Protein AF-A0A422NBD5-F1 (afdb_monomer_lite)

InterPro domains:
  IPR022162 Short transient receptor potential channel 4-associated protein [PTHR31743] (26-616)

Secondary structure (DSSP, 8-state):
----TTSS-----S-------S----------HHHHHHHHHHHHHHHHHHH--HHHHHHHHHSTHHHHHHHHHHHHHHHHHHT-S-HHHHHHHHHHHHHHHHHHTTT-S-TTSTTSHHHHHHHHHHHHIIIIIIIS----TTSTT-S-SHHHHHHHHHHHHHHHTT-HHHHHHHHHHHTT-S--GGGG-TTTTTT--------SSHHHHHHHTS-GGGGT----HHHHHHHHHHHSTTTTHHHHHHHHHHT-TT--BSS--SSSSPPTT---GGGS--HHHHS---SS-HHHHHHHHHHHHHHHHHHHHHHHHHHHH------------------------S-STTTT--HHHHHHHHHTS--SS-GGGSSSTT-S-HHHHHHHHTSSPPPPPS--GGGB--S-HHHHTTT-HHHHHHTTHHHHHHHSS-HHHHHHHHHSS--TTT--SSTT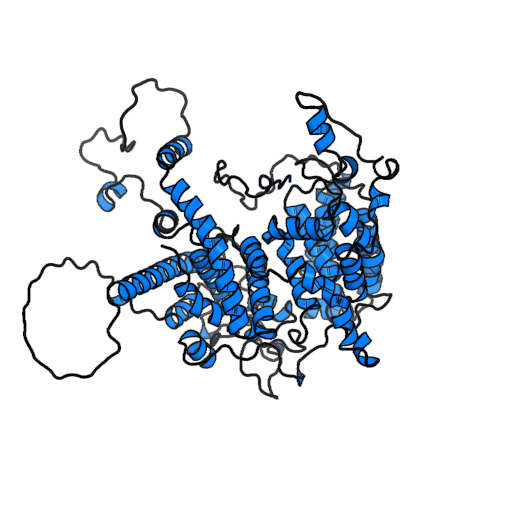HHHHHHHHHHHHHHHHHHHHHHHHHHHHHHHHHHHHHHHHHHHHHHSTHHHHHHHHHH----S--------S-------SSTT---HHHHHHSSSSPPPHHHHHHHHHTT-HHHHHHHHHHHHHHHHHH-HHHHHHHHHH-SS-HHHHHHHHHHHHHHGGGG---

Sequence (617 aa):
MGEDSEAFIRPSIQQGSVDDEEGFDDKNHQHDPSTIRKLELLRGVHEFWNAQDRRECSMLHEGDTAGESAPLALKIATTLAQQSEDSCVETSACHALEGYLRGFSFLVYNKNAADAPQTVLGSVLMRSILEHRVYNATYVPGLSGSLSPSKRIDGFFALLGELIRYHHGNLTLLQSYVTGAVSLLHLNNPYASSSLRAHLPHAASEHVEQLLRRPPLDRGEHEPFAKVLLRRMHRHGCDTNLFLRSLLLSLTPGLRSKVNYVWKPVTSSTVDVRASLDGVARIGDVVTGHPDRLNYIGRHSRRFVEILSERRQSAKKNPCETGVVAAGYAASASSSSAPPFTSSAASTLSLWDMLQILLRSPHRLALEERPFPCFFDDNDRALVMGDVDLPPIGPPPQFVVPLFPEQAADGEGDESLSSLAELERALLQEPHKLVYSMLGPLNAEGIQNAGRLCVVTTCVLVFVRAARLGGAAAVQEILGKLRTLATISYAKWKEQRNAPNHCAKRWSRRGKLLRGCTSRLPREGSCYCTANDESARCSAFRVHGHCAPMSASEAYYHRYGGCFFRNMFRLLCVWIGHYGACQRYVETIYYCTEVPFAETKSVVLYIMRLLPDYFLQ

Structure (mmCIF, N/CA/C/O backbone):
data_AF-A0A422NBD5-F1
#
_entry.id   AF-A0A422NBD5-F1
#
loop_
_atom_site.group_PDB
_atom_site.id
_atom_site.type_symbol
_atom_site.label_atom_id
_atom_site.label_alt_id
_atom_site.label_comp_id
_atom_site.label_asym_id
_atom_site.label_entity_id
_atom_site.label_seq_id
_atom_site.pdbx_PDB_ins_code
_atom_site.Cartn_x
_atom_site.Cartn_y
_atom_site.Cartn_z
_atom_site.occupancy
_atom_site.B_iso_or_equiv
_atom_site.auth_seq_id
_atom_site.auth_comp_id
_atom_site.auth_asym_id
_atom_site.auth_atom_id
_atom_site.pdbx_PDB_model_num
ATOM 1 N N . MET A 1 1 ? -16.275 32.968 -3.944 1.00 24.73 1 MET A N 1
ATOM 2 C CA . MET A 1 1 ? -15.897 33.935 -2.891 1.00 24.73 1 MET A CA 1
ATOM 3 C C . MET A 1 1 ? -15.158 33.166 -1.813 1.00 24.73 1 MET A C 1
ATOM 5 O O . MET A 1 1 ? -15.758 32.266 -1.245 1.00 24.73 1 MET A O 1
ATOM 9 N N . GLY A 1 2 ? -13.870 33.476 -1.624 1.00 26.73 2 GLY A N 1
ATOM 10 C CA . GLY A 1 2 ? -13.006 32.911 -0.579 1.00 26.73 2 GLY A CA 1
ATOM 11 C C . GLY A 1 2 ? -12.451 31.505 -0.838 1.00 26.73 2 GLY A C 1
ATOM 12 O O . GLY A 1 2 ? -12.637 30.628 -0.005 1.00 26.73 2 GLY A O 1
ATOM 13 N N . GLU A 1 3 ? -11.796 31.259 -1.978 1.00 24.00 3 GLU A N 1
ATOM 14 C CA . GLU A 1 3 ? -10.967 30.055 -2.141 1.00 24.00 3 GLU A CA 1
ATOM 15 C C . GLU A 1 3 ? -9.635 30.262 -1.406 1.00 24.00 3 GLU A C 1
ATOM 17 O O . GLU A 1 3 ? -8.716 30.873 -1.952 1.00 24.00 3 GLU A O 1
ATOM 22 N N . ASP A 1 4 ? -9.528 29.743 -0.179 1.00 23.91 4 ASP A N 1
ATOM 23 C CA . ASP A 1 4 ? -8.256 29.574 0.539 1.00 23.91 4 ASP A CA 1
ATOM 24 C C . ASP A 1 4 ? -7.370 28.561 -0.205 1.00 23.91 4 ASP A C 1
ATOM 26 O O . ASP A 1 4 ? -7.239 27.385 0.144 1.00 23.91 4 ASP A O 1
ATOM 30 N N . SER A 1 5 ? -6.758 29.041 -1.283 1.00 25.59 5 SER A N 1
ATOM 31 C CA . SER A 1 5 ? -5.798 28.314 -2.113 1.00 25.59 5 SER A CA 1
ATOM 32 C C . SER A 1 5 ? -4.380 28.320 -1.519 1.00 25.59 5 SER A C 1
ATOM 34 O O . SER A 1 5 ? -3.455 27.798 -2.137 1.00 25.59 5 SER A O 1
ATOM 36 N N . GLU A 1 6 ? -4.187 28.855 -0.307 1.00 24.81 6 GLU A N 1
ATOM 37 C CA . GLU A 1 6 ? -2.860 29.060 0.302 1.00 24.81 6 GLU A CA 1
ATOM 38 C C . GLU A 1 6 ? -2.450 28.018 1.365 1.00 24.81 6 GLU A C 1
ATOM 40 O O . GLU A 1 6 ? -1.339 28.073 1.884 1.00 24.81 6 GLU A O 1
ATOM 45 N N . ALA A 1 7 ? -3.266 26.993 1.643 1.00 24.34 7 ALA A N 1
ATOM 46 C CA . ALA A 1 7 ? -2.863 25.873 2.516 1.00 24.34 7 ALA A CA 1
ATOM 47 C C . ALA A 1 7 ? -2.236 24.682 1.759 1.00 24.34 7 ALA A C 1
ATOM 49 O O . ALA A 1 7 ? -1.805 23.692 2.363 1.00 24.34 7 ALA A O 1
ATOM 50 N N . PHE A 1 8 ? -2.185 24.757 0.428 1.00 29.39 8 PHE A N 1
ATOM 51 C CA . PHE A 1 8 ? -1.518 23.771 -0.409 1.00 29.39 8 PHE A CA 1
ATOM 52 C C . PHE A 1 8 ? -0.059 24.161 -0.597 1.00 29.39 8 PHE A C 1
ATOM 54 O O . PHE A 1 8 ? 0.239 25.304 -0.909 1.00 29.39 8 PHE A O 1
ATOM 61 N N . ILE A 1 9 ? 0.819 23.154 -0.525 1.00 27.62 9 ILE A N 1
ATOM 62 C CA . ILE A 1 9 ? 2.265 23.219 -0.789 1.00 27.62 9 ILE A CA 1
ATOM 63 C C . ILE A 1 9 ? 3.062 23.551 0.479 1.00 27.62 9 ILE A C 1
ATOM 65 O O . ILE A 1 9 ? 3.170 24.696 0.897 1.00 27.62 9 ILE A O 1
ATOM 69 N N . ARG A 1 10 ? 3.740 22.536 1.044 1.00 28.17 10 ARG A N 1
ATOM 70 C CA . ARG A 1 10 ? 5.004 22.797 1.750 1.00 28.17 10 ARG A CA 1
ATOM 71 C C . ARG A 1 10 ? 5.852 23.663 0.812 1.00 28.17 10 ARG A C 1
ATOM 73 O O . ARG A 1 10 ? 6.149 23.181 -0.286 1.00 28.17 10 ARG A O 1
ATOM 80 N N . PRO A 1 11 ? 6.290 24.868 1.208 1.00 25.73 11 PRO A N 1
ATOM 81 C CA . PRO A 1 11 ? 7.394 25.508 0.523 1.00 25.73 11 PRO A CA 1
ATOM 82 C C . PRO A 1 11 ? 8.557 24.522 0.597 1.00 25.73 11 PRO A C 1
ATOM 84 O O . PRO A 1 11 ? 9.058 24.211 1.676 1.00 25.73 11 PRO A O 1
ATOM 87 N N . SER A 1 12 ? 8.966 23.972 -0.543 1.00 30.22 12 SER A N 1
ATOM 88 C CA . SER A 1 12 ? 10.190 23.186 -0.654 1.00 30.22 12 SER A CA 1
ATOM 89 C C . SER A 1 12 ? 11.393 24.128 -0.602 1.00 30.22 12 SER A C 1
ATOM 91 O O . SER A 1 12 ? 12.186 24.202 -1.531 1.00 30.22 12 SER A O 1
ATOM 93 N N . ILE A 1 13 ? 11.503 24.923 0.462 1.00 27.98 13 ILE A N 1
ATOM 94 C CA . ILE A 1 13 ? 12.611 25.839 0.691 1.00 27.98 13 ILE A CA 1
ATOM 95 C C . ILE A 1 13 ? 12.910 25.842 2.195 1.00 27.98 13 ILE A C 1
ATOM 97 O O . ILE A 1 13 ? 12.125 26.342 2.987 1.00 27.98 13 ILE A O 1
ATOM 101 N N . GLN A 1 14 ? 14.111 25.346 2.519 1.00 29.30 14 GLN A N 1
ATOM 102 C CA . GLN A 1 14 ? 14.866 25.515 3.774 1.00 29.30 14 GLN A CA 1
ATOM 103 C C . GLN A 1 14 ? 14.642 24.521 4.924 1.00 29.30 14 GLN A C 1
ATOM 105 O O . GLN A 1 14 ? 14.211 24.883 6.004 1.00 29.30 14 GLN A O 1
ATOM 110 N N . GLN A 1 15 ? 15.161 23.311 4.727 1.00 25.48 15 GLN A N 1
ATOM 111 C CA . GLN A 1 15 ? 16.130 22.616 5.596 1.00 25.48 15 GLN A CA 1
ATOM 112 C C . GLN A 1 15 ? 16.704 21.508 4.685 1.00 25.48 15 GLN A C 1
ATOM 114 O O . GLN A 1 15 ? 15.965 20.833 3.990 1.00 25.48 15 GLN A O 1
ATOM 119 N N . GLY A 1 16 ? 17.996 21.472 4.328 1.00 25.64 16 GLY A N 1
ATOM 120 C CA . GLY A 1 16 ? 18.935 20.557 5.006 1.00 25.64 16 GLY A CA 1
ATOM 121 C C . GLY A 1 16 ? 18.254 19.228 5.253 1.00 25.64 16 GLY A C 1
ATOM 122 O O . GLY A 1 16 ? 17.406 19.189 6.119 1.00 25.64 16 GLY A O 1
ATOM 123 N N . SER A 1 17 ? 18.561 18.127 4.568 1.00 27.98 17 SER A N 1
ATOM 124 C CA . SER A 1 17 ? 19.816 17.377 4.776 1.00 27.98 17 SER A CA 1
ATOM 125 C C . SER A 1 17 ? 20.457 17.591 6.161 1.00 27.98 17 SER A C 1
ATOM 127 O O . SER A 1 17 ? 21.672 17.709 6.292 1.00 27.98 17 SER A O 1
ATOM 129 N N . VAL A 1 18 ? 19.626 17.773 7.179 1.00 25.02 18 VAL A N 1
ATOM 130 C CA . VAL A 1 18 ? 19.815 17.101 8.443 1.00 25.02 18 VAL A CA 1
ATOM 131 C C . VAL A 1 18 ? 18.986 15.857 8.224 1.00 25.02 18 VAL A C 1
ATOM 133 O O . VAL A 1 18 ? 17.767 15.941 8.117 1.00 25.02 18 VAL A O 1
ATOM 136 N N . ASP A 1 19 ? 19.676 14.795 7.844 1.00 29.62 19 ASP A N 1
ATOM 137 C CA . ASP A 1 19 ? 19.398 13.466 8.348 1.00 29.62 19 ASP A CA 1
ATOM 138 C C . ASP A 1 19 ? 18.082 13.367 9.141 1.00 29.62 19 ASP A C 1
ATOM 140 O O . ASP A 1 19 ? 18.073 13.506 10.359 1.00 29.62 19 ASP A O 1
ATOM 144 N N . ASP A 1 20 ? 16.989 13.023 8.455 1.00 29.64 20 ASP A N 1
ATOM 145 C CA . ASP A 1 20 ? 16.113 11.987 9.002 1.00 29.64 20 ASP A CA 1
ATOM 146 C C . ASP A 1 20 ? 16.882 10.665 8.801 1.00 29.64 20 ASP A C 1
ATOM 148 O O . ASP A 1 20 ? 16.493 9.789 8.027 1.00 29.64 20 ASP A O 1
ATOM 152 N N . GLU A 1 21 ? 18.051 10.563 9.446 1.00 28.48 21 GLU A N 1
ATOM 153 C CA . GLU A 1 21 ? 18.530 9.285 9.938 1.00 28.48 21 GLU A CA 1
ATOM 154 C C . GLU A 1 21 ? 17.334 8.643 10.642 1.00 28.48 21 GLU A C 1
ATOM 156 O O . GLU A 1 21 ? 16.507 9.316 11.267 1.00 28.48 21 GLU A O 1
ATOM 161 N N . GLU A 1 22 ? 17.278 7.323 10.647 1.00 32.94 22 GLU A N 1
ATOM 162 C CA . GLU A 1 22 ? 16.516 6.577 11.646 1.00 32.94 22 GLU A CA 1
ATOM 163 C C . GLU A 1 22 ? 17.091 6.780 13.065 1.00 32.94 22 GLU A C 1
ATOM 165 O O . GLU A 1 22 ? 17.061 5.887 13.905 1.00 32.94 22 GLU A O 1
ATOM 170 N N . GLY A 1 23 ? 17.604 7.977 13.349 1.00 25.91 23 GLY A N 1
ATOM 171 C CA . GLY A 1 23 ? 17.864 8.486 14.664 1.00 25.91 23 GLY A CA 1
ATOM 172 C C . GLY A 1 23 ? 16.529 8.623 15.368 1.00 25.91 23 GLY A C 1
ATOM 173 O O . GLY A 1 23 ? 15.591 9.285 14.915 1.00 25.91 23 GLY A O 1
ATOM 174 N N . PHE A 1 24 ? 16.448 7.963 16.512 1.00 29.64 24 PHE A N 1
ATOM 175 C CA . PHE A 1 24 ? 15.723 8.503 17.642 1.00 29.64 24 PHE A CA 1
ATOM 176 C C . PHE A 1 24 ? 15.856 10.029 17.604 1.00 29.64 24 PHE A C 1
ATOM 178 O O . PHE A 1 24 ? 16.963 10.557 17.537 1.00 29.64 24 PHE A O 1
ATOM 185 N N . ASP A 1 25 ? 14.719 10.719 17.529 1.00 34.75 25 ASP A N 1
ATOM 186 C CA . ASP A 1 25 ? 14.656 12.155 17.750 1.00 34.75 25 ASP A CA 1
ATOM 187 C C . ASP A 1 25 ? 15.223 12.318 19.168 1.00 34.75 25 ASP A C 1
ATOM 189 O O . ASP A 1 25 ? 14.512 12.076 20.140 1.00 34.75 25 ASP A O 1
ATOM 193 N N . ASP A 1 26 ? 16.527 12.602 19.283 1.00 33.50 26 ASP A N 1
ATOM 194 C CA . ASP A 1 26 ? 17.289 12.813 20.526 1.00 33.50 26 ASP A CA 1
ATOM 195 C C . ASP A 1 26 ? 16.854 14.143 21.172 1.00 33.50 26 ASP A C 1
ATOM 197 O O . ASP A 1 26 ? 17.625 14.951 21.692 1.00 33.50 26 ASP A O 1
ATOM 201 N N . LYS A 1 27 ? 15.549 14.404 21.150 1.00 45.41 27 LYS A N 1
ATOM 202 C CA . LYS A 1 27 ? 14.910 15.156 22.204 1.00 45.41 27 LYS A CA 1
ATOM 203 C C . LYS A 1 27 ? 15.047 14.263 23.421 1.00 45.41 27 LYS A C 1
ATOM 205 O O . LYS A 1 27 ? 14.525 13.154 23.434 1.00 45.41 27 LYS A O 1
ATOM 210 N N . ASN A 1 28 ? 15.764 14.748 24.429 1.00 42.41 28 ASN A N 1
ATOM 211 C CA . ASN A 1 28 ? 15.771 14.170 25.766 1.00 42.41 28 ASN A CA 1
ATOM 212 C C . ASN A 1 28 ? 14.327 14.119 26.292 1.00 42.41 28 ASN A C 1
ATOM 214 O O . ASN A 1 28 ? 13.885 15.009 27.018 1.00 42.41 28 ASN A O 1
ATOM 218 N N . HIS A 1 29 ? 13.573 13.098 25.893 1.00 58.31 29 HIS A N 1
ATOM 219 C CA . HIS A 1 29 ? 12.283 12.764 26.453 1.00 58.31 29 HIS A CA 1
ATOM 220 C C . HIS A 1 29 ? 12.571 12.172 27.830 1.00 58.31 29 HIS A C 1
ATOM 222 O O . HIS A 1 29 ? 12.818 10.978 27.984 1.00 58.31 29 HIS A O 1
ATOM 228 N N . GLN A 1 30 ? 12.639 13.039 28.840 1.00 64.94 30 GLN A N 1
ATOM 229 C CA . GLN A 1 30 ? 12.693 12.596 30.225 1.00 64.94 30 GLN A CA 1
ATOM 230 C C . GLN A 1 30 ? 11.324 12.022 30.578 1.00 64.94 30 GLN A C 1
ATOM 232 O O . GLN A 1 30 ? 10.393 12.748 30.918 1.00 64.94 30 GLN A O 1
ATOM 237 N N . HIS A 1 31 ? 11.199 10.710 30.428 1.00 77.19 31 HIS A N 1
ATOM 238 C CA . HIS A 1 31 ? 10.033 9.964 30.861 1.00 77.19 31 HIS A CA 1
ATOM 239 C C . HIS A 1 31 ? 10.172 9.610 32.341 1.00 77.19 31 HIS A C 1
ATOM 241 O O . HIS A 1 31 ? 11.255 9.256 32.812 1.00 77.19 31 HIS A O 1
ATOM 247 N N . ASP A 1 32 ? 9.071 9.681 33.080 1.00 82.81 32 ASP A N 1
ATOM 248 C CA . ASP A 1 32 ? 9.033 9.160 34.438 1.00 82.81 32 ASP A CA 1
ATOM 249 C C . ASP A 1 32 ? 9.162 7.616 34.429 1.00 82.81 32 ASP A C 1
ATOM 251 O O . ASP A 1 32 ? 8.865 6.966 33.417 1.00 82.81 32 ASP A O 1
ATOM 255 N N . PRO A 1 33 ? 9.566 6.990 35.551 1.00 87.00 33 PRO A N 1
ATOM 256 C CA . PRO A 1 33 ? 9.756 5.540 35.616 1.00 87.00 33 PRO A CA 1
ATOM 257 C C . PRO A 1 33 ? 8.522 4.717 35.215 1.00 87.00 33 PRO A C 1
ATOM 259 O O . PRO A 1 33 ? 8.664 3.604 34.706 1.00 87.00 33 PRO A O 1
ATOM 262 N N . SER A 1 34 ? 7.306 5.237 35.426 1.00 86.50 34 SER A N 1
ATOM 263 C CA . SER A 1 34 ? 6.081 4.526 35.054 1.00 86.50 34 SER A CA 1
ATOM 264 C C . SER A 1 34 ? 5.871 4.521 33.539 1.00 86.50 34 SER A C 1
ATOM 266 O O . SER A 1 34 ? 5.531 3.477 32.978 1.00 86.50 34 SER A O 1
ATOM 268 N N . THR A 1 35 ? 6.154 5.639 32.866 1.00 85.69 35 THR A N 1
ATOM 269 C CA . THR A 1 35 ? 6.124 5.748 31.403 1.00 85.69 35 THR A CA 1
ATOM 270 C C . THR A 1 35 ? 7.158 4.825 30.762 1.00 85.69 35 THR A C 1
ATOM 272 O O . THR A 1 35 ? 6.818 4.081 29.843 1.00 85.69 35 THR A O 1
ATOM 275 N N . ILE A 1 36 ? 8.385 4.779 31.296 1.00 86.69 36 ILE A N 1
ATOM 276 C CA . ILE A 1 36 ? 9.438 3.866 30.815 1.00 86.69 36 ILE A CA 1
ATOM 277 C C . ILE A 1 36 ? 8.975 2.408 30.912 1.00 86.69 36 ILE A C 1
ATOM 279 O O . ILE A 1 36 ? 9.021 1.679 29.923 1.00 86.69 36 ILE A O 1
ATOM 283 N N . ARG A 1 37 ? 8.428 1.999 32.065 1.00 88.19 37 ARG A N 1
ATOM 284 C CA . ARG A 1 37 ? 7.928 0.631 32.260 1.00 88.19 37 ARG A CA 1
ATOM 285 C C . ARG A 1 37 ? 6.812 0.268 31.274 1.00 88.19 37 ARG A C 1
ATOM 287 O O . ARG A 1 37 ? 6.776 -0.855 30.777 1.00 88.19 37 ARG A O 1
ATOM 294 N N . LYS A 1 38 ? 5.893 1.197 30.978 1.00 91.25 38 LYS A N 1
ATOM 295 C CA . LYS A 1 38 ? 4.847 0.981 29.961 1.00 91.25 38 LYS A CA 1
ATOM 296 C C . LYS A 1 38 ? 5.456 0.810 28.570 1.00 91.25 38 LYS A C 1
ATOM 298 O O . LYS A 1 38 ? 5.050 -0.098 27.851 1.00 91.25 38 LYS A O 1
ATOM 303 N N . LEU A 1 39 ? 6.425 1.649 28.202 1.00 90.31 39 LEU A N 1
ATOM 304 C CA . LEU A 1 39 ? 7.108 1.566 26.910 1.00 90.31 39 LEU A CA 1
ATOM 305 C C . LEU A 1 39 ? 7.841 0.233 26.737 1.00 90.31 39 LEU A C 1
ATOM 307 O O . LEU A 1 39 ? 7.713 -0.381 25.684 1.00 90.31 39 LEU A O 1
ATOM 311 N N . GLU A 1 40 ? 8.544 -0.248 27.763 1.00 89.75 40 GLU A N 1
ATOM 312 C CA . GLU A 1 40 ? 9.223 -1.551 27.735 1.00 89.75 40 GLU A CA 1
ATOM 313 C C . GLU A 1 40 ? 8.239 -2.710 27.535 1.00 89.75 40 GLU A C 1
ATOM 315 O O . GLU A 1 40 ? 8.462 -3.572 26.685 1.00 89.75 40 GLU A O 1
ATOM 320 N N . LEU A 1 41 ? 7.113 -2.704 28.259 1.00 90.75 41 LEU A N 1
ATOM 321 C CA . LEU A 1 41 ? 6.075 -3.729 28.114 1.00 90.75 41 LEU A CA 1
ATOM 322 C C . LEU A 1 41 ? 5.442 -3.704 26.717 1.00 90.75 41 LEU A C 1
ATOM 324 O O . LEU A 1 41 ? 5.333 -4.743 26.070 1.00 90.75 41 LEU A O 1
ATOM 328 N N . LEU A 1 42 ? 5.047 -2.524 26.234 1.00 91.94 42 LEU A N 1
ATOM 329 C CA . LEU A 1 42 ? 4.443 -2.364 24.908 1.00 91.94 42 LEU A CA 1
ATOM 330 C C . LEU A 1 42 ? 5.418 -2.739 23.794 1.00 91.94 42 LEU A C 1
ATOM 332 O O . LEU A 1 42 ? 5.017 -3.365 22.815 1.00 91.94 42 LEU A O 1
ATOM 336 N N . ARG A 1 43 ? 6.699 -2.401 23.959 1.00 87.75 43 ARG A N 1
ATOM 337 C CA . ARG A 1 43 ? 7.762 -2.813 23.050 1.00 87.75 43 ARG A CA 1
ATOM 338 C C . ARG A 1 43 ? 7.898 -4.332 23.017 1.00 87.75 43 ARG A C 1
ATOM 340 O O . ARG A 1 43 ? 7.917 -4.880 21.924 1.00 87.75 43 ARG A O 1
ATOM 347 N N . GLY A 1 44 ? 7.924 -5.001 24.170 1.00 85.50 44 GLY A N 1
ATOM 348 C CA . GLY A 1 44 ? 7.978 -6.464 24.235 1.00 85.50 44 GLY A CA 1
ATOM 349 C C . GLY A 1 44 ? 6.786 -7.128 23.539 1.00 85.50 44 GLY A C 1
ATOM 350 O O . GLY A 1 44 ? 6.967 -8.069 22.772 1.00 85.50 44 GLY A O 1
ATOM 351 N N . VAL A 1 45 ? 5.575 -6.590 23.726 1.00 86.62 45 VAL A N 1
ATOM 352 C CA . VAL A 1 45 ? 4.363 -7.056 23.026 1.00 86.62 45 VAL A CA 1
ATOM 353 C C . VAL A 1 45 ? 4.485 -6.847 21.513 1.00 86.62 45 VAL A C 1
ATOM 355 O O . VAL A 1 45 ? 4.227 -7.759 20.733 1.00 86.62 45 VAL A O 1
ATOM 358 N N . HIS A 1 46 ? 4.904 -5.657 21.084 1.00 84.00 46 HIS A N 1
ATOM 359 C CA . HIS A 1 46 ? 5.089 -5.328 19.673 1.00 84.00 46 HIS A CA 1
ATOM 360 C C . HIS A 1 46 ? 6.160 -6.200 18.996 1.00 84.00 46 HIS A C 1
ATOM 362 O O . HIS A 1 46 ? 5.946 -6.675 17.880 1.00 84.00 46 HIS A O 1
ATOM 368 N N . GLU A 1 47 ? 7.297 -6.423 19.658 1.00 80.12 47 GLU A N 1
ATOM 369 C CA . GLU A 1 47 ? 8.378 -7.284 19.169 1.00 80.12 47 GLU A CA 1
ATOM 370 C C . GLU A 1 47 ? 7.924 -8.742 19.084 1.00 80.12 47 GLU A C 1
ATOM 372 O O . GLU A 1 47 ? 8.151 -9.378 18.058 1.00 80.12 47 GLU A O 1
ATOM 377 N N . PHE A 1 48 ? 7.216 -9.245 20.102 1.00 82.62 48 PHE A N 1
ATOM 378 C CA . PHE A 1 48 ? 6.656 -10.594 20.088 1.00 82.62 48 PHE A CA 1
ATOM 379 C C . PHE A 1 48 ? 5.737 -10.805 18.882 1.00 82.62 48 PHE A C 1
ATOM 381 O O . PHE A 1 48 ? 5.968 -11.729 18.107 1.00 82.62 48 PHE A O 1
ATOM 388 N N . TRP A 1 49 ? 4.744 -9.932 18.673 1.00 77.62 49 TRP A N 1
ATOM 389 C CA . TRP A 1 49 ? 3.780 -10.103 17.580 1.00 77.62 49 TRP A CA 1
ATOM 390 C C . TRP A 1 49 ? 4.395 -9.940 16.190 1.00 77.62 49 TRP A C 1
ATOM 392 O O . TRP A 1 49 ? 4.005 -10.650 15.269 1.00 77.62 49 TRP A O 1
ATOM 402 N N . ASN A 1 50 ? 5.366 -9.039 16.018 1.00 72.69 50 ASN A N 1
ATOM 403 C CA . ASN A 1 50 ? 6.037 -8.870 14.724 1.00 72.69 50 ASN A CA 1
ATOM 404 C C . ASN A 1 50 ? 7.122 -9.915 14.447 1.00 72.69 50 ASN A C 1
ATOM 406 O O . ASN A 1 50 ? 7.577 -10.010 13.308 1.00 72.69 50 ASN A O 1
ATOM 410 N N . ALA A 1 51 ? 7.536 -10.685 15.454 1.00 70.81 51 ALA A N 1
ATOM 411 C CA . ALA A 1 51 ? 8.437 -11.813 15.262 1.00 70.81 51 ALA A CA 1
ATOM 412 C C . ALA A 1 51 ? 7.723 -13.055 14.706 1.00 70.81 51 ALA A C 1
ATOM 414 O O . ALA A 1 51 ? 8.405 -13.912 14.150 1.00 70.81 51 ALA A O 1
ATOM 415 N N . GLN A 1 52 ? 6.389 -13.136 14.827 1.00 70.50 52 GLN A N 1
ATOM 416 C CA . GLN A 1 52 ? 5.629 -14.331 14.456 1.00 70.50 52 GLN A CA 1
ATOM 417 C C . GLN A 1 52 ? 5.561 -14.530 12.936 1.00 70.50 52 GLN A C 1
ATOM 419 O O . GLN A 1 52 ? 5.168 -13.630 12.186 1.00 70.50 52 GLN A O 1
ATOM 424 N N . ASP A 1 53 ? 5.878 -15.740 12.478 1.00 65.06 53 ASP A N 1
ATOM 425 C CA . ASP A 1 53 ? 5.606 -16.189 11.114 1.00 65.06 53 ASP A CA 1
ATOM 426 C C . ASP A 1 53 ? 4.195 -16.799 10.959 1.00 65.06 53 ASP A C 1
ATOM 428 O O . ASP A 1 53 ? 3.414 -16.904 11.899 1.00 65.06 53 ASP A O 1
ATOM 432 N N . ARG A 1 54 ? 3.818 -17.209 9.740 1.00 62.50 54 ARG A N 1
ATOM 433 C CA . ARG A 1 54 ? 2.485 -17.778 9.463 1.00 62.50 54 ARG A CA 1
ATOM 434 C C . ARG A 1 54 ? 2.214 -19.079 10.230 1.00 62.50 54 ARG A C 1
ATOM 436 O O . ARG A 1 54 ? 1.070 -19.339 10.604 1.00 62.50 54 ARG A O 1
ATOM 443 N N . ARG A 1 55 ? 3.230 -19.932 10.389 1.00 69.75 55 ARG A N 1
ATOM 444 C CA . ARG A 1 55 ? 3.113 -21.204 11.109 1.00 69.75 55 ARG A CA 1
ATOM 445 C C . ARG A 1 55 ? 2.957 -20.925 12.594 1.00 69.75 55 ARG A C 1
ATOM 447 O O . ARG A 1 55 ? 2.085 -21.518 13.210 1.00 69.75 55 ARG A O 1
ATOM 454 N N . GLU A 1 56 ? 3.737 -19.998 13.131 1.00 74.12 56 GLU A N 1
ATOM 455 C CA . GLU A 1 56 ? 3.625 -19.527 14.509 1.00 74.12 56 GLU A CA 1
ATOM 456 C C . GLU A 1 56 ? 2.262 -18.886 14.769 1.00 74.12 56 GLU A C 1
ATOM 458 O O . GLU A 1 56 ? 1.575 -19.305 15.693 1.00 74.12 56 GLU A O 1
ATOM 463 N N . CYS A 1 57 ? 1.780 -18.010 13.883 1.00 73.62 57 CYS A N 1
ATOM 464 C CA . CYS A 1 57 ? 0.407 -17.507 13.932 1.00 73.62 57 CYS A CA 1
ATOM 465 C C . CYS A 1 57 ? -0.627 -18.640 13.880 1.00 73.62 57 CYS A C 1
ATOM 467 O O . CYS A 1 57 ? -1.611 -18.580 14.601 1.00 73.62 57 CYS A O 1
ATOM 469 N N . SER A 1 58 ? -0.422 -19.683 13.066 1.00 74.19 58 SER A N 1
ATOM 470 C CA . SER A 1 58 ? -1.339 -20.837 13.027 1.00 74.19 58 SER A CA 1
ATOM 471 C C . SER A 1 58 ? -1.334 -21.603 14.356 1.00 74.19 58 SER A C 1
ATOM 473 O O . SER A 1 58 ? -2.399 -21.926 14.862 1.00 74.19 58 SER A O 1
ATOM 475 N N . MET A 1 59 ? -0.163 -21.815 14.964 1.00 75.56 59 MET A N 1
ATOM 476 C CA . MET A 1 59 ? -0.043 -22.449 16.285 1.00 75.56 59 MET A CA 1
ATOM 477 C C . MET A 1 59 ? -0.696 -21.606 17.389 1.00 75.56 59 MET A C 1
ATOM 479 O O . MET A 1 59 ? -1.328 -22.154 18.285 1.00 75.56 59 MET A O 1
ATOM 483 N N . LEU A 1 60 ? -0.597 -20.275 17.308 1.00 74.06 60 LEU A N 1
ATOM 484 C CA . LEU A 1 60 ? -1.261 -19.352 18.237 1.00 74.06 60 LEU A CA 1
ATOM 485 C C . LEU A 1 60 ? -2.797 -19.453 18.185 1.00 74.06 60 LEU A C 1
ATOM 487 O O . LEU A 1 60 ? -3.455 -19.094 19.158 1.00 74.06 60 LEU A O 1
ATOM 491 N N . HIS A 1 61 ? -3.356 -19.945 17.074 1.00 71.75 61 HIS A N 1
ATOM 492 C CA . HIS A 1 61 ? -4.789 -20.226 16.911 1.00 71.75 61 HIS A CA 1
ATOM 493 C C . HIS A 1 61 ? -5.203 -21.627 17.365 1.00 71.75 61 HIS A C 1
ATOM 495 O O . HIS A 1 61 ? -6.380 -21.859 17.618 1.00 71.75 61 HIS A O 1
ATOM 501 N N . GLU A 1 62 ? -4.264 -22.570 17.448 1.00 73.88 62 GLU A N 1
ATOM 502 C CA . GLU A 1 62 ? -4.539 -23.947 17.881 1.00 73.88 62 GLU A CA 1
ATOM 503 C C . GLU A 1 62 ? -4.699 -24.066 19.410 1.00 73.88 62 GLU A C 1
ATOM 505 O O . GLU A 1 62 ? -5.238 -25.064 19.886 1.00 73.88 62 GLU A O 1
ATOM 510 N N . GLY A 1 63 ? -4.256 -23.064 20.181 1.00 66.56 63 GLY A N 1
ATOM 511 C CA . GLY A 1 63 ? -4.412 -22.997 21.640 1.00 66.56 63 GLY A CA 1
ATOM 512 C C . GLY A 1 63 ? -5.387 -21.912 22.119 1.00 66.56 63 GLY A C 1
ATOM 513 O O . GLY A 1 63 ? -5.846 -21.077 21.345 1.00 66.56 63 GLY A O 1
ATOM 514 N N . ASP A 1 64 ? -5.627 -21.849 23.434 1.00 64.88 64 ASP A N 1
ATOM 515 C CA . ASP A 1 64 ? -6.459 -20.813 24.089 1.00 64.88 64 ASP A CA 1
ATOM 516 C C . ASP A 1 64 ? -5.798 -19.412 24.133 1.00 64.88 64 ASP A C 1
ATOM 518 O O . ASP A 1 64 ? -6.287 -18.480 24.776 1.00 64.88 64 ASP A O 1
ATOM 522 N N . THR A 1 65 ? -4.689 -19.215 23.415 1.00 69.44 65 THR A N 1
ATOM 523 C CA . THR A 1 65 ? -3.865 -17.998 23.457 1.00 69.44 65 THR A CA 1
ATOM 524 C C . THR A 1 65 ? -4.630 -16.739 23.035 1.00 69.44 65 THR A C 1
ATOM 526 O O . THR A 1 65 ? -4.359 -15.648 23.545 1.00 69.44 65 THR A O 1
ATOM 529 N N . ALA A 1 66 ? -5.619 -16.856 22.143 1.00 66.62 66 ALA A N 1
ATOM 530 C CA . ALA A 1 66 ? -6.496 -15.740 21.779 1.00 66.62 66 ALA A CA 1
ATOM 531 C C . ALA A 1 66 ? -7.332 -15.255 22.976 1.00 66.62 66 ALA A C 1
ATOM 533 O O . ALA A 1 66 ? -7.368 -14.055 23.257 1.00 66.62 66 ALA A O 1
ATOM 534 N N . GLY A 1 67 ? -7.925 -16.186 23.730 1.00 69.38 67 GLY A N 1
ATOM 535 C CA . GLY A 1 67 ? -8.697 -15.888 24.937 1.00 69.38 67 GLY A CA 1
ATOM 536 C C . GLY A 1 67 ? -7.836 -15.322 26.068 1.00 69.38 67 GLY A C 1
ATOM 537 O O . GLY A 1 67 ? -8.247 -14.380 26.742 1.00 69.38 67 GLY A O 1
ATOM 538 N N . GLU A 1 68 ? -6.614 -15.828 26.239 1.00 75.88 68 GLU A N 1
ATOM 539 C CA . GLU A 1 68 ? -5.684 -15.359 27.279 1.00 75.88 68 GLU A CA 1
ATOM 540 C C . GLU A 1 68 ? -5.107 -13.963 26.998 1.00 75.88 68 GLU A C 1
ATOM 542 O O . GLU A 1 68 ? -4.836 -13.185 27.916 1.00 75.88 68 GLU A O 1
ATOM 547 N N . SER A 1 69 ? -4.925 -13.618 25.723 1.00 78.62 69 SER A N 1
ATOM 548 C CA . SER A 1 69 ? -4.312 -12.354 25.302 1.00 78.62 69 SER A CA 1
ATOM 549 C C . SER A 1 69 ? -5.321 -11.220 25.075 1.00 78.62 69 SER A C 1
ATOM 551 O O . SER A 1 69 ? -4.958 -10.043 25.192 1.00 78.62 69 SER A O 1
ATOM 553 N N . ALA A 1 70 ? -6.594 -11.539 24.813 1.00 83.31 70 ALA A N 1
ATOM 554 C CA . ALA A 1 70 ? -7.660 -10.558 24.603 1.00 83.31 70 ALA A CA 1
ATOM 555 C C . ALA A 1 70 ? -7.837 -9.556 25.767 1.00 83.31 70 ALA A C 1
ATOM 557 O O . ALA A 1 70 ? -7.950 -8.358 25.489 1.00 83.31 70 ALA A O 1
ATOM 558 N N . PRO A 1 71 ? -7.781 -9.953 27.058 1.00 89.56 71 PRO A N 1
ATOM 559 C CA . PRO A 1 71 ? -7.865 -9.007 28.173 1.00 89.56 71 PRO A CA 1
ATOM 560 C C . PRO A 1 71 ? -6.750 -7.956 28.162 1.00 89.56 71 PRO A C 1
ATOM 562 O O . PRO A 1 71 ? -6.990 -6.788 28.481 1.00 89.56 71 PRO A O 1
ATOM 565 N N . LEU A 1 72 ? -5.529 -8.343 27.772 1.00 89.44 72 LEU A N 1
ATOM 566 C CA . LEU A 1 72 ? -4.405 -7.414 27.666 1.00 89.44 72 LEU A CA 1
ATOM 567 C C . LEU A 1 72 ? -4.614 -6.432 26.509 1.00 89.44 72 LEU A C 1
ATOM 569 O O . LEU A 1 72 ? -4.446 -5.227 26.701 1.00 89.44 72 LEU A O 1
ATOM 573 N N . ALA A 1 73 ? -5.022 -6.923 25.337 1.00 91.31 73 ALA A N 1
ATOM 574 C CA . ALA A 1 73 ? -5.319 -6.074 24.187 1.00 91.31 73 ALA A CA 1
ATOM 575 C C . ALA A 1 73 ? -6.451 -5.081 24.497 1.00 91.31 73 ALA A C 1
ATOM 577 O O . ALA A 1 73 ? -6.319 -3.884 24.238 1.00 91.31 73 ALA A O 1
ATOM 578 N N . LEU A 1 74 ? -7.523 -5.541 25.149 1.00 93.25 74 LEU A N 1
ATOM 579 C CA . LEU A 1 74 ? -8.633 -4.690 25.571 1.00 93.25 74 LEU A CA 1
ATOM 580 C C . LEU A 1 74 ? -8.189 -3.627 26.585 1.00 93.25 74 LEU A C 1
ATOM 582 O O . LEU A 1 74 ? -8.621 -2.475 26.504 1.00 93.25 74 LEU A O 1
ATOM 586 N N . LYS A 1 75 ? -7.288 -3.975 27.511 1.00 93.12 75 LYS A N 1
ATOM 587 C CA . LYS A 1 75 ? -6.710 -3.017 28.461 1.00 93.12 75 LYS A CA 1
ATOM 588 C C . LYS A 1 75 ? -5.910 -1.930 27.744 1.00 93.12 75 LYS A C 1
ATOM 590 O O . LYS A 1 75 ? -6.131 -0.752 28.014 1.00 93.12 75 LYS A O 1
ATOM 595 N N . ILE A 1 76 ? -5.038 -2.305 26.803 1.00 93.94 76 ILE A N 1
ATOM 596 C CA . ILE A 1 76 ? -4.261 -1.349 25.996 1.00 93.94 76 ILE A CA 1
ATOM 597 C C . ILE A 1 76 ? -5.208 -0.449 25.186 1.00 93.94 76 ILE A C 1
ATOM 599 O O . ILE A 1 76 ? -5.041 0.771 25.176 1.00 93.94 76 ILE A O 1
ATOM 603 N N . ALA A 1 77 ? -6.235 -1.028 24.560 1.00 94.44 77 ALA A N 1
ATOM 604 C CA . ALA A 1 77 ? -7.239 -0.298 23.790 1.00 94.44 77 ALA A CA 1
ATOM 605 C C . ALA A 1 77 ? -8.023 0.710 24.642 1.00 94.44 77 ALA A C 1
ATOM 607 O O . ALA A 1 77 ? -8.207 1.857 24.239 1.00 94.44 77 ALA A O 1
ATOM 608 N N . THR A 1 78 ? -8.435 0.309 25.844 1.00 92.81 78 THR A N 1
ATOM 609 C CA . THR A 1 78 ? -9.156 1.181 26.780 1.00 92.81 78 THR A CA 1
ATOM 610 C C . THR A 1 78 ? -8.276 2.348 27.224 1.00 92.81 78 THR A C 1
ATOM 612 O O . THR A 1 78 ? -8.721 3.493 27.219 1.00 92.81 78 THR A O 1
ATOM 615 N N . THR A 1 79 ? -7.004 2.086 27.536 1.00 88.56 79 THR A N 1
ATOM 616 C CA . THR A 1 79 ? -6.027 3.128 27.876 1.00 88.56 79 THR A CA 1
ATOM 617 C C . THR A 1 79 ? -5.804 4.102 26.715 1.00 88.56 79 THR A C 1
ATOM 619 O O . THR A 1 79 ? -5.809 5.315 26.918 1.00 88.56 79 THR A O 1
ATOM 622 N N . LEU A 1 80 ? -5.682 3.602 25.482 1.00 88.69 80 LEU A N 1
ATOM 623 C CA . LEU A 1 80 ? -5.589 4.449 24.289 1.00 88.69 80 LEU A CA 1
ATOM 624 C C . LEU A 1 80 ? -6.835 5.318 24.084 1.00 88.69 80 LEU A C 1
ATOM 626 O O . LEU A 1 80 ? -6.713 6.490 23.721 1.00 88.69 80 LEU A O 1
ATOM 630 N N . ALA A 1 81 ? -8.022 4.756 24.323 1.00 87.19 81 ALA A N 1
ATOM 631 C CA . ALA A 1 81 ? -9.287 5.462 24.167 1.00 87.19 81 ALA A CA 1
ATOM 632 C C . ALA A 1 81 ? -9.479 6.585 25.202 1.00 87.19 81 ALA A C 1
ATOM 634 O O . ALA A 1 81 ? -10.131 7.576 24.881 1.00 87.19 81 ALA A O 1
ATOM 635 N N . GLN A 1 82 ? -8.888 6.453 26.397 1.00 83.31 82 GLN A N 1
ATOM 636 C CA . GLN A 1 82 ? -8.937 7.445 27.483 1.00 83.31 82 GLN A CA 1
ATOM 637 C C . GLN A 1 82 ? -8.066 8.688 27.238 1.00 83.31 82 GLN A C 1
ATOM 639 O O . GLN A 1 82 ? -8.301 9.717 27.865 1.00 83.31 82 GLN A O 1
ATOM 644 N N . GLN A 1 83 ? -7.092 8.622 26.320 1.00 75.62 83 GLN A N 1
ATOM 645 C CA . GLN A 1 83 ? -6.237 9.757 25.921 1.00 75.62 83 GLN A CA 1
ATOM 646 C C . GLN A 1 83 ? -5.450 10.407 27.072 1.00 75.62 83 GLN A C 1
ATOM 648 O O . GLN A 1 83 ? -5.153 11.601 27.036 1.00 75.62 83 GLN A O 1
ATOM 653 N N . SER A 1 84 ? -5.127 9.633 28.105 1.00 77.50 84 SER A N 1
ATOM 654 C CA . SER A 1 84 ? -4.426 10.112 29.302 1.00 77.50 84 SER A CA 1
ATOM 655 C C . SER A 1 84 ? -2.916 9.868 29.273 1.00 77.50 84 SER A C 1
ATOM 657 O O . SER A 1 84 ? -2.228 10.206 30.232 1.00 77.50 84 SER A O 1
ATOM 659 N N . GLU A 1 85 ? -2.403 9.226 28.224 1.00 82.00 85 GLU A N 1
ATOM 660 C CA . GLU A 1 85 ? -1.023 8.743 28.162 1.00 82.00 85 GLU A CA 1
ATOM 661 C C . GLU A 1 85 ? -0.099 9.662 27.358 1.00 82.00 85 GLU A C 1
ATOM 663 O O . GLU A 1 85 ? -0.528 10.466 26.527 1.00 82.00 85 GLU A O 1
ATOM 668 N N . ASP A 1 86 ? 1.206 9.503 27.585 1.00 78.44 86 ASP A N 1
ATOM 669 C CA . ASP A 1 86 ? 2.235 10.170 26.792 1.00 78.44 86 ASP A CA 1
ATOM 670 C C . ASP A 1 86 ? 2.171 9.737 25.316 1.00 78.44 86 ASP A C 1
ATOM 672 O O . ASP A 1 86 ? 1.896 8.583 24.979 1.00 78.44 86 ASP A O 1
ATOM 676 N N . SER A 1 87 ? 2.495 10.663 24.415 1.00 77.06 87 SER A N 1
ATOM 677 C CA . SER A 1 87 ? 2.554 10.429 22.971 1.00 77.06 87 SER A CA 1
ATOM 678 C C . SER A 1 87 ? 3.397 9.213 22.541 1.00 77.06 87 SER A C 1
ATOM 680 O O . SER A 1 87 ? 3.029 8.518 21.587 1.00 77.06 87 SER A O 1
ATOM 682 N N . CYS A 1 88 ? 4.500 8.921 23.236 1.00 81.25 88 CYS A N 1
ATOM 683 C CA . CYS A 1 88 ? 5.360 7.765 22.988 1.00 81.25 88 CYS A CA 1
ATOM 684 C C . CYS A 1 88 ? 4.671 6.455 23.390 1.00 81.25 88 CYS A C 1
ATOM 686 O O . CYS A 1 88 ? 4.768 5.455 22.668 1.00 81.25 88 CYS A O 1
ATOM 688 N N . VAL A 1 89 ? 3.947 6.467 24.514 1.00 85.50 89 VAL A N 1
ATOM 689 C CA . VAL A 1 89 ? 3.153 5.324 24.991 1.00 85.50 89 VAL A CA 1
ATOM 690 C C . VAL A 1 89 ? 2.009 5.064 24.026 1.00 85.50 89 VAL A C 1
ATOM 692 O O . VAL A 1 89 ? 1.828 3.928 23.602 1.00 85.50 89 VAL A O 1
ATOM 695 N N . GLU A 1 90 ? 1.295 6.108 23.601 1.00 86.06 90 GLU A N 1
ATOM 696 C CA . GLU A 1 90 ? 0.203 5.967 22.637 1.00 86.06 90 GLU A CA 1
ATOM 697 C C . GLU A 1 90 ? 0.681 5.378 21.303 1.00 86.06 90 GLU A C 1
ATOM 699 O O . GLU A 1 90 ? 0.054 4.467 20.765 1.00 86.06 90 GLU A O 1
ATOM 704 N N . THR A 1 91 ? 1.816 5.854 20.783 1.00 86.44 91 THR A N 1
ATOM 705 C CA . THR A 1 91 ? 2.403 5.323 19.541 1.00 86.44 91 THR A CA 1
ATOM 706 C C . THR A 1 91 ? 2.758 3.844 19.691 1.00 86.44 91 THR A C 1
ATOM 708 O O . THR A 1 91 ? 2.383 3.024 18.856 1.00 86.44 91 THR A O 1
ATOM 711 N N . SER A 1 92 ? 3.443 3.491 20.783 1.00 88.81 92 SER A N 1
ATOM 712 C CA . SER A 1 92 ? 3.860 2.108 21.044 1.00 88.81 92 SER A CA 1
ATOM 713 C C . SER A 1 92 ? 2.661 1.183 21.252 1.00 88.81 92 SER A C 1
ATOM 715 O O . SER A 1 92 ? 2.660 0.053 20.773 1.00 88.81 92 SER A O 1
ATOM 717 N N . ALA A 1 93 ? 1.609 1.675 21.908 1.00 91.88 93 ALA A N 1
ATOM 718 C CA . ALA A 1 93 ? 0.360 0.952 22.095 1.00 91.88 93 ALA A CA 1
ATOM 719 C C . ALA A 1 93 ? -0.371 0.717 20.768 1.00 91.88 93 ALA A C 1
ATOM 721 O O . ALA A 1 93 ? -0.898 -0.374 20.558 1.00 91.88 93 ALA A O 1
ATOM 722 N N . CYS A 1 94 ? -0.355 1.688 19.848 1.00 92.06 94 CYS A N 1
ATOM 723 C CA . CYS A 1 94 ? -0.921 1.495 18.515 1.00 92.06 94 CYS A CA 1
ATOM 724 C C . CYS A 1 94 ? -0.202 0.386 17.751 1.00 92.06 94 CYS A C 1
ATOM 726 O O . CYS A 1 94 ? -0.862 -0.504 17.227 1.00 92.06 94 CYS A O 1
ATOM 728 N N . HIS A 1 95 ? 1.133 0.397 17.737 1.00 88.50 95 HIS A N 1
ATOM 729 C CA . HIS A 1 95 ? 1.910 -0.655 17.080 1.00 88.50 95 HIS A CA 1
ATOM 730 C C . HIS A 1 95 ? 1.701 -2.030 17.734 1.00 88.50 95 HIS A C 1
ATOM 732 O O . HIS A 1 95 ? 1.577 -3.034 17.036 1.00 88.50 95 HIS A O 1
ATOM 738 N N . ALA A 1 96 ? 1.613 -2.093 19.066 1.00 90.75 96 ALA A N 1
ATOM 739 C CA . ALA A 1 96 ? 1.333 -3.337 19.779 1.00 90.75 96 ALA A CA 1
ATOM 740 C C . ALA A 1 96 ? -0.045 -3.921 19.414 1.00 90.75 96 ALA A C 1
ATOM 742 O O . ALA A 1 96 ? -0.149 -5.117 19.141 1.00 90.75 96 ALA A O 1
ATOM 743 N N . LEU A 1 97 ? -1.092 -3.088 19.371 1.00 93.38 97 LEU A N 1
ATOM 744 C CA . LEU A 1 97 ? -2.439 -3.517 18.977 1.00 93.38 97 LEU A CA 1
ATOM 745 C C . LEU A 1 97 ? -2.553 -3.849 17.490 1.00 93.38 97 LEU A C 1
ATOM 747 O O . LEU A 1 97 ? -3.300 -4.749 17.121 1.00 93.38 97 LEU A O 1
ATOM 751 N N . GLU A 1 98 ? -1.821 -3.138 16.640 1.00 90.31 98 GLU A N 1
ATOM 752 C CA . GLU A 1 98 ? -1.727 -3.442 15.217 1.00 90.31 98 GLU A CA 1
ATOM 753 C C . GLU A 1 98 ? -1.128 -4.841 15.006 1.00 90.31 98 GLU A C 1
ATOM 755 O O . GLU A 1 98 ? -1.738 -5.668 14.329 1.00 90.31 98 GLU A O 1
ATOM 760 N N . GLY A 1 99 ? -0.012 -5.155 15.676 1.00 84.62 99 GLY A N 1
ATOM 761 C CA . GLY A 1 99 ? 0.585 -6.492 15.665 1.00 84.62 99 GLY A CA 1
ATOM 762 C C . GLY A 1 99 ? -0.359 -7.570 16.210 1.00 84.62 99 GLY A C 1
ATOM 763 O O . GLY A 1 99 ? -0.494 -8.630 15.599 1.00 84.62 99 GLY A O 1
ATOM 764 N N . TYR A 1 100 ? -1.069 -7.276 17.305 1.00 86.94 100 TYR A N 1
ATOM 765 C CA . TYR A 1 100 ? -2.088 -8.162 17.877 1.00 86.94 100 TYR A CA 1
ATOM 766 C C . TYR A 1 100 ? -3.202 -8.476 16.871 1.00 86.94 100 TYR A C 1
ATOM 768 O O . TYR A 1 100 ? -3.496 -9.643 16.611 1.00 86.94 100 TYR A O 1
ATOM 776 N N . LEU A 1 101 ? -3.802 -7.445 16.264 1.00 87.50 101 LEU A N 1
ATOM 777 C CA . LEU A 1 101 ? -4.843 -7.614 15.252 1.00 87.50 101 LEU A CA 1
ATOM 778 C C . LEU A 1 101 ? -4.309 -8.415 14.070 1.00 87.50 101 LEU A C 1
ATOM 780 O O . LEU A 1 101 ? -4.966 -9.357 13.640 1.00 87.50 101 LEU A O 1
ATOM 784 N N . ARG A 1 102 ? -3.113 -8.110 13.568 1.00 81.25 102 ARG A N 1
ATOM 785 C CA . ARG A 1 102 ? -2.532 -8.835 12.436 1.00 81.25 102 ARG A CA 1
ATOM 786 C C . ARG A 1 102 ? -2.331 -10.324 12.742 1.00 81.25 102 ARG A C 1
ATOM 788 O O . ARG A 1 102 ? -2.665 -11.156 11.899 1.00 81.25 102 ARG A O 1
ATOM 795 N N . GLY A 1 103 ? -1.819 -10.650 13.930 1.00 78.00 103 GLY A N 1
ATOM 796 C CA . GLY A 1 103 ? -1.582 -12.024 14.381 1.00 78.00 103 GLY A CA 1
ATOM 797 C C . GLY A 1 103 ? -2.878 -12.807 14.592 1.00 78.00 103 GLY A C 1
ATOM 798 O O . GLY A 1 103 ? -3.080 -13.847 13.973 1.00 78.00 103 GLY A O 1
ATOM 799 N N . PHE A 1 104 ? -3.808 -12.285 15.392 1.00 78.19 104 PHE A N 1
ATOM 800 C CA . PHE A 1 104 ? -5.050 -12.998 15.716 1.00 78.19 104 PHE A CA 1
ATOM 801 C C . PHE A 1 104 ? -6.120 -12.930 14.640 1.00 78.19 104 PHE A C 1
ATOM 803 O O . PHE A 1 104 ? -7.040 -13.729 14.640 1.00 78.19 104 PHE A O 1
ATOM 810 N N . SER A 1 105 ? -6.023 -12.013 13.689 1.00 74.50 105 SER A N 1
ATOM 811 C CA . SER A 1 105 ? -6.968 -11.986 12.564 1.00 74.50 105 SER A CA 1
ATOM 812 C C . SER A 1 105 ? -6.503 -12.827 11.388 1.00 74.50 105 SER A C 1
ATOM 814 O O . SER A 1 105 ? -7.179 -12.907 10.358 1.00 74.50 105 SER A O 1
ATOM 816 N N . PHE A 1 106 ? -5.319 -13.418 11.516 1.00 71.94 106 PHE A N 1
ATOM 817 C CA . PHE A 1 106 ? -4.776 -14.346 10.555 1.00 71.94 106 PHE A CA 1
ATOM 818 C C . PHE A 1 106 ? -5.691 -15.579 10.459 1.00 71.94 106 PHE A C 1
ATOM 820 O O . PHE A 1 106 ? -5.998 -16.194 11.467 1.00 71.94 106 PHE A O 1
ATOM 827 N N . LEU A 1 107 ? -6.161 -15.918 9.252 1.00 68.00 107 LEU A N 1
ATOM 828 C CA . LEU A 1 107 ? -7.125 -17.007 8.975 1.00 68.00 107 LEU A CA 1
ATOM 829 C C . LEU A 1 107 ? -8.519 -16.889 9.612 1.00 68.00 107 LEU A C 1
ATOM 831 O O . LEU A 1 107 ? -9.352 -17.757 9.362 1.00 68.00 107 LEU A O 1
ATOM 835 N N . VAL A 1 108 ? -8.829 -15.808 10.331 1.00 68.94 108 VAL A N 1
ATOM 836 C CA . VAL A 1 108 ? -10.206 -15.540 10.765 1.00 68.94 108 VAL A CA 1
ATOM 837 C C . VAL A 1 108 ? -11.051 -15.234 9.530 1.00 68.94 108 VAL A C 1
ATOM 839 O O . VAL A 1 108 ? -10.847 -14.224 8.846 1.00 68.94 108 VAL A O 1
ATOM 842 N N . TYR A 1 109 ? -11.970 -16.148 9.214 1.00 71.62 109 TYR A N 1
ATOM 843 C CA . TYR A 1 109 ? -12.854 -16.027 8.058 1.00 71.62 109 TYR A CA 1
ATOM 844 C C . TYR A 1 109 ? -14.006 -15.063 8.337 1.00 71.62 109 TYR A C 1
ATOM 846 O O . TYR A 1 109 ? -14.198 -14.144 7.549 1.00 71.62 109 TYR A O 1
ATOM 854 N N . ASN A 1 110 ? -14.706 -15.225 9.466 1.00 80.44 110 ASN A N 1
ATOM 855 C CA . ASN A 1 110 ? -15.758 -14.308 9.900 1.00 80.44 110 ASN A CA 1
ATOM 856 C C . ASN A 1 110 ? -15.183 -13.276 10.873 1.00 80.44 110 ASN A C 1
ATOM 858 O O . ASN A 1 110 ? -15.068 -13.525 12.072 1.00 80.44 110 ASN A O 1
ATOM 862 N N . LYS A 1 111 ? -14.814 -12.109 10.348 1.00 84.94 111 LYS A N 1
ATOM 863 C CA . LYS A 1 111 ? -14.264 -11.023 11.166 1.00 84.94 111 LYS A CA 1
ATOM 864 C C . LYS A 1 111 ? -15.320 -10.161 11.848 1.00 84.94 111 LYS A C 1
ATOM 866 O O . LYS A 1 111 ? -14.943 -9.338 12.667 1.00 84.94 111 LYS A O 1
ATOM 871 N N . ASN A 1 112 ? -16.597 -10.321 11.506 1.00 84.50 112 ASN A N 1
ATOM 872 C CA . ASN A 1 112 ? -17.706 -9.595 12.128 1.00 84.50 112 ASN A CA 1
ATOM 873 C C . ASN A 1 112 ? -18.295 -10.338 13.344 1.00 84.50 112 ASN A C 1
ATOM 875 O O . ASN A 1 112 ? -19.260 -9.857 13.939 1.00 84.50 112 ASN A O 1
ATOM 879 N N . ALA A 1 113 ? -17.765 -11.516 13.699 1.00 86.06 113 ALA A N 1
ATOM 880 C CA . ALA A 1 113 ? -18.200 -12.253 14.881 1.00 86.06 113 ALA A CA 1
ATOM 881 C C . ALA A 1 113 ? -17.982 -11.420 16.158 1.00 86.06 113 ALA A C 1
ATOM 883 O O . ALA A 1 113 ? -17.005 -10.687 16.271 1.00 86.06 113 ALA A O 1
ATOM 884 N N . ALA A 1 114 ? -18.888 -11.526 17.133 1.00 85.38 114 ALA A N 1
ATOM 885 C CA . ALA A 1 114 ? -18.877 -10.667 18.323 1.00 85.38 114 ALA A CA 1
ATOM 886 C C . ALA A 1 114 ? -17.586 -10.781 19.159 1.00 85.38 114 ALA A C 1
ATOM 888 O O . ALA A 1 114 ? -17.186 -9.826 19.822 1.00 85.38 114 ALA A O 1
ATOM 889 N N . ASP A 1 115 ? -16.946 -11.944 19.115 1.00 83.94 115 ASP A N 1
ATOM 890 C CA . ASP A 1 115 ? -15.688 -12.285 19.772 1.00 83.94 115 ASP A CA 1
ATOM 891 C C . ASP A 1 115 ? -14.452 -12.052 18.885 1.00 83.94 115 ASP A C 1
ATOM 893 O O . ASP A 1 115 ? -13.322 -12.181 19.361 1.00 83.94 115 ASP A O 1
ATOM 897 N N . ALA A 1 116 ? -14.631 -11.665 17.616 1.00 85.81 116 ALA A N 1
ATOM 898 C CA . ALA A 1 116 ? -13.516 -11.402 16.721 1.00 85.81 116 ALA A CA 1
ATOM 899 C C . ALA A 1 116 ? -12.676 -10.210 17.229 1.00 85.81 116 ALA A C 1
ATOM 901 O O . ALA A 1 116 ? -13.233 -9.177 17.630 1.00 85.81 116 ALA A O 1
ATOM 902 N N . PRO A 1 117 ? -11.331 -10.282 17.146 1.00 87.25 117 PRO A N 1
ATOM 903 C CA . PRO A 1 117 ? -10.438 -9.223 17.618 1.00 87.25 117 PRO A CA 1
ATOM 904 C C . PRO A 1 117 ? -10.782 -7.828 17.080 1.00 87.25 117 PRO A C 1
ATOM 906 O O . PRO A 1 117 ? -10.792 -6.853 17.833 1.00 87.25 117 PRO A O 1
ATOM 909 N N . GLN A 1 118 ? -11.102 -7.717 15.786 1.00 90.25 118 GLN A N 1
ATOM 910 C CA . GLN A 1 118 ? -11.516 -6.449 15.180 1.00 90.25 118 GLN A CA 1
ATOM 911 C C . GLN A 1 118 ? -12.830 -5.907 15.741 1.00 90.25 118 GLN A C 1
ATOM 913 O O . GLN A 1 118 ? -12.967 -4.689 15.852 1.00 90.25 118 GLN A O 1
ATOM 918 N N . THR A 1 119 ? -13.797 -6.771 16.053 1.00 91.12 119 THR A N 1
ATOM 919 C CA . THR A 1 119 ? -15.101 -6.357 16.580 1.00 91.12 119 THR A CA 1
ATOM 920 C C . THR A 1 119 ? -14.950 -5.859 18.012 1.00 91.12 119 THR A C 1
ATOM 922 O O . THR A 1 119 ? -15.355 -4.736 18.326 1.00 91.12 119 THR A O 1
ATOM 925 N N . VAL A 1 120 ? -14.266 -6.636 18.857 1.00 90.56 120 VAL A N 1
ATOM 926 C CA . VAL A 1 120 ? -14.015 -6.288 20.262 1.00 90.56 120 VAL A CA 1
ATOM 927 C C . VAL A 1 120 ? -13.217 -4.990 20.365 1.00 90.56 120 VAL A C 1
ATOM 929 O O . VAL A 1 120 ? -13.676 -4.029 20.986 1.00 90.56 120 VAL A O 1
ATOM 932 N N . LEU A 1 121 ? -12.051 -4.911 19.717 1.00 93.75 121 LEU A N 1
ATOM 933 C CA . LEU A 1 121 ? -11.210 -3.713 19.778 1.00 93.75 121 LEU A CA 1
ATOM 934 C C . LEU A 1 121 ? -11.833 -2.535 19.020 1.00 93.75 121 LEU A C 1
ATOM 936 O O . LEU A 1 121 ? -11.712 -1.389 19.456 1.00 93.75 121 LEU A O 1
ATOM 940 N N . GLY A 1 122 ? -12.538 -2.803 17.918 1.00 93.56 122 GLY A N 1
ATOM 941 C CA . GLY A 1 122 ? -13.222 -1.787 17.123 1.00 93.56 122 GLY A CA 1
ATOM 942 C C . GLY A 1 122 ? -14.320 -1.070 17.901 1.00 93.56 122 GLY A C 1
ATOM 943 O O . GLY A 1 122 ? -14.415 0.156 17.811 1.00 93.56 122 GLY A O 1
ATOM 944 N N . SER A 1 123 ? -15.070 -1.794 18.739 1.00 93.56 123 SER A N 1
ATOM 945 C CA . SER A 1 123 ? -16.114 -1.218 19.599 1.00 93.56 123 SER A CA 1
ATOM 946 C C . SER A 1 123 ? -15.587 -0.139 20.558 1.00 93.56 123 SER A C 1
ATOM 948 O O . SER A 1 123 ? -16.297 0.819 20.865 1.00 93.56 123 SER A O 1
ATOM 950 N N . VAL A 1 124 ? -14.322 -0.258 20.975 1.00 94.12 124 VAL A N 1
ATOM 951 C CA . VAL A 1 124 ? -13.647 0.682 21.881 1.00 94.12 124 VAL A CA 1
ATOM 952 C C . VAL A 1 124 ? -12.924 1.784 21.104 1.00 94.12 124 VAL A C 1
ATOM 954 O O . VAL A 1 124 ? -12.990 2.961 21.461 1.00 94.12 124 VAL A O 1
ATOM 957 N N . LEU A 1 125 ? -12.212 1.416 20.037 1.00 95.06 125 LEU A N 1
ATOM 958 C CA . LEU A 1 125 ? -11.222 2.288 19.408 1.00 95.06 125 LEU A CA 1
ATOM 959 C C . LEU A 1 125 ? -11.730 3.058 18.196 1.00 95.06 125 LEU A C 1
ATOM 961 O O . LEU A 1 125 ? -11.248 4.166 17.974 1.00 95.06 125 LEU A O 1
ATOM 965 N N . MET A 1 126 ? -12.674 2.522 17.413 1.00 94.94 126 MET A N 1
ATOM 966 C CA . MET A 1 126 ? -13.036 3.118 16.118 1.00 94.94 126 MET A CA 1
ATOM 967 C C . MET A 1 126 ? -13.485 4.571 16.266 1.00 94.94 126 MET A C 1
ATOM 969 O O . MET A 1 126 ? -12.908 5.458 15.641 1.00 94.94 126 MET A O 1
ATOM 973 N N . ARG A 1 127 ? -14.462 4.839 17.142 1.00 92.88 127 ARG A N 1
ATOM 974 C CA . ARG A 1 127 ? -14.932 6.213 17.384 1.00 92.88 127 ARG A CA 1
ATOM 975 C C . ARG A 1 127 ? -13.819 7.095 17.935 1.00 92.88 127 ARG A C 1
ATOM 977 O O . ARG A 1 127 ? -13.621 8.196 17.437 1.00 92.88 127 ARG A O 1
ATOM 984 N N . SER A 1 128 ? -13.045 6.586 18.897 1.00 89.62 128 SER A N 1
ATOM 985 C CA . SER A 1 128 ? -11.963 7.352 19.522 1.00 89.62 128 SER A CA 1
ATOM 986 C C . SER A 1 128 ? -10.902 7.796 18.504 1.00 89.62 128 SER A C 1
ATOM 988 O O . SER A 1 128 ? -10.521 8.968 18.457 1.00 89.62 128 SER A O 1
ATOM 990 N N . ILE A 1 129 ? -10.475 6.885 17.623 1.00 91.38 129 ILE A N 1
ATOM 991 C CA . ILE A 1 129 ? -9.504 7.176 16.566 1.00 91.38 129 ILE A CA 1
ATOM 992 C C . ILE A 1 129 ? -10.093 8.159 15.551 1.00 91.38 129 ILE A C 1
ATOM 994 O O . ILE A 1 129 ? -9.459 9.175 15.258 1.00 91.38 129 ILE A O 1
ATOM 998 N N . LEU A 1 130 ? -11.291 7.890 15.022 1.00 93.19 130 LEU A N 1
ATOM 999 C CA . LEU A 1 130 ? -11.902 8.733 13.992 1.00 93.19 130 LEU A CA 1
ATOM 1000 C C . LEU A 1 130 ? -12.138 10.154 14.516 1.00 93.19 130 LEU A C 1
ATOM 1002 O O . LEU A 1 130 ? -11.693 11.126 13.910 1.00 93.19 130 LEU A O 1
ATOM 1006 N N . GLU A 1 131 ? -12.756 10.292 15.681 1.00 89.62 131 GLU A N 1
ATOM 1007 C CA . GLU A 1 131 ? -13.142 11.592 16.223 1.00 89.62 131 GLU A CA 1
ATOM 1008 C C . GLU A 1 131 ? -11.951 12.380 16.762 1.00 89.62 131 GLU A C 1
ATOM 1010 O O . GLU A 1 131 ? -11.766 13.543 16.409 1.00 89.62 131 GLU A O 1
ATOM 1015 N N . HIS A 1 132 ? -11.097 11.765 17.579 1.00 81.94 132 HIS A N 1
ATOM 1016 C CA . HIS A 1 132 ? -10.081 12.519 18.314 1.00 81.94 132 HIS A CA 1
ATOM 1017 C C . HIS A 1 132 ? -8.703 12.490 17.669 1.00 81.94 132 HIS A C 1
ATOM 1019 O O . HIS A 1 132 ? -7.934 13.427 17.861 1.00 81.94 132 HIS A O 1
ATOM 1025 N N . ARG A 1 133 ? -8.363 11.448 16.900 1.00 84.06 133 ARG A N 1
ATOM 1026 C CA . ARG A 1 133 ? -7.041 11.328 16.259 1.00 84.06 133 ARG A CA 1
ATOM 1027 C C . ARG A 1 133 ? -7.076 11.725 14.792 1.00 84.06 133 ARG A C 1
ATOM 1029 O O . ARG A 1 133 ? -6.131 12.359 14.324 1.00 84.06 133 ARG A O 1
ATOM 1036 N N . VAL A 1 134 ? -8.152 11.412 14.070 1.00 87.62 134 VAL A N 1
ATOM 1037 C CA . VAL A 1 134 ? -8.309 11.739 12.643 1.00 87.62 134 VAL A CA 1
ATOM 1038 C C . VAL A 1 134 ? -9.035 13.059 12.427 1.00 87.62 134 VAL A C 1
ATOM 1040 O O . VAL A 1 134 ? -8.634 13.818 11.556 1.00 87.62 134 VAL A O 1
ATOM 1043 N N . TYR A 1 135 ? -10.080 13.371 13.181 1.00 86.50 135 TYR A N 1
ATOM 1044 C CA . TYR A 1 135 ? -10.837 14.593 12.933 1.00 86.50 135 TYR A CA 1
ATOM 1045 C C . TYR A 1 135 ? -10.325 15.764 13.775 1.00 86.50 135 TYR A C 1
ATOM 1047 O O . TYR A 1 135 ? -9.832 16.752 13.230 1.00 86.50 135 TYR A O 1
ATOM 1055 N N . ASN A 1 136 ? -10.346 15.617 15.100 1.00 79.75 136 ASN A N 1
ATOM 1056 C CA . ASN A 1 136 ? -10.165 16.721 16.043 1.00 79.75 136 ASN A CA 1
ATOM 1057 C C . ASN A 1 136 ? -8.742 16.865 16.620 1.00 79.75 136 ASN A C 1
ATOM 1059 O O . ASN A 1 136 ? -8.538 17.580 17.596 1.00 79.75 136 ASN A O 1
ATOM 1063 N N . ALA A 1 137 ? -7.732 16.204 16.057 1.00 76.38 137 ALA A N 1
ATOM 1064 C CA . ALA A 1 137 ? -6.365 16.363 16.559 1.00 76.38 137 ALA A CA 1
ATOM 1065 C C . ALA A 1 137 ? -5.653 17.595 15.971 1.00 76.38 137 ALA A C 1
ATOM 1067 O O . ALA A 1 137 ? -5.829 17.942 14.799 1.00 76.38 137 ALA A O 1
ATOM 1068 N N . THR A 1 138 ? -4.834 18.243 16.803 1.00 64.88 138 THR A N 1
ATOM 1069 C CA . THR A 1 138 ? -4.095 19.477 16.491 1.00 64.88 138 THR A CA 1
ATOM 1070 C C . THR A 1 138 ? -2.796 19.198 15.740 1.00 64.88 138 THR A C 1
ATOM 1072 O O . THR A 1 138 ? -2.317 18.070 15.714 1.00 64.88 138 THR A O 1
ATOM 1075 N N . TYR A 1 139 ? -2.200 20.221 15.121 1.00 62.00 139 TYR A N 1
ATOM 1076 C CA . TYR A 1 139 ? -0.887 20.123 14.467 1.00 62.00 139 TYR A CA 1
ATOM 1077 C C . TYR A 1 139 ? 0.113 21.070 15.142 1.00 62.00 139 TYR A C 1
ATOM 1079 O O . TYR A 1 139 ? 0.557 22.058 14.563 1.00 62.00 139 TYR A O 1
ATOM 1087 N N . VAL A 1 140 ? 0.448 20.790 16.399 1.00 56.66 140 VAL A N 1
ATOM 1088 C CA . VAL A 1 140 ? 1.421 21.565 17.183 1.00 56.66 140 VAL A CA 1
ATOM 1089 C C . VAL A 1 140 ? 2.539 20.656 17.707 1.00 56.66 140 VAL A C 1
ATOM 1091 O O . VAL A 1 140 ? 2.304 19.856 18.613 1.00 56.66 140 VAL A O 1
ATOM 1094 N N . PRO A 1 141 ? 3.750 20.702 17.134 1.00 48.03 141 PRO A N 1
ATOM 1095 C CA . PRO A 1 141 ? 4.860 19.862 17.581 1.00 48.03 141 PRO A CA 1
ATOM 1096 C C . PRO A 1 141 ? 5.104 19.974 19.097 1.00 48.03 141 PRO A C 1
ATOM 1098 O O . PRO A 1 141 ? 5.144 21.079 19.628 1.00 48.03 141 PRO A O 1
ATOM 1101 N N . GLY A 1 142 ? 5.280 18.840 19.784 1.00 47.91 142 GLY A N 1
ATOM 1102 C CA . GLY A 1 142 ? 5.628 18.803 21.215 1.00 47.91 142 GLY A CA 1
ATOM 1103 C C . GLY A 1 142 ? 4.455 18.858 22.203 1.00 47.91 142 GLY A C 1
ATOM 1104 O O . GLY A 1 142 ? 4.697 18.805 23.404 1.00 47.91 142 GLY A O 1
ATOM 1105 N N . LEU A 1 143 ? 3.203 18.926 21.736 1.00 53.22 143 LEU A N 1
ATOM 1106 C CA . LEU A 1 143 ? 2.023 18.817 22.602 1.00 53.22 143 LEU A CA 1
ATOM 1107 C C . LEU A 1 143 ? 1.442 17.403 22.616 1.00 53.22 143 LEU A C 1
ATOM 1109 O O . LEU A 1 143 ? 1.214 16.796 21.563 1.00 53.22 143 LEU A O 1
ATOM 1113 N N . SER A 1 144 ? 1.114 16.914 23.812 1.00 46.81 144 SER A N 1
ATOM 1114 C CA . SER A 1 144 ? 0.305 15.708 24.002 1.00 46.81 144 SER A CA 1
ATOM 1115 C C . SER A 1 144 ? -1.007 15.845 23.215 1.00 46.81 144 SER A C 1
ATOM 1117 O O . SER A 1 144 ? -1.692 16.859 23.303 1.00 46.81 144 SER A O 1
ATOM 1119 N N . GLY A 1 145 ? -1.322 14.862 22.364 1.00 49.72 145 GLY A N 1
ATOM 1120 C CA . GLY A 1 145 ? -2.496 14.913 21.464 1.00 49.72 145 GLY A CA 1
ATOM 1121 C C . GLY A 1 145 ? -2.298 15.565 20.079 1.00 49.72 145 GLY A C 1
ATOM 1122 O O . GLY A 1 145 ? -3.185 15.460 19.237 1.00 49.72 145 GLY A O 1
ATOM 1123 N N . SER A 1 146 ? -1.133 16.153 19.787 1.00 56.44 146 SER A N 1
ATOM 1124 C CA . SER A 1 146 ? -0.823 16.710 18.460 1.00 56.44 146 SER A CA 1
ATOM 1125 C C . SER A 1 146 ? -0.336 15.678 17.426 1.00 56.44 146 SER A C 1
ATOM 1127 O O . SER A 1 146 ? 0.450 14.779 17.732 1.00 56.44 146 SER A O 1
ATOM 1129 N N . LEU A 1 147 ? -0.729 15.854 16.162 1.00 60.38 147 LEU A N 1
ATOM 1130 C CA . LEU A 1 147 ? -0.304 15.082 14.983 1.00 60.38 147 LEU A CA 1
ATOM 1131 C C . LEU A 1 147 ? 1.025 15.569 14.418 1.00 60.38 147 LEU A C 1
ATOM 1133 O O . LEU A 1 147 ? 1.181 15.886 13.239 1.00 60.38 147 LEU A O 1
ATOM 1137 N N . SER A 1 148 ? 1.997 15.627 15.306 1.00 54.09 148 SER A N 1
ATOM 1138 C CA . SER A 1 148 ? 3.411 15.722 15.009 1.00 54.09 148 SER A CA 1
ATOM 1139 C C . SER A 1 148 ? 4.114 15.194 16.257 1.00 54.09 148 SER A C 1
ATOM 1141 O O . SER A 1 148 ? 3.875 15.747 17.336 1.00 54.09 148 SER A O 1
ATOM 1143 N N . PRO A 1 149 ? 4.921 14.122 16.163 1.00 60.56 149 PRO A N 1
ATOM 1144 C CA . PRO A 1 149 ? 5.647 13.663 14.970 1.00 60.56 149 PRO A CA 1
ATOM 1145 C C . PRO A 1 149 ? 4.928 12.600 14.108 1.00 60.56 149 PRO A C 1
ATOM 1147 O O . PRO A 1 149 ? 3.979 11.951 14.544 1.00 60.56 149 PRO A O 1
ATOM 1150 N N . SER A 1 150 ? 5.419 12.410 12.875 1.00 66.38 150 SER A N 1
ATOM 1151 C CA . SER A 1 150 ? 4.934 11.458 11.848 1.00 66.38 150 SER A CA 1
ATOM 1152 C C . SER A 1 150 ? 4.692 10.035 12.359 1.00 66.38 150 SER A C 1
ATOM 1154 O O . SER A 1 150 ? 3.725 9.404 11.947 1.00 66.38 150 SER A O 1
ATOM 1156 N N . LYS A 1 151 ? 5.500 9.562 13.318 1.00 74.00 151 LYS A N 1
ATOM 1157 C CA . LYS A 1 151 ? 5.352 8.239 13.952 1.00 74.00 151 LYS A CA 1
ATOM 1158 C C . LYS A 1 151 ? 3.977 8.028 14.600 1.00 74.00 151 LYS A C 1
ATOM 1160 O O . LYS A 1 151 ? 3.456 6.922 14.568 1.00 74.00 151 LYS A O 1
ATOM 1165 N N . ARG A 1 152 ? 3.354 9.083 15.143 1.00 78.19 152 ARG A N 1
ATOM 1166 C CA . ARG A 1 152 ? 1.990 8.990 15.695 1.00 78.19 152 ARG A CA 1
ATOM 1167 C C . ARG A 1 152 ? 0.952 8.776 14.603 1.00 78.19 152 ARG A C 1
ATOM 1169 O O . ARG A 1 152 ? 0.025 7.996 14.784 1.00 78.19 152 ARG A O 1
ATOM 1176 N N . ILE A 1 153 ? 1.100 9.487 13.484 1.00 82.00 153 ILE A N 1
ATOM 1177 C CA . ILE A 1 153 ? 0.205 9.353 12.330 1.00 82.00 153 ILE A CA 1
ATOM 1178 C C . ILE A 1 153 ? 0.305 7.929 11.790 1.00 82.00 153 ILE A C 1
ATOM 1180 O O . ILE A 1 153 ? -0.727 7.287 11.630 1.00 82.00 153 ILE A O 1
ATOM 1184 N N . ASP A 1 154 ? 1.529 7.436 11.602 1.00 84.00 154 ASP A N 1
ATOM 1185 C CA . ASP A 1 154 ? 1.794 6.064 11.169 1.00 84.00 154 ASP A CA 1
ATOM 1186 C C . ASP A 1 154 ? 1.112 5.038 12.081 1.00 84.00 154 ASP A C 1
ATOM 1188 O O . ASP A 1 154 ? 0.274 4.266 11.618 1.00 84.00 154 ASP A O 1
ATOM 1192 N N . GLY A 1 155 ? 1.346 5.116 13.396 1.00 87.12 155 GLY A N 1
ATOM 1193 C CA . GLY A 1 155 ? 0.763 4.181 14.359 1.00 87.12 155 GLY A CA 1
ATOM 1194 C C . GLY A 1 155 ? -0.770 4.155 14.358 1.00 87.12 155 GLY A C 1
ATOM 1195 O O . GLY A 1 155 ? -1.364 3.079 14.266 1.00 87.12 155 GLY A O 1
ATOM 1196 N N . PHE A 1 156 ? -1.435 5.316 14.419 1.00 89.75 156 PHE A N 1
ATOM 1197 C CA . PHE A 1 156 ? -2.905 5.358 14.439 1.00 89.75 156 PHE A CA 1
ATOM 1198 C C . PHE A 1 156 ? -3.524 4.903 13.116 1.00 89.75 156 PHE A C 1
ATOM 1200 O O . PHE A 1 156 ? -4.542 4.214 13.134 1.00 89.75 156 PHE A O 1
ATOM 1207 N N . PHE A 1 157 ? -2.942 5.278 11.973 1.00 92.56 157 PHE A N 1
ATOM 1208 C CA . PHE A 1 157 ? -3.461 4.848 10.675 1.00 92.56 157 PHE A CA 1
ATOM 1209 C C . PHE A 1 157 ? -3.180 3.366 10.410 1.00 92.56 157 PHE A C 1
ATOM 1211 O O . PHE A 1 157 ? -4.043 2.692 9.852 1.00 92.56 157 PHE A O 1
ATOM 1218 N N . ALA A 1 158 ? -2.041 2.829 10.847 1.00 90.50 158 ALA A N 1
ATOM 1219 C CA . ALA A 1 158 ? -1.767 1.397 10.774 1.00 90.50 158 ALA A CA 1
ATOM 1220 C C . ALA A 1 158 ? -2.791 0.592 11.595 1.00 90.50 158 ALA A C 1
ATOM 1222 O O . ALA A 1 158 ? -3.437 -0.308 11.056 1.00 90.50 158 ALA A O 1
ATOM 1223 N N . LEU A 1 159 ? -3.035 0.994 12.849 1.00 94.06 159 LEU A N 1
ATOM 1224 C CA . LEU A 1 159 ? -4.057 0.388 13.706 1.00 94.06 159 LEU A CA 1
ATOM 1225 C C . LEU A 1 159 ? -5.466 0.509 13.103 1.00 94.06 159 LEU A C 1
ATOM 1227 O O . LEU A 1 159 ? -6.192 -0.481 13.028 1.00 94.06 159 LEU A O 1
ATOM 1231 N N . LEU A 1 160 ? -5.850 1.702 12.633 1.00 95.50 160 LEU A N 1
ATOM 1232 C CA . LEU A 1 160 ? -7.136 1.918 11.963 1.00 95.50 160 LEU A CA 1
ATOM 1233 C C . LEU A 1 160 ? -7.280 1.014 10.734 1.00 95.50 160 LEU A C 1
ATOM 1235 O O . LEU A 1 160 ? -8.352 0.460 10.510 1.00 95.50 160 LEU A O 1
ATOM 1239 N N . GLY A 1 161 ? -6.203 0.848 9.964 1.00 93.81 161 GLY A N 1
ATOM 1240 C CA . GLY A 1 161 ? -6.141 -0.055 8.823 1.00 93.81 161 GLY A CA 1
ATOM 1241 C C . GLY A 1 161 ? -6.468 -1.495 9.205 1.00 93.81 161 GLY A C 1
ATOM 1242 O O . GLY A 1 161 ? -7.297 -2.116 8.547 1.00 93.81 161 GLY A O 1
ATOM 1243 N N . GLU A 1 162 ? -5.861 -2.034 10.259 1.00 91.62 162 GLU A N 1
ATOM 1244 C CA . GLU A 1 162 ? -6.132 -3.412 10.696 1.00 91.62 162 GLU A CA 1
ATOM 1245 C C . GLU A 1 162 ? -7.527 -3.588 11.322 1.00 91.62 162 GLU A C 1
ATOM 1247 O O . GLU A 1 162 ? -8.151 -4.636 11.134 1.00 91.62 162 GLU A O 1
ATOM 1252 N N . LEU A 1 163 ? -8.073 -2.556 11.979 1.00 94.94 163 LEU A N 1
ATOM 1253 C CA . LEU A 1 163 ? -9.446 -2.572 12.505 1.00 94.94 163 LEU A CA 1
ATOM 1254 C C . LEU A 1 163 ? -10.504 -2.696 11.398 1.00 94.94 163 LEU A C 1
ATOM 1256 O O . LEU A 1 163 ? -11.511 -3.377 11.589 1.00 94.94 163 LEU A O 1
ATOM 1260 N N . ILE A 1 164 ? -10.296 -2.057 10.241 1.00 94.44 164 ILE A N 1
ATOM 1261 C CA . ILE A 1 164 ? -11.265 -2.089 9.129 1.00 94.44 164 ILE A CA 1
ATOM 1262 C C . ILE A 1 164 ? -11.060 -3.264 8.162 1.00 94.44 164 ILE A C 1
ATOM 1264 O O . ILE A 1 164 ? -11.929 -3.541 7.336 1.00 94.44 164 ILE A O 1
ATOM 1268 N N . ARG A 1 165 ? -9.911 -3.948 8.216 1.00 91.62 165 ARG A N 1
ATOM 1269 C CA . ARG A 1 165 ? -9.486 -4.915 7.194 1.00 91.62 165 ARG A CA 1
ATOM 1270 C C . ARG A 1 165 ? -10.403 -6.149 7.132 1.00 91.62 165 ARG A C 1
ATOM 1272 O O . ARG A 1 165 ? -10.299 -7.037 7.979 1.00 91.62 165 ARG A O 1
ATOM 1279 N N . TYR A 1 166 ? -11.230 -6.233 6.086 1.00 89.50 166 TYR A N 1
ATOM 1280 C CA . TYR A 1 166 ? -12.326 -7.202 5.878 1.00 89.50 166 TYR A CA 1
ATOM 1281 C C . TYR A 1 166 ? -13.345 -7.270 7.019 1.00 89.50 166 TYR A C 1
ATOM 1283 O O . TYR A 1 166 ? -13.920 -8.322 7.271 1.00 89.50 166 TYR A O 1
ATOM 1291 N N . HIS A 1 167 ? -13.564 -6.164 7.728 1.00 92.12 167 HIS A N 1
ATOM 1292 C CA . HIS A 1 167 ? -14.590 -6.090 8.762 1.00 92.12 167 HIS A CA 1
ATOM 1293 C C . HIS A 1 167 ? -15.702 -5.142 8.308 1.00 92.12 167 HIS A C 1
ATOM 1295 O O . HIS A 1 167 ? -15.583 -3.919 8.425 1.00 92.12 167 HIS A O 1
ATOM 1301 N N . HIS A 1 168 ? -16.810 -5.709 7.823 1.00 92.44 168 HIS A N 1
ATOM 1302 C CA . HIS A 1 168 ? -17.944 -4.954 7.267 1.00 92.44 168 HIS A CA 1
ATOM 1303 C C . HIS A 1 168 ? -18.519 -3.924 8.254 1.00 92.44 168 HIS A C 1
ATOM 1305 O O . HIS A 1 168 ? -18.712 -2.768 7.880 1.00 92.44 168 HIS A O 1
ATOM 1311 N N . GLY A 1 169 ? -18.690 -4.280 9.534 1.00 93.06 169 GLY A N 1
ATOM 1312 C CA . GLY A 1 169 ? -19.224 -3.354 10.547 1.00 93.06 169 GLY A CA 1
ATOM 1313 C C . GLY A 1 169 ? -18.366 -2.093 10.757 1.00 93.06 169 GLY A C 1
ATOM 1314 O O . GLY A 1 169 ? -18.865 -0.970 10.680 1.00 93.06 169 GLY A O 1
ATOM 1315 N N . ASN A 1 170 ? -17.053 -2.252 10.948 1.00 95.62 170 ASN A N 1
ATOM 1316 C CA . ASN A 1 170 ? -16.099 -1.152 11.091 1.00 95.62 170 ASN A CA 1
ATOM 1317 C C . ASN A 1 170 ? -15.986 -0.311 9.804 1.00 95.62 170 ASN A C 1
ATOM 1319 O O . ASN A 1 170 ? -15.870 0.913 9.888 1.00 95.62 170 ASN A O 1
ATOM 1323 N N . LEU A 1 171 ? -16.071 -0.927 8.618 1.00 95.94 171 LEU A N 1
ATOM 1324 C CA . LEU A 1 171 ? -16.130 -0.201 7.341 1.00 95.94 171 LEU A CA 1
ATOM 1325 C C . LEU A 1 171 ? -17.416 0.621 7.203 1.00 95.94 171 LEU A C 1
ATOM 1327 O O . LEU A 1 171 ? -17.357 1.775 6.781 1.00 95.94 171 LEU A O 1
ATOM 1331 N N . THR A 1 172 ? -18.556 0.068 7.615 1.00 95.38 172 THR A N 1
ATOM 1332 C CA . THR A 1 172 ? -19.853 0.762 7.621 1.00 95.38 172 THR A CA 1
ATOM 1333 C C . THR A 1 172 ? -19.834 1.952 8.580 1.00 95.38 172 THR A C 1
ATOM 1335 O O . THR A 1 172 ? -20.323 3.038 8.251 1.00 95.38 172 THR A O 1
ATOM 1338 N N . LEU A 1 173 ? -19.197 1.795 9.746 1.00 96.50 173 LEU A N 1
ATOM 1339 C CA . LEU A 1 173 ? -18.981 2.895 10.681 1.00 96.50 173 LEU A CA 1
ATOM 1340 C C . LEU A 1 173 ? -18.104 3.985 10.053 1.00 96.50 173 LEU A C 1
ATOM 1342 O O . LEU A 1 173 ? -18.490 5.151 10.073 1.00 96.50 173 LEU A O 1
ATOM 1346 N N . LEU A 1 174 ? -16.967 3.624 9.447 1.00 97.38 174 LEU A N 1
ATOM 1347 C CA . LEU A 1 174 ? -16.100 4.578 8.745 1.00 97.38 174 LEU A CA 1
ATOM 1348 C C . LEU A 1 174 ? -16.863 5.316 7.635 1.00 97.38 174 LEU A C 1
ATOM 1350 O O . LEU A 1 174 ? -16.767 6.541 7.537 1.00 97.38 174 LEU A O 1
ATOM 1354 N N . GLN A 1 175 ? -17.655 4.597 6.837 1.00 96.81 175 GLN A N 1
ATOM 1355 C CA . GLN A 1 175 ? -18.502 5.199 5.814 1.00 96.81 175 GLN A CA 1
ATOM 1356 C C . GLN A 1 175 ? -19.483 6.207 6.414 1.00 96.81 175 GLN A C 1
ATOM 1358 O O . GLN A 1 175 ? -19.603 7.303 5.882 1.00 96.81 175 GLN A O 1
ATOM 1363 N N . SER A 1 176 ? -20.129 5.882 7.535 1.00 96.75 176 SER A N 1
ATOM 1364 C CA . SER A 1 176 ? -21.069 6.786 8.211 1.00 96.75 176 SER A CA 1
ATOM 1365 C C . SER A 1 176 ? -20.422 8.113 8.634 1.00 96.75 176 SER A C 1
ATOM 1367 O O . SER A 1 176 ? -21.073 9.155 8.587 1.00 96.75 176 SER A O 1
ATOM 1369 N N . TYR A 1 177 ? -19.134 8.123 9.002 1.00 96.12 177 TYR A N 1
ATOM 1370 C CA . TYR A 1 177 ? -18.400 9.379 9.217 1.00 96.12 177 TYR A CA 1
ATOM 1371 C C . TYR A 1 177 ? -18.092 10.094 7.898 1.00 96.12 177 TYR A C 1
ATOM 1373 O O . TYR A 1 177 ? -18.267 11.306 7.795 1.00 96.12 177 TYR A O 1
ATOM 1381 N N . VAL A 1 178 ? -17.645 9.359 6.878 1.00 95.50 178 VAL A N 1
ATOM 1382 C CA . VAL A 1 178 ? -17.293 9.909 5.558 1.00 95.50 178 VAL A CA 1
ATOM 1383 C C . VAL A 1 178 ? -18.495 10.564 4.869 1.00 95.50 178 VAL A C 1
ATOM 1385 O O . VAL A 1 178 ? -18.343 11.643 4.299 1.00 95.50 178 VAL A O 1
ATOM 1388 N N . THR A 1 179 ? -19.684 9.970 4.967 1.00 94.50 179 THR A N 1
ATOM 1389 C CA . THR A 1 179 ? -20.933 10.510 4.405 1.00 94.50 179 THR A CA 1
ATOM 1390 C C . THR A 1 179 ? -21.577 11.587 5.279 1.00 94.50 179 THR A C 1
ATOM 1392 O O . THR A 1 179 ? -22.531 12.228 4.848 1.00 94.50 179 THR A O 1
ATOM 1395 N N . GLY A 1 180 ? -21.067 11.811 6.495 1.00 91.00 180 GLY A N 1
ATOM 1396 C CA . GLY A 1 180 ? -21.626 12.776 7.444 1.00 91.00 180 GLY A CA 1
ATOM 1397 C C . GLY A 1 180 ? -22.894 12.299 8.162 1.00 91.00 180 GLY A C 1
ATOM 1398 O O . GLY A 1 180 ? -23.588 13.117 8.759 1.00 91.00 180 GLY A O 1
ATOM 1399 N N . ALA A 1 181 ? -23.198 10.998 8.132 1.00 93.00 181 ALA A N 1
ATOM 1400 C CA . ALA A 1 181 ? -24.306 10.415 8.891 1.00 93.00 181 ALA A CA 1
ATOM 1401 C C . ALA A 1 181 ? -24.063 10.456 10.412 1.00 93.00 181 ALA A C 1
ATOM 1403 O O . ALA A 1 181 ? -25.013 10.525 11.191 1.00 93.00 181 ALA A O 1
ATOM 1404 N N . VAL A 1 182 ? -22.798 10.446 10.848 1.00 91.56 182 VAL A N 1
ATOM 1405 C CA . VAL A 1 182 ? -22.429 10.667 12.254 1.00 91.56 182 VAL A CA 1
ATOM 1406 C C . VAL A 1 182 ? -22.183 12.154 12.497 1.00 91.56 182 VAL A C 1
ATOM 1408 O O . VAL A 1 182 ? -21.269 12.747 11.923 1.00 91.56 182 VAL A O 1
ATOM 1411 N N . SER A 1 183 ? -22.981 12.753 13.383 1.00 85.88 183 SER A N 1
ATOM 1412 C CA . SER A 1 183 ? -22.760 14.128 13.835 1.00 85.88 183 SER A CA 1
ATOM 1413 C C . SER A 1 183 ? -21.495 14.218 14.687 1.00 85.88 183 SER A C 1
ATOM 1415 O O . SER A 1 183 ? -21.292 13.408 15.584 1.00 85.88 183 SER A O 1
ATOM 1417 N N . LEU A 1 184 ? -20.672 15.234 14.423 1.00 86.38 184 LEU A N 1
ATOM 1418 C CA . LEU A 1 184 ? -19.451 15.543 15.179 1.00 86.38 184 LEU A CA 1
ATOM 1419 C C . LEU A 1 184 ? -19.640 16.727 16.139 1.00 86.38 184 LEU A C 1
ATOM 1421 O O . LEU A 1 184 ? -18.684 17.191 16.753 1.00 86.38 184 LEU A O 1
ATOM 1425 N N . LEU A 1 185 ? -20.869 17.239 16.271 1.00 79.19 185 LEU A N 1
ATOM 1426 C CA . LEU A 1 185 ? -21.172 18.410 17.099 1.00 79.19 185 LEU A CA 1
ATOM 1427 C C . LEU A 1 185 ? -20.943 18.158 18.595 1.00 79.19 185 LEU A C 1
ATOM 1429 O O . LEU A 1 185 ? -20.658 19.101 19.331 1.00 79.19 185 LEU A O 1
ATOM 1433 N N . HIS A 1 186 ? -21.036 16.905 19.054 1.00 80.12 186 HIS A N 1
ATOM 1434 C CA . HIS A 1 186 ? -20.791 16.544 20.456 1.00 80.12 186 HIS A CA 1
ATOM 1435 C C . HIS A 1 186 ? -19.351 16.815 20.895 1.00 80.12 186 HIS A C 1
ATOM 1437 O O . HIS A 1 186 ? -19.105 17.024 22.081 1.00 80.12 186 HIS A O 1
ATOM 1443 N N . LEU A 1 187 ? -18.412 16.867 19.949 1.00 77.38 187 LEU A N 1
ATOM 1444 C CA . LEU A 1 187 ? -17.009 17.172 20.213 1.00 77.38 187 LEU A CA 1
ATOM 1445 C C . LEU A 1 187 ? -16.758 18.657 20.532 1.00 77.38 187 LEU A C 1
ATOM 1447 O O . LEU A 1 187 ? -15.690 18.977 21.038 1.00 77.38 187 LEU A O 1
ATOM 1451 N N . ASN A 1 188 ? -17.730 19.549 20.296 1.00 68.12 188 ASN A N 1
ATOM 1452 C CA . ASN A 1 188 ? -17.643 20.974 20.654 1.00 68.12 188 ASN A CA 1
ATOM 1453 C C . ASN A 1 188 ? -17.884 21.238 22.154 1.00 68.12 188 ASN A C 1
ATOM 1455 O O . ASN A 1 188 ? -17.907 22.391 22.585 1.00 68.12 188 ASN A O 1
ATOM 1459 N N . ASN A 1 189 ? -18.163 20.202 22.952 1.00 58.72 189 ASN A N 1
ATOM 1460 C CA . ASN A 1 189 ? -18.595 20.376 24.333 1.00 58.72 189 ASN A CA 1
ATOM 1461 C C . ASN A 1 189 ? -17.381 20.598 25.268 1.00 58.72 189 ASN A C 1
ATOM 1463 O O . ASN A 1 189 ? -16.563 19.685 25.420 1.00 58.72 189 ASN A O 1
ATOM 1467 N N . PRO A 1 190 ? -17.258 21.758 25.948 1.00 50.81 190 PRO A N 1
ATOM 1468 C CA . PRO A 1 190 ? -16.076 22.120 26.745 1.00 50.81 190 PRO A CA 1
ATOM 1469 C C . PRO A 1 190 ? -15.799 21.205 27.951 1.00 50.81 190 PRO A C 1
ATOM 1471 O O . PRO A 1 190 ? -14.721 21.266 28.538 1.00 50.81 190 PRO A O 1
ATOM 1474 N N . TYR A 1 191 ? -16.745 20.341 28.332 1.00 45.28 191 TYR A N 1
ATOM 1475 C CA . TYR A 1 191 ? -16.540 19.347 29.389 1.00 45.28 191 TYR A CA 1
ATOM 1476 C C . TYR A 1 191 ? -15.649 18.169 28.952 1.00 45.28 191 TYR A C 1
ATOM 1478 O O . TYR A 1 191 ? -14.981 17.575 29.801 1.00 45.28 191 TYR A O 1
ATOM 1486 N N . ALA A 1 192 ? -15.570 17.867 27.648 1.00 47.72 192 ALA A N 1
ATOM 1487 C CA . ALA A 1 192 ? -14.731 16.790 27.107 1.00 47.72 192 ALA A CA 1
ATOM 1488 C C . ALA A 1 192 ? -13.238 17.171 26.994 1.00 47.72 192 ALA A C 1
ATOM 1490 O O . ALA A 1 192 ? -12.382 16.296 26.916 1.00 47.72 192 ALA A O 1
ATOM 1491 N N . SER A 1 193 ? -12.911 18.467 27.017 1.00 45.09 193 SER A N 1
ATOM 1492 C CA . SER A 1 193 ? -11.556 19.017 26.837 1.00 45.09 193 SER A CA 1
ATOM 1493 C C . SER A 1 193 ? -10.843 19.376 28.155 1.00 45.09 193 SER A C 1
ATOM 1495 O O . SER A 1 193 ? -9.797 20.031 28.159 1.00 45.09 193 SER A O 1
ATOM 1497 N N . SER A 1 194 ? -11.378 18.922 29.291 1.00 39.09 194 SER A N 1
ATOM 1498 C CA . SER A 1 194 ? -10.915 19.271 30.642 1.00 39.09 194 SER A CA 1
ATOM 1499 C C . SER A 1 194 ? -9.554 18.674 31.056 1.00 39.09 194 SER A C 1
ATOM 1501 O O . SER A 1 194 ? -8.987 19.115 32.053 1.00 39.09 194 SER A O 1
ATOM 1503 N N . SER A 1 195 ? -8.965 17.754 30.284 1.00 42.09 195 SER A N 1
ATOM 1504 C CA . SER A 1 195 ? -7.681 17.098 30.604 1.00 42.09 195 SER A CA 1
ATOM 1505 C C . SER A 1 195 ? -6.427 17.740 29.981 1.00 42.09 195 SER A C 1
ATOM 1507 O O . SER A 1 195 ? -5.314 17.337 30.305 1.00 42.09 195 SER A O 1
ATOM 1509 N N . LEU A 1 196 ? -6.558 18.761 29.124 1.00 42.84 196 LEU A N 1
ATOM 1510 C CA . LEU A 1 196 ? -5.443 19.313 28.324 1.00 42.84 196 LEU A CA 1
ATOM 1511 C C . LEU A 1 196 ? -4.749 20.560 28.913 1.00 42.84 196 LEU A C 1
ATOM 1513 O O . LEU A 1 196 ? -3.940 21.195 28.236 1.00 42.84 196 LEU A O 1
ATOM 1517 N N . ARG A 1 197 ? -5.036 20.946 30.163 1.00 40.94 197 ARG A N 1
ATOM 1518 C CA . ARG A 1 197 ? -4.455 22.150 30.789 1.00 40.94 197 ARG A CA 1
ATOM 1519 C C . ARG A 1 197 ? -3.465 21.816 31.903 1.00 40.94 197 ARG A C 1
ATOM 1521 O O . ARG A 1 197 ? -3.798 21.941 33.076 1.00 40.94 197 ARG A O 1
ATOM 1528 N N . ALA A 1 198 ? -2.223 21.501 31.551 1.00 37.75 198 ALA A N 1
ATOM 1529 C CA . ALA A 1 198 ? -1.106 21.684 32.474 1.00 37.75 198 ALA A CA 1
ATOM 1530 C C . ALA A 1 198 ? 0.183 22.058 31.725 1.00 37.75 198 ALA A C 1
ATOM 1532 O O . ALA A 1 198 ? 0.658 21.318 30.874 1.00 37.75 198 ALA A O 1
ATOM 1533 N N . HIS A 1 199 ? 0.724 23.216 32.115 1.00 36.81 199 HIS A N 1
ATOM 1534 C CA . HIS A 1 199 ? 2.042 23.795 31.826 1.00 36.81 199 HIS A CA 1
ATOM 1535 C C . HIS A 1 199 ? 2.324 24.416 30.454 1.00 36.81 199 HIS A C 1
ATOM 1537 O O . HIS A 1 199 ? 2.516 23.724 29.463 1.00 36.81 199 HIS A O 1
ATOM 1543 N N . LEU A 1 200 ? 2.498 25.749 30.457 1.00 37.62 200 LEU A N 1
ATOM 1544 C CA . LEU A 1 200 ? 3.377 26.474 29.530 1.00 37.62 200 LEU A CA 1
ATOM 1545 C C . LEU A 1 200 ? 3.630 27.934 29.977 1.00 37.62 200 LEU A C 1
ATOM 1547 O O . LEU A 1 200 ? 2.654 28.619 30.287 1.00 37.62 200 LEU A O 1
ATOM 1551 N N . PRO A 1 201 ? 4.888 28.433 29.954 1.00 46.47 201 PRO A N 1
ATOM 1552 C CA . PRO A 1 201 ? 5.190 29.868 30.017 1.00 46.47 201 PRO A CA 1
ATOM 1553 C C . PRO A 1 201 ? 5.827 30.468 28.730 1.00 46.47 201 PRO A C 1
ATOM 1555 O O . PRO A 1 201 ? 6.777 29.904 28.194 1.00 46.47 201 PRO A O 1
ATOM 1558 N N . HIS A 1 202 ? 5.291 31.648 28.348 1.00 39.12 202 HIS A N 1
ATOM 1559 C CA . HIS A 1 202 ? 5.836 32.887 27.707 1.00 39.12 202 HIS A CA 1
ATOM 1560 C C . HIS A 1 202 ? 6.323 32.851 26.233 1.00 39.12 202 HIS A C 1
ATOM 1562 O O . HIS A 1 202 ? 7.264 32.132 25.924 1.00 39.12 202 HIS A O 1
ATOM 1568 N N . ALA A 1 203 ? 5.678 33.497 25.232 1.00 42.44 203 ALA A N 1
ATOM 1569 C CA . ALA A 1 203 ? 5.344 34.916 24.888 1.00 42.44 203 ALA A CA 1
ATOM 1570 C C . ALA A 1 203 ? 6.357 35.507 23.865 1.00 42.44 203 ALA A C 1
ATOM 1572 O O . ALA A 1 203 ? 7.553 35.483 24.121 1.00 42.44 203 ALA A O 1
ATOM 1573 N N . ALA A 1 204 ? 6.005 36.043 22.681 1.00 42.09 204 ALA A N 1
ATOM 1574 C CA . ALA A 1 204 ? 4.775 36.679 22.184 1.00 42.09 204 ALA A CA 1
ATOM 1575 C C . ALA A 1 204 ? 4.182 36.021 20.909 1.00 42.09 204 ALA A C 1
ATOM 1577 O O . ALA A 1 204 ? 4.866 35.297 20.195 1.00 42.09 204 ALA A O 1
ATOM 1578 N N . SER A 1 205 ? 2.908 36.336 20.618 1.00 52.78 205 SER A N 1
ATOM 1579 C CA . SER A 1 205 ? 1.901 35.534 19.878 1.00 52.78 205 SER A CA 1
ATOM 1580 C C . SER A 1 205 ? 1.133 34.516 20.749 1.00 52.78 205 SER A C 1
ATOM 1582 O O . SER A 1 205 ? 0.488 33.609 20.225 1.00 52.78 205 SER A O 1
ATOM 1584 N N . GLU A 1 206 ? 1.127 34.691 22.077 1.00 57.81 206 GLU A N 1
ATOM 1585 C CA . GLU A 1 206 ? 0.498 33.773 23.045 1.00 57.81 206 GLU A CA 1
ATOM 1586 C C . GLU A 1 206 ? -0.966 33.439 22.728 1.00 57.81 206 GLU A C 1
ATOM 1588 O O . GLU A 1 206 ? -1.353 32.290 22.870 1.00 57.81 206 GLU A O 1
ATOM 1593 N N . HIS A 1 207 ? -1.780 34.390 22.260 1.00 58.66 207 HIS A N 1
ATOM 1594 C CA . HIS A 1 207 ? -3.192 34.113 21.974 1.00 58.66 207 HIS A CA 1
ATOM 1595 C C . HIS A 1 207 ? -3.383 33.210 20.748 1.00 58.66 207 HIS A C 1
ATOM 1597 O O . HIS A 1 207 ? -4.142 32.247 20.803 1.00 58.66 207 HIS A O 1
ATOM 1603 N N . VAL A 1 208 ? -2.669 33.491 19.654 1.00 59.19 208 VAL A N 1
ATOM 1604 C CA . VAL A 1 208 ? -2.725 32.680 18.428 1.00 59.19 208 VAL A CA 1
ATOM 1605 C C . VAL A 1 208 ? -2.077 31.324 18.671 1.00 59.19 208 VAL A C 1
ATOM 1607 O O . VAL A 1 208 ? -2.610 30.310 18.238 1.00 59.19 208 VAL A O 1
ATOM 1610 N N . GLU A 1 209 ? -0.978 31.275 19.422 1.00 60.47 209 GLU A N 1
ATOM 1611 C CA . GLU A 1 209 ? -0.347 30.018 19.799 1.00 60.47 209 GLU A CA 1
ATOM 1612 C C . GLU A 1 209 ? -1.288 29.196 20.686 1.00 60.47 209 GLU A C 1
ATOM 1614 O O . GLU A 1 209 ? -1.616 28.075 20.323 1.00 60.47 209 GLU A O 1
ATOM 1619 N N . GLN A 1 210 ? -1.833 29.764 21.767 1.00 64.69 210 GLN A N 1
ATOM 1620 C CA . GLN A 1 210 ? -2.826 29.104 22.626 1.00 64.69 210 GLN A CA 1
ATOM 1621 C C . GLN A 1 210 ? -4.073 28.658 21.858 1.00 64.69 210 GLN A C 1
ATOM 1623 O O . GLN A 1 210 ? -4.613 27.601 22.174 1.00 64.69 210 GLN A O 1
ATOM 1628 N N . LEU A 1 211 ? -4.526 29.427 20.864 1.00 65.62 211 LEU A N 1
ATOM 1629 C CA . LEU A 1 211 ? -5.632 29.044 19.992 1.00 65.62 211 LEU A CA 1
ATOM 1630 C C . LEU A 1 211 ? -5.245 27.846 19.121 1.00 65.62 211 LEU A C 1
ATOM 1632 O O . LEU A 1 211 ? -5.986 26.874 19.100 1.00 65.62 211 LEU A O 1
ATOM 1636 N N . LEU A 1 212 ? -4.078 27.867 18.467 1.00 61.88 212 LEU A N 1
ATOM 1637 C CA . LEU A 1 212 ? -3.566 26.766 17.637 1.00 61.88 212 LEU A CA 1
ATOM 1638 C C . LEU A 1 212 ? -3.291 25.481 18.435 1.00 61.88 212 LEU A C 1
ATOM 1640 O O . LEU A 1 212 ? -3.318 24.392 17.863 1.00 61.88 212 LEU A O 1
ATOM 1644 N N . ARG A 1 213 ? -3.065 25.587 19.752 1.00 63.34 213 ARG A N 1
ATOM 1645 C CA . ARG A 1 213 ? -2.994 24.434 20.667 1.00 63.34 213 ARG A CA 1
ATOM 1646 C C . ARG A 1 213 ? -4.344 23.772 20.916 1.00 63.34 213 ARG A C 1
ATOM 1648 O O . ARG A 1 213 ? -4.362 22.639 21.392 1.00 63.34 213 ARG A O 1
ATOM 1655 N N . ARG A 1 214 ? -5.456 24.449 20.618 1.00 68.31 214 ARG A N 1
ATOM 1656 C CA . ARG A 1 214 ? -6.793 23.873 20.764 1.00 68.31 214 ARG A CA 1
ATOM 1657 C C . ARG A 1 214 ? -7.149 22.998 19.559 1.00 68.31 214 ARG A C 1
ATOM 1659 O O . ARG A 1 214 ? -6.778 23.344 18.433 1.00 68.31 214 ARG A O 1
ATOM 1666 N N . PRO A 1 215 ? -7.877 21.890 19.782 1.00 69.12 215 PRO A N 1
ATOM 1667 C CA . PRO A 1 215 ? -8.493 21.089 18.728 1.00 69.12 215 PRO A CA 1
ATOM 1668 C C . PRO A 1 215 ? -9.163 21.940 17.629 1.00 69.12 215 PRO A C 1
ATOM 1670 O O . PRO A 1 215 ? -9.714 22.993 17.945 1.00 69.12 215 PRO A O 1
ATOM 1673 N N . PRO A 1 216 ? -9.138 21.527 16.343 1.00 70.94 216 PRO A N 1
ATOM 1674 C CA . PRO A 1 216 ? -9.796 22.237 15.239 1.00 70.94 216 PRO A CA 1
ATOM 1675 C C . PRO A 1 216 ? -11.223 22.702 15.550 1.00 70.94 216 PRO A C 1
ATOM 1677 O O . PRO A 1 216 ? -11.569 23.855 15.299 1.00 70.94 216 PRO A O 1
ATOM 1680 N N . LEU A 1 217 ? -12.023 21.847 16.185 1.00 73.44 217 LEU A N 1
ATOM 1681 C CA . LEU A 1 217 ? -13.395 22.184 16.551 1.00 73.44 217 LEU A CA 1
ATOM 1682 C C . LEU A 1 217 ? -13.497 23.300 17.597 1.00 73.44 217 LEU A C 1
ATOM 1684 O O . LEU A 1 217 ? -14.334 24.187 17.462 1.00 73.44 217 LEU A O 1
ATOM 1688 N N . ASP A 1 218 ? -12.594 23.327 18.576 1.00 71.38 218 ASP A N 1
ATOM 1689 C CA . ASP A 1 218 ? -12.515 24.388 19.592 1.00 71.38 218 ASP A CA 1
ATOM 1690 C C . ASP A 1 218 ? -12.065 25.736 18.996 1.00 71.38 218 ASP A C 1
ATOM 1692 O O . ASP A 1 218 ? -12.158 26.780 19.650 1.00 71.38 218 ASP A O 1
ATOM 1696 N N . ARG A 1 219 ? -11.556 25.715 17.756 1.00 67.50 219 ARG A N 1
ATOM 1697 C CA . ARG A 1 219 ? -11.232 26.893 16.941 1.00 67.50 219 ARG A CA 1
ATOM 1698 C C . ARG A 1 219 ? -12.373 27.293 15.992 1.00 67.50 219 ARG A C 1
ATOM 1700 O O . ARG A 1 219 ? -12.223 28.272 15.269 1.00 67.50 219 ARG A O 1
ATOM 1707 N N . GLY A 1 220 ? -13.496 26.566 15.991 1.00 67.56 220 GLY A N 1
ATOM 1708 C CA . GLY A 1 220 ? -14.628 26.780 15.081 1.00 67.56 220 GLY A CA 1
ATOM 1709 C C . GLY A 1 220 ? -14.430 26.195 13.676 1.00 67.56 220 GLY A C 1
ATOM 1710 O O . GLY A 1 220 ? -15.164 26.547 12.753 1.00 67.56 220 GLY A O 1
ATOM 1711 N N . GLU A 1 221 ? -13.441 25.317 13.478 1.00 72.44 221 GLU A N 1
ATOM 1712 C CA . GLU A 1 221 ? -13.168 24.694 12.179 1.00 72.44 221 GLU A CA 1
ATOM 1713 C C . GLU A 1 221 ? -14.080 23.473 11.965 1.00 72.44 221 GLU A C 1
ATOM 1715 O O . GLU A 1 221 ? -13.759 22.349 12.353 1.00 72.44 221 GLU A O 1
ATOM 1720 N N . HIS A 1 222 ? -15.233 23.690 11.329 1.00 79.94 222 HIS A N 1
ATOM 1721 C CA . HIS A 1 222 ? -16.205 22.639 11.002 1.00 79.94 222 HIS A CA 1
ATOM 1722 C C . HIS A 1 222 ? -16.069 22.192 9.540 1.00 79.94 222 HIS A C 1
ATOM 1724 O O . HIS A 1 222 ? -16.845 22.586 8.669 1.00 79.94 222 HIS A O 1
ATOM 1730 N N . GLU A 1 223 ? -15.055 21.380 9.249 1.00 84.69 223 GLU A N 1
ATOM 1731 C CA . GLU A 1 223 ? -14.888 20.774 7.923 1.00 84.69 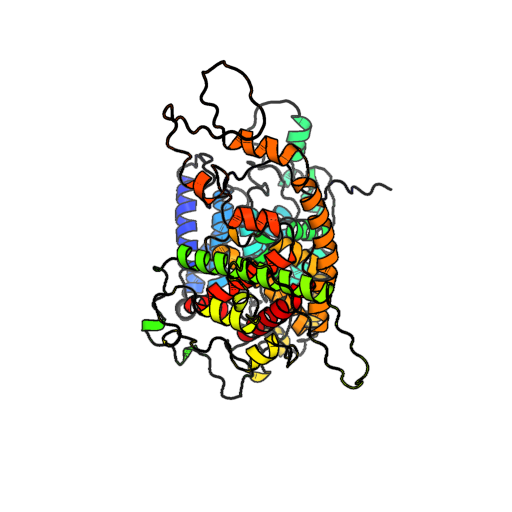223 GLU A CA 1
ATOM 1732 C C . GLU A 1 223 ? -15.565 19.395 7.842 1.00 84.69 223 GLU A C 1
ATOM 1734 O O . GLU A 1 223 ? -15.557 18.663 8.820 1.00 84.69 223 GLU A O 1
ATOM 1739 N N . PRO A 1 224 ? -16.099 18.951 6.690 1.00 89.88 224 PRO A N 1
ATOM 1740 C CA . PRO A 1 224 ? -16.584 17.577 6.557 1.00 89.88 224 PRO A CA 1
ATOM 1741 C C . PRO A 1 224 ? -15.487 16.543 6.857 1.00 89.88 224 PRO A C 1
ATOM 1743 O O . PRO A 1 224 ? -14.353 16.684 6.385 1.00 89.88 224 PRO A O 1
ATOM 1746 N N . PHE A 1 225 ? -15.825 15.466 7.576 1.00 92.50 225 PHE A N 1
ATOM 1747 C CA . PHE A 1 225 ? -14.866 14.430 7.983 1.00 92.50 225 PHE A CA 1
ATOM 1748 C C . PHE A 1 225 ? -14.055 13.872 6.806 1.00 92.50 225 PHE A C 1
ATOM 1750 O O . PHE A 1 225 ? -12.827 13.795 6.875 1.00 92.50 225 PHE A O 1
ATOM 1757 N N . ALA A 1 226 ? -14.724 13.551 5.693 1.00 92.50 226 ALA A N 1
ATOM 1758 C CA . ALA A 1 226 ? -14.081 13.036 4.485 1.00 92.50 226 ALA A CA 1
ATOM 1759 C C . ALA A 1 226 ? -12.973 13.965 3.965 1.00 92.50 226 ALA A C 1
ATOM 1761 O O . ALA A 1 226 ? -11.897 13.503 3.583 1.00 92.50 226 ALA A O 1
ATOM 1762 N N . LYS A 1 227 ? -13.198 15.285 4.009 1.00 90.50 227 LYS A N 1
ATOM 1763 C CA . LYS A 1 227 ? -12.221 16.290 3.573 1.00 90.50 227 LYS A CA 1
ATOM 1764 C C . LYS A 1 227 ? -10.988 16.290 4.478 1.00 90.50 227 LYS A C 1
ATOM 1766 O O . LYS A 1 227 ? -9.864 16.346 3.976 1.00 90.50 227 LYS A O 1
ATOM 1771 N N . VAL A 1 228 ? -11.184 16.179 5.794 1.00 89.12 228 VAL A N 1
ATOM 1772 C CA . VAL A 1 228 ? -10.091 16.096 6.777 1.00 89.12 228 VAL A CA 1
ATOM 1773 C C . VAL A 1 228 ? -9.287 14.805 6.598 1.00 89.12 228 VAL A C 1
ATOM 1775 O O . VAL A 1 228 ? -8.054 14.855 6.536 1.00 89.12 228 VAL A O 1
ATOM 1778 N N . LEU A 1 229 ? -9.966 13.664 6.453 1.00 92.44 229 LEU A N 1
ATOM 1779 C CA . LEU A 1 229 ? -9.337 12.362 6.229 1.00 92.44 229 LEU A CA 1
ATOM 1780 C C . LEU A 1 229 ? -8.504 12.357 4.937 1.00 92.44 229 LEU A C 1
ATOM 1782 O O . LEU A 1 229 ? -7.311 12.054 4.982 1.00 92.44 229 LEU A O 1
ATOM 1786 N N . LEU A 1 230 ? -9.083 12.782 3.810 1.00 91.62 230 LEU A N 1
ATOM 1787 C CA . LEU A 1 230 ? -8.377 12.882 2.528 1.00 91.62 230 LEU A CA 1
ATOM 1788 C C . LEU A 1 230 ? -7.175 13.822 2.601 1.00 91.62 230 LEU A C 1
ATOM 1790 O O . LEU A 1 230 ? -6.105 13.503 2.084 1.00 91.62 230 LEU A O 1
ATOM 1794 N N . ARG A 1 231 ? -7.315 14.980 3.258 1.00 88.56 231 ARG A N 1
ATOM 1795 C CA . ARG A 1 231 ? -6.201 15.921 3.446 1.00 88.56 231 ARG A CA 1
ATOM 1796 C C . ARG A 1 231 ? -5.038 15.252 4.176 1.00 88.56 231 ARG A C 1
ATOM 1798 O O . ARG A 1 231 ? -3.888 15.455 3.794 1.00 88.56 231 ARG A O 1
ATOM 1805 N N . ARG A 1 232 ? -5.321 14.446 5.200 1.00 87.12 232 ARG A N 1
ATOM 1806 C CA . ARG A 1 232 ? -4.300 13.725 5.974 1.00 87.12 232 ARG A CA 1
ATOM 1807 C C . ARG A 1 232 ? -3.659 12.607 5.170 1.00 87.12 232 ARG A C 1
ATOM 1809 O O . ARG A 1 232 ? -2.435 12.556 5.134 1.00 87.12 232 ARG A O 1
ATOM 1816 N N . MET A 1 233 ? -4.453 11.803 4.467 1.00 89.75 233 MET A N 1
ATOM 1817 C CA . MET A 1 233 ? -3.942 10.772 3.559 1.00 89.75 233 MET A CA 1
ATOM 1818 C C . MET A 1 233 ? -3.024 11.378 2.491 1.00 89.75 233 MET A C 1
ATOM 1820 O O . MET A 1 233 ? -1.915 10.903 2.288 1.00 89.75 233 MET A O 1
ATOM 1824 N N . HIS A 1 234 ? -3.424 12.488 1.863 1.00 88.69 234 HIS A N 1
ATOM 1825 C CA . HIS A 1 234 ? -2.606 13.158 0.849 1.00 88.69 234 HIS A CA 1
ATOM 1826 C C . HIS A 1 234 ? -1.368 13.864 1.416 1.00 88.69 234 HIS A C 1
ATOM 1828 O O . HIS A 1 234 ? -0.344 13.956 0.736 1.00 88.69 234 HIS A O 1
ATOM 1834 N N . ARG A 1 235 ? -1.432 14.387 2.640 1.00 84.00 235 ARG A N 1
ATOM 1835 C CA . ARG A 1 235 ? -0.294 15.061 3.280 1.00 84.00 235 ARG A CA 1
ATOM 1836 C C . ARG A 1 235 ? 0.730 14.071 3.833 1.00 84.00 235 ARG A C 1
ATOM 1838 O O . ARG A 1 235 ? 1.922 14.367 3.811 1.00 84.00 235 ARG A O 1
ATOM 1845 N N . HIS A 1 236 ? 0.263 12.922 4.311 1.00 85.69 236 HIS A N 1
ATOM 1846 C CA . HIS A 1 236 ? 1.047 11.901 4.999 1.00 85.69 236 HIS A CA 1
ATOM 1847 C C . HIS A 1 236 ? 0.962 10.554 4.268 1.00 85.69 236 HIS A C 1
ATOM 1849 O O . HIS A 1 236 ? 0.791 9.515 4.896 1.00 85.69 236 HIS A O 1
ATOM 1855 N N . GLY A 1 237 ? 1.062 10.547 2.935 1.00 86.12 237 GLY A N 1
ATOM 1856 C CA . GLY A 1 237 ? 0.877 9.335 2.126 1.00 86.12 237 GLY A CA 1
ATOM 1857 C C . GLY A 1 237 ? 1.763 8.169 2.562 1.00 86.12 237 GLY A C 1
ATOM 1858 O O . GLY A 1 237 ? 1.277 7.052 2.707 1.00 86.12 237 GLY A O 1
ATOM 1859 N N . CYS A 1 238 ? 3.044 8.430 2.850 1.00 85.75 238 CYS A N 1
ATOM 1860 C CA . CYS A 1 238 ? 3.957 7.412 3.377 1.00 85.75 238 CYS A CA 1
ATOM 1861 C C . CYS A 1 238 ? 3.461 6.805 4.696 1.00 85.75 238 CYS A C 1
ATOM 1863 O O . CYS A 1 238 ? 3.458 5.587 4.834 1.00 85.75 238 CYS A O 1
ATOM 1865 N N . ASP A 1 239 ? 3.022 7.639 5.637 1.00 86.50 239 ASP A N 1
ATOM 1866 C CA . ASP A 1 239 ? 2.633 7.220 6.991 1.00 86.50 239 ASP A CA 1
ATOM 1867 C C . ASP A 1 239 ? 1.180 6.691 7.035 1.00 86.50 239 ASP A C 1
ATOM 1869 O O . ASP A 1 239 ? 0.759 6.041 7.976 1.00 86.50 239 ASP A O 1
ATOM 1873 N N . THR A 1 240 ? 0.377 6.928 5.994 1.00 90.50 240 THR A N 1
ATOM 1874 C CA . THR A 1 240 ? -1.006 6.416 5.882 1.00 90.50 240 THR A CA 1
ATOM 1875 C C . THR A 1 240 ? -1.119 5.205 4.954 1.00 90.50 240 THR A C 1
ATOM 1877 O O . THR A 1 240 ? -2.218 4.719 4.678 1.00 90.50 240 THR A O 1
ATOM 1880 N N . ASN A 1 241 ? 0.012 4.683 4.470 1.00 90.31 241 ASN A N 1
ATOM 1881 C CA . ASN A 1 241 ? 0.035 3.637 3.451 1.00 90.31 241 ASN A CA 1
ATOM 1882 C C . ASN A 1 241 ? -0.641 2.331 3.921 1.00 90.31 241 ASN A C 1
ATOM 1884 O O . ASN A 1 241 ? -1.361 1.712 3.144 1.00 90.31 241 ASN A O 1
ATOM 1888 N N . LEU A 1 242 ? -0.469 1.923 5.184 1.00 89.06 242 LEU A N 1
ATOM 1889 C CA . LEU A 1 242 ? -1.067 0.681 5.692 1.00 89.06 242 LEU A CA 1
ATOM 1890 C C . LEU A 1 242 ? -2.593 0.787 5.822 1.00 89.06 242 LEU A C 1
ATOM 1892 O O . LEU A 1 242 ? -3.302 -0.151 5.465 1.00 89.06 242 LEU A O 1
ATOM 1896 N N . PHE A 1 243 ? -3.108 1.958 6.208 1.00 94.38 243 PHE A N 1
ATOM 1897 C CA . PHE A 1 243 ? -4.543 2.244 6.157 1.00 94.38 243 PHE A CA 1
ATOM 1898 C C . PHE A 1 243 ? -5.092 2.127 4.734 1.00 94.38 243 PHE A C 1
ATOM 1900 O O . PHE A 1 243 ? -6.076 1.426 4.495 1.00 94.38 243 PHE A O 1
ATOM 1907 N N . LEU A 1 244 ? -4.424 2.775 3.772 1.00 94.25 244 LEU A N 1
ATOM 1908 C CA . LEU A 1 244 ? -4.819 2.706 2.368 1.00 94.25 244 LEU A CA 1
ATOM 1909 C C . LEU A 1 244 ? -4.765 1.264 1.847 1.00 94.25 244 LEU A C 1
ATOM 1911 O O . LEU A 1 244 ? -5.678 0.833 1.151 1.00 94.25 244 LEU A O 1
ATOM 1915 N N . ARG A 1 245 ? -3.736 0.496 2.213 1.00 92.62 245 ARG A N 1
ATOM 1916 C CA . ARG A 1 245 ? -3.629 -0.925 1.869 1.00 92.62 245 ARG A CA 1
ATOM 1917 C C . ARG A 1 245 ? -4.849 -1.703 2.354 1.00 92.62 245 ARG A C 1
ATOM 1919 O O . ARG A 1 245 ? -5.453 -2.410 1.552 1.00 92.62 245 ARG A O 1
ATOM 1926 N N . SER A 1 246 ? -5.241 -1.554 3.617 1.00 92.81 246 SER A N 1
ATOM 1927 C CA . SER A 1 246 ? -6.416 -2.241 4.163 1.00 92.81 246 SER A CA 1
ATOM 1928 C C . SER A 1 246 ? -7.723 -1.816 3.495 1.00 92.81 246 SER A C 1
ATOM 1930 O O . SER A 1 246 ? -8.559 -2.677 3.221 1.00 92.81 246 SER A O 1
ATOM 1932 N N . LEU A 1 247 ? -7.885 -0.530 3.158 1.00 94.31 247 LEU A N 1
ATOM 1933 C CA . LEU A 1 247 ? -9.027 -0.048 2.371 1.00 94.31 247 LEU A CA 1
ATOM 1934 C C . LEU A 1 247 ? -9.085 -0.708 0.990 1.00 94.31 247 LEU A C 1
ATOM 1936 O O . LEU A 1 247 ? -10.117 -1.256 0.615 1.00 94.31 247 LEU A O 1
ATOM 1940 N N . LEU A 1 248 ? -7.975 -0.693 0.244 1.00 93.62 248 LEU A N 1
ATOM 1941 C CA . LEU A 1 248 ? -7.904 -1.285 -1.095 1.00 93.62 248 LEU A CA 1
ATOM 1942 C C . LEU A 1 248 ? -8.247 -2.776 -1.058 1.00 93.62 248 LEU A C 1
ATOM 1944 O O . LEU A 1 248 ? -8.993 -3.251 -1.909 1.00 93.62 248 LEU A O 1
ATOM 1948 N N . LEU A 1 249 ? -7.731 -3.499 -0.063 1.00 91.06 249 LEU A N 1
ATOM 1949 C CA . LEU A 1 249 ? -7.999 -4.922 0.123 1.00 91.06 249 LEU A CA 1
ATOM 1950 C C . LEU A 1 249 ? -9.463 -5.205 0.477 1.00 91.06 249 LEU A C 1
ATOM 1952 O O . LEU A 1 249 ? -10.037 -6.155 -0.043 1.00 91.06 249 LEU A O 1
ATOM 1956 N N . SER A 1 250 ? -10.075 -4.370 1.316 1.00 92.00 250 SER A N 1
ATOM 1957 C CA . SER A 1 250 ? -11.435 -4.603 1.825 1.00 92.00 250 SER A CA 1
ATOM 1958 C C . SER A 1 250 ? -12.542 -4.086 0.907 1.00 92.00 250 SER A C 1
ATOM 1960 O O . SER A 1 250 ? -13.703 -4.407 1.126 1.00 92.00 250 SER A O 1
ATOM 1962 N N . LEU A 1 251 ? -12.193 -3.283 -0.102 1.00 92.88 251 LEU A N 1
ATOM 1963 C CA . LEU A 1 251 ? -13.128 -2.682 -1.060 1.00 92.88 251 LEU A CA 1
ATOM 1964 C C . LEU A 1 251 ? -12.884 -3.153 -2.502 1.00 92.88 251 LEU A C 1
ATOM 1966 O O . LEU A 1 251 ? -13.424 -2.572 -3.439 1.00 92.88 251 LEU A O 1
ATOM 1970 N N . THR A 1 252 ? -12.037 -4.166 -2.714 1.00 92.19 252 THR A N 1
ATOM 1971 C CA . THR A 1 252 ? -11.761 -4.689 -4.061 1.00 92.19 252 THR A CA 1
ATOM 1972 C C . THR A 1 252 ? -11.959 -6.204 -4.110 1.00 92.19 252 THR A C 1
ATOM 1974 O O . THR A 1 252 ? -11.062 -6.959 -3.717 1.00 92.19 252 THR A O 1
ATOM 1977 N N . PRO A 1 253 ? -13.109 -6.687 -4.612 1.00 89.88 253 PRO A N 1
ATOM 1978 C CA . PRO A 1 253 ? -13.388 -8.114 -4.674 1.00 89.88 253 PRO A CA 1
ATOM 1979 C C . PRO A 1 253 ? -12.499 -8.822 -5.704 1.00 89.88 253 PRO A C 1
ATOM 1981 O O . PRO A 1 253 ? -12.091 -8.266 -6.730 1.00 89.88 253 PRO A O 1
ATOM 1984 N N . GLY A 1 254 ? -12.207 -10.097 -5.443 1.00 88.25 254 GLY A N 1
ATOM 1985 C CA . GLY A 1 254 ? -11.445 -10.938 -6.368 1.00 88.25 254 GLY A CA 1
ATOM 1986 C C . GLY A 1 254 ? -9.952 -10.614 -6.451 1.00 88.25 254 GLY A C 1
ATOM 1987 O O . GLY A 1 254 ? -9.314 -10.983 -7.431 1.00 88.25 254 GLY A O 1
ATOM 1988 N N . LEU A 1 255 ? -9.384 -9.931 -5.452 1.00 89.19 255 LEU A N 1
ATOM 1989 C CA . LEU A 1 255 ? -7.929 -9.862 -5.261 1.00 89.19 255 LEU A CA 1
ATOM 1990 C C . LEU A 1 255 ? -7.415 -10.931 -4.291 1.00 89.19 255 LEU A C 1
ATOM 1992 O O . LEU A 1 255 ? -6.271 -11.369 -4.412 1.00 89.19 255 LEU A O 1
ATOM 1996 N N . ARG A 1 256 ? -8.249 -11.335 -3.325 1.00 87.19 256 ARG A N 1
ATOM 1997 C CA . ARG A 1 256 ? -7.872 -12.246 -2.244 1.00 87.19 256 ARG A CA 1
ATOM 1998 C C . ARG A 1 256 ? -7.852 -13.694 -2.719 1.00 87.19 256 ARG A C 1
ATOM 2000 O O . ARG A 1 256 ? -8.784 -14.145 -3.384 1.00 87.19 256 ARG A O 1
ATOM 2007 N N . SER A 1 257 ? -6.811 -14.421 -2.331 1.00 84.19 257 SER A N 1
ATOM 2008 C CA . SER A 1 257 ? -6.605 -15.823 -2.680 1.00 84.19 257 SER A CA 1
ATOM 2009 C C . SER A 1 257 ? -6.348 -16.692 -1.452 1.00 84.19 257 SER A C 1
ATOM 2011 O O . SER A 1 257 ? -5.663 -16.274 -0.516 1.00 84.19 257 SER A O 1
ATOM 2013 N N . LYS A 1 258 ? -6.838 -17.935 -1.478 1.00 79.88 258 LYS A N 1
ATOM 2014 C CA . LYS A 1 258 ? -6.522 -18.964 -0.474 1.00 79.88 258 LYS A CA 1
ATOM 2015 C C . LYS A 1 258 ? -5.126 -19.569 -0.669 1.00 79.88 258 LYS A C 1
ATOM 2017 O O . LYS A 1 258 ? -4.571 -20.140 0.264 1.00 79.88 258 LYS A O 1
ATOM 2022 N N . VAL A 1 259 ? -4.554 -19.407 -1.866 1.00 77.25 259 VAL A N 1
ATOM 2023 C CA . VAL A 1 259 ? -3.195 -19.833 -2.235 1.00 77.25 259 VAL A CA 1
ATOM 2024 C C . VAL A 1 259 ? -2.401 -18.621 -2.713 1.00 77.25 259 VAL A C 1
ATOM 2026 O O . VAL A 1 259 ? -2.873 -17.880 -3.576 1.00 77.25 259 VAL A O 1
ATOM 2029 N N . ASN A 1 260 ? -1.189 -18.423 -2.199 1.00 77.19 260 ASN A N 1
ATOM 2030 C CA . ASN A 1 260 ? -0.260 -17.465 -2.794 1.00 77.19 260 ASN A CA 1
ATOM 2031 C C . ASN A 1 260 ? 0.625 -18.192 -3.817 1.00 77.19 260 ASN A C 1
ATOM 2033 O O . ASN A 1 260 ? 0.995 -19.341 -3.604 1.00 77.19 260 ASN A O 1
ATOM 2037 N N . TYR A 1 261 ? 0.926 -17.553 -4.942 1.00 79.06 261 TYR A N 1
ATOM 2038 C CA . TYR A 1 261 ? 1.748 -18.107 -6.019 1.00 79.06 261 TYR A CA 1
ATOM 2039 C C . TYR A 1 261 ? 2.602 -17.004 -6.652 1.00 79.06 261 TYR A C 1
ATOM 2041 O O . TYR A 1 261 ? 2.244 -15.821 -6.641 1.00 79.06 261 TYR A O 1
ATOM 2049 N N . VAL A 1 262 ? 3.751 -17.401 -7.203 1.00 79.19 262 VAL A N 1
ATOM 2050 C CA . VAL A 1 262 ? 4.782 -16.484 -7.732 1.00 79.19 262 VAL A CA 1
ATOM 2051 C C . VAL A 1 262 ? 4.771 -16.415 -9.273 1.00 79.19 262 VAL A C 1
ATOM 2053 O O . VAL A 1 262 ? 5.304 -15.468 -9.857 1.00 79.19 262 VAL A O 1
ATOM 2056 N N . TRP A 1 263 ? 4.093 -17.362 -9.931 1.00 78.31 263 TRP A N 1
ATOM 2057 C CA . TRP A 1 263 ? 4.068 -17.547 -11.391 1.00 78.31 263 TRP A CA 1
ATOM 2058 C C . TRP A 1 263 ? 2.679 -17.354 -11.991 1.00 78.31 263 TRP A C 1
ATOM 2060 O O . TRP A 1 263 ? 1.674 -17.612 -11.328 1.00 78.31 263 TRP A O 1
ATOM 2070 N N . LYS A 1 264 ? 2.626 -16.963 -13.266 1.00 73.94 264 LYS A N 1
ATOM 2071 C CA . LYS A 1 264 ? 1.406 -16.979 -14.081 1.00 73.94 264 LYS A CA 1
ATOM 2072 C C . LYS A 1 264 ? 1.708 -17.541 -15.475 1.00 73.94 264 LYS A C 1
ATOM 2074 O O . LYS A 1 264 ? 2.739 -17.189 -16.037 1.00 73.94 264 LYS A O 1
ATOM 2079 N N . PRO A 1 265 ? 0.797 -18.329 -16.080 1.00 69.06 265 PRO A N 1
ATOM 2080 C CA . PRO A 1 265 ? -0.549 -18.688 -15.618 1.00 69.06 265 PRO A CA 1
ATOM 2081 C C . PRO A 1 265 ? -0.569 -19.802 -14.555 1.00 69.06 265 PRO A C 1
ATOM 2083 O O . PRO A 1 265 ? 0.367 -20.581 -14.420 1.00 69.06 265 PRO A O 1
ATOM 2086 N N . VAL A 1 266 ? -1.670 -19.867 -13.803 1.00 71.38 266 VAL A N 1
ATOM 2087 C CA . VAL A 1 266 ? -1.900 -20.825 -12.709 1.00 71.38 266 VAL A CA 1
ATOM 2088 C C . VAL A 1 266 ? -2.771 -21.977 -13.217 1.00 71.38 266 VAL A C 1
ATOM 2090 O O . VAL A 1 266 ? -3.873 -21.744 -13.709 1.00 71.38 266 VAL A O 1
ATOM 2093 N N . THR A 1 267 ? -2.303 -23.219 -13.092 1.00 70.88 267 THR A N 1
ATOM 2094 C CA . THR A 1 267 ? -3.054 -24.435 -13.459 1.00 70.88 267 THR A CA 1
ATOM 2095 C C . THR A 1 267 ? -3.877 -24.977 -12.284 1.00 70.88 267 THR A C 1
ATOM 2097 O O . THR A 1 267 ? -3.661 -24.603 -11.129 1.00 70.88 267 THR A O 1
ATOM 2100 N N . SER A 1 268 ? -4.803 -25.907 -12.548 1.00 64.75 268 SER A N 1
ATOM 2101 C CA . SER A 1 268 ? -5.563 -26.624 -11.505 1.00 64.75 268 SER A CA 1
ATOM 2102 C C . SER A 1 268 ? -4.676 -27.415 -10.536 1.00 64.75 268 SER A C 1
ATOM 2104 O O . SER A 1 268 ? -5.080 -27.657 -9.403 1.00 64.75 268 SER A O 1
ATOM 2106 N N . SER A 1 269 ? -3.458 -27.767 -10.954 1.00 63.28 269 SER A N 1
ATOM 2107 C CA . SER A 1 269 ? -2.439 -28.424 -10.133 1.00 63.28 269 SER A CA 1
ATOM 2108 C C . SER A 1 269 ? -1.542 -27.446 -9.371 1.00 63.28 269 SER A C 1
ATOM 2110 O O . SER A 1 269 ? -0.542 -27.876 -8.802 1.00 63.28 269 SER A O 1
ATOM 2112 N N . THR A 1 270 ? -1.825 -26.138 -9.393 1.00 68.00 270 THR A N 1
ATOM 2113 C CA . THR A 1 270 ? -0.974 -25.165 -8.698 1.00 68.00 270 THR A CA 1
ATOM 2114 C C . THR A 1 270 ? -1.090 -25.368 -7.198 1.00 68.00 270 THR A C 1
ATOM 2116 O O . THR A 1 270 ? -2.137 -25.124 -6.598 1.00 68.00 270 THR A O 1
ATOM 2119 N N . VAL A 1 271 ? 0.006 -25.828 -6.607 1.00 60.41 271 VAL A N 1
ATOM 2120 C CA . VAL A 1 271 ? 0.149 -26.028 -5.168 1.00 60.41 271 VAL A CA 1
ATOM 2121 C C . VAL A 1 271 ? 0.704 -24.745 -4.548 1.00 60.41 271 VAL A C 1
ATOM 2123 O O . VAL A 1 271 ? 1.463 -24.015 -5.186 1.00 60.41 271 VAL A O 1
ATOM 2126 N N . ASP A 1 272 ? 0.334 -24.468 -3.297 1.00 60.16 272 ASP A N 1
ATOM 2127 C CA . ASP A 1 272 ? 1.047 -23.488 -2.474 1.00 60.16 272 ASP A CA 1
ATOM 2128 C C . ASP A 1 272 ? 2.540 -23.867 -2.447 1.00 60.16 272 ASP A C 1
ATOM 2130 O O . ASP A 1 272 ? 2.885 -25.000 -2.100 1.00 60.16 272 ASP A O 1
ATOM 2134 N N . VAL A 1 273 ? 3.436 -22.935 -2.794 1.00 56.09 273 VAL A N 1
ATOM 2135 C CA . VAL A 1 273 ? 4.901 -23.155 -2.810 1.00 56.09 273 VAL A CA 1
ATOM 2136 C C . VAL A 1 273 ? 5.412 -23.651 -1.443 1.00 56.09 273 VAL A C 1
ATOM 2138 O O . VAL A 1 273 ? 6.478 -24.254 -1.347 1.00 56.09 273 VAL A O 1
ATOM 2141 N N . ARG A 1 274 ? 4.621 -23.505 -0.368 1.00 51.06 274 ARG A N 1
ATOM 2142 C CA . ARG A 1 274 ? 4.894 -24.117 0.944 1.00 51.06 274 ARG A CA 1
ATOM 2143 C C . ARG A 1 274 ? 5.248 -25.605 0.910 1.00 51.06 274 ARG A C 1
ATOM 2145 O O . ARG A 1 274 ? 5.933 -26.055 1.823 1.00 51.06 274 ARG A O 1
ATOM 2152 N N . ALA A 1 275 ? 4.808 -26.367 -0.091 1.00 49.19 275 ALA A N 1
ATOM 2153 C CA . ALA A 1 275 ? 5.101 -27.797 -0.157 1.00 49.19 275 ALA A CA 1
ATOM 2154 C C . ALA A 1 275 ? 6.568 -28.133 -0.512 1.00 49.19 275 ALA A C 1
ATOM 2156 O O . ALA A 1 275 ? 6.955 -29.287 -0.351 1.00 49.19 275 ALA A O 1
ATOM 2157 N N . SER A 1 276 ? 7.388 -27.175 -0.972 1.00 51.69 276 SER A N 1
ATOM 2158 C CA . SER A 1 276 ? 8.677 -27.488 -1.620 1.00 51.69 276 SER A CA 1
ATOM 2159 C C . SER A 1 276 ? 9.900 -26.680 -1.162 1.00 51.69 276 SER A C 1
ATOM 2161 O O . SER A 1 276 ? 10.931 -26.755 -1.823 1.00 51.69 276 SER A O 1
ATOM 2163 N N . LEU A 1 277 ? 9.828 -25.883 -0.086 1.00 54.16 277 LEU A N 1
ATOM 2164 C CA . LEU A 1 277 ? 10.991 -25.107 0.384 1.00 54.16 277 LEU A CA 1
ATOM 2165 C C . LEU A 1 277 ? 11.806 -25.860 1.452 1.00 54.16 277 LEU A C 1
ATOM 2167 O O . LEU A 1 277 ? 11.339 -26.078 2.579 1.00 54.16 277 LEU A O 1
ATOM 2171 N N . ASP A 1 278 ? 13.050 -26.198 1.096 1.00 55.81 278 ASP A N 1
ATOM 2172 C CA . ASP A 1 278 ? 14.035 -26.865 1.957 1.00 55.81 278 ASP A CA 1
ATOM 2173 C C . ASP A 1 278 ? 14.403 -26.046 3.205 1.00 55.81 278 ASP A C 1
ATOM 2175 O O . ASP A 1 278 ? 14.355 -24.817 3.224 1.00 55.81 278 ASP A O 1
ATOM 2179 N N . GLY A 1 279 ? 14.842 -26.723 4.272 1.00 56.56 279 GLY A N 1
ATOM 2180 C CA . GLY A 1 279 ? 15.199 -26.086 5.550 1.00 56.56 279 GLY A CA 1
ATOM 2181 C C . GLY A 1 279 ? 16.288 -25.005 5.448 1.00 56.56 279 GLY A C 1
ATOM 2182 O O . GLY A 1 279 ? 16.236 -24.015 6.174 1.00 56.56 279 GLY A O 1
ATOM 2183 N N . VAL A 1 280 ? 17.232 -25.137 4.509 1.00 53.09 280 VAL A N 1
ATOM 2184 C CA . VAL A 1 280 ? 18.312 -24.155 4.273 1.00 53.09 280 VAL A CA 1
ATOM 2185 C C . VAL A 1 280 ? 17.781 -22.863 3.632 1.00 53.09 280 VAL A C 1
ATOM 2187 O O . VAL A 1 280 ? 18.274 -21.774 3.933 1.00 53.09 280 VAL A O 1
ATOM 2190 N N . ALA A 1 281 ? 16.718 -22.958 2.825 1.00 50.31 281 ALA A N 1
ATOM 2191 C CA . ALA A 1 281 ? 16.009 -21.805 2.269 1.00 50.31 281 ALA A CA 1
ATOM 2192 C C . ALA A 1 281 ? 15.243 -20.999 3.339 1.00 50.31 281 ALA A C 1
ATOM 2194 O O . ALA A 1 281 ? 14.970 -19.817 3.127 1.00 50.31 281 ALA A O 1
ATOM 2195 N N . ARG A 1 282 ? 14.946 -21.600 4.505 1.00 50.78 282 ARG A N 1
ATOM 2196 C CA . ARG A 1 282 ? 14.221 -20.952 5.620 1.00 50.78 282 ARG A CA 1
ATOM 2197 C C . ARG A 1 282 ? 15.094 -20.033 6.472 1.00 50.78 282 ARG A C 1
ATOM 2199 O O . ARG A 1 282 ? 14.593 -19.104 7.104 1.00 50.78 282 ARG A O 1
ATOM 2206 N N . ILE A 1 283 ? 16.406 -20.264 6.508 1.00 50.88 283 ILE A N 1
ATOM 2207 C CA . ILE A 1 283 ? 17.332 -19.415 7.265 1.00 50.88 283 ILE A CA 1
ATOM 2208 C C . ILE A 1 283 ? 17.522 -18.142 6.449 1.00 50.88 283 ILE A C 1
ATOM 2210 O O . ILE A 1 283 ? 18.267 -18.153 5.489 1.00 50.88 283 ILE A O 1
ATOM 2214 N N . GLY A 1 284 ? 16.853 -17.036 6.752 1.00 49.75 284 GLY A N 1
ATOM 2215 C CA . GLY A 1 284 ? 16.990 -15.824 5.933 1.00 49.75 284 GLY A CA 1
ATOM 2216 C C . GLY A 1 284 ? 18.408 -15.293 5.851 1.00 49.75 284 GLY A C 1
ATOM 2217 O O . GLY A 1 284 ? 19.189 -15.410 6.793 1.00 49.75 284 GLY A O 1
ATOM 2218 N N . ASP A 1 285 ? 18.713 -14.643 4.737 1.00 51.88 285 ASP A N 1
ATOM 2219 C CA . ASP A 1 285 ? 19.876 -13.779 4.636 1.00 51.88 285 ASP A CA 1
ATOM 2220 C C . ASP A 1 285 ? 19.595 -12.436 5.332 1.00 51.88 285 ASP A C 1
ATOM 2222 O O . ASP A 1 285 ? 19.423 -11.396 4.702 1.00 51.88 285 ASP A O 1
ATOM 2226 N N . VAL A 1 286 ? 19.447 -12.495 6.659 1.00 51.56 286 VAL A N 1
ATOM 2227 C CA . VAL A 1 286 ? 19.365 -11.309 7.531 1.00 51.56 286 VAL A CA 1
ATOM 2228 C C . VAL A 1 286 ? 20.756 -10.671 7.676 1.00 51.56 286 VAL A C 1
ATOM 2230 O O . VAL A 1 286 ? 20.880 -9.517 8.070 1.00 51.56 286 VAL A O 1
ATOM 2233 N N . VAL A 1 287 ? 21.813 -11.422 7.341 1.00 45.16 287 VAL A N 1
ATOM 2234 C CA . VAL A 1 287 ? 23.191 -11.142 7.753 1.00 45.16 287 VAL A CA 1
ATOM 2235 C C . VAL A 1 287 ? 24.057 -10.596 6.610 1.00 45.16 287 VAL A C 1
ATOM 2237 O O . VAL A 1 287 ? 24.953 -9.802 6.888 1.00 45.16 287 VAL A O 1
ATOM 2240 N N . THR A 1 288 ? 23.794 -10.902 5.329 1.00 47.22 288 THR A N 1
ATOM 2241 C CA . THR A 1 288 ? 24.542 -10.278 4.224 1.00 47.22 288 THR A CA 1
ATOM 2242 C C . THR A 1 288 ? 23.874 -8.992 3.712 1.00 47.22 288 THR A C 1
ATOM 2244 O O . THR A 1 288 ? 22.914 -8.957 2.938 1.00 47.22 288 THR A O 1
ATOM 2247 N N . GLY A 1 289 ? 24.406 -7.874 4.210 1.00 57.12 289 GLY A N 1
ATOM 2248 C CA . GLY A 1 289 ? 24.572 -6.628 3.466 1.00 57.12 289 GLY A CA 1
ATOM 2249 C C . GLY A 1 289 ? 23.332 -6.021 2.801 1.00 57.12 289 GLY A C 1
ATOM 2250 O O . GLY A 1 289 ? 23.359 -5.780 1.591 1.00 57.12 289 GLY A O 1
ATOM 2251 N N . HIS A 1 290 ? 22.279 -5.670 3.560 1.00 67.50 290 HIS A N 1
ATOM 2252 C CA . HIS A 1 290 ? 21.273 -4.705 3.070 1.00 67.50 290 HIS A CA 1
ATOM 2253 C C . HIS A 1 290 ? 21.922 -3.487 2.376 1.00 67.50 290 HIS A C 1
ATOM 2255 O O . HIS A 1 290 ? 21.473 -3.147 1.277 1.00 67.50 290 HIS A O 1
ATOM 2261 N N . PRO A 1 291 ? 23.017 -2.900 2.910 1.00 76.50 291 PRO A N 1
ATOM 2262 C CA . PRO A 1 291 ? 23.713 -1.803 2.246 1.00 76.50 291 PRO A CA 1
ATOM 2263 C C . PRO A 1 291 ? 24.302 -2.186 0.885 1.00 76.50 291 PRO A C 1
ATOM 2265 O O . PRO A 1 291 ? 24.074 -1.473 -0.084 1.00 76.50 291 PRO A O 1
ATOM 2268 N N . ASP A 1 292 ? 25.011 -3.312 0.759 1.00 82.12 292 ASP A N 1
ATOM 2269 C CA . ASP A 1 292 ? 25.687 -3.695 -0.493 1.00 82.12 292 ASP A CA 1
ATOM 2270 C C . ASP A 1 292 ? 24.704 -3.974 -1.626 1.00 82.12 292 ASP A C 1
ATOM 2272 O O . ASP A 1 292 ? 24.898 -3.546 -2.768 1.00 82.12 292 ASP A O 1
ATOM 2276 N N . ARG A 1 293 ? 23.599 -4.639 -1.298 1.00 83.88 293 ARG A N 1
ATOM 2277 C CA . ARG A 1 293 ? 22.514 -4.904 -2.237 1.00 83.88 293 ARG A CA 1
ATOM 2278 C C . ARG A 1 293 ? 21.784 -3.634 -2.650 1.00 83.88 293 ARG A C 1
ATOM 2280 O O . ARG A 1 293 ? 21.595 -3.412 -3.845 1.00 83.88 293 ARG A O 1
ATOM 2287 N N . LEU A 1 294 ? 21.395 -2.783 -1.703 1.00 84.38 294 LEU A N 1
ATOM 2288 C CA . LEU A 1 294 ? 20.737 -1.515 -2.029 1.00 84.38 294 LEU A CA 1
ATOM 2289 C C . LEU A 1 294 ? 21.683 -0.584 -2.801 1.00 84.38 294 LEU A C 1
ATOM 2291 O O . LEU A 1 294 ? 21.253 0.064 -3.753 1.00 84.38 294 LEU A O 1
ATOM 2295 N N . ASN A 1 295 ? 22.984 -0.609 -2.504 1.00 86.50 295 ASN A N 1
ATOM 2296 C CA . ASN A 1 295 ? 24.015 0.092 -3.269 1.00 86.50 295 ASN A CA 1
ATOM 2297 C C . ASN A 1 295 ? 24.148 -0.448 -4.699 1.00 86.50 295 ASN A C 1
ATOM 2299 O O . ASN A 1 295 ? 24.251 0.340 -5.646 1.00 86.50 295 ASN A O 1
ATOM 2303 N N . TYR A 1 296 ? 24.130 -1.773 -4.875 1.00 91.25 296 TYR A N 1
ATOM 2304 C CA . TYR A 1 296 ? 24.133 -2.420 -6.188 1.00 91.25 296 TYR A CA 1
ATOM 2305 C C . TYR A 1 296 ? 22.929 -1.965 -7.019 1.00 91.25 296 TYR A C 1
ATOM 2307 O O . TYR A 1 296 ? 23.089 -1.413 -8.111 1.00 91.25 296 TYR A O 1
ATOM 2315 N N . ILE A 1 297 ? 21.726 -2.103 -6.465 1.00 91.31 297 ILE A N 1
ATOM 2316 C CA . ILE A 1 297 ? 20.474 -1.677 -7.095 1.00 91.31 297 ILE A CA 1
ATOM 2317 C C . ILE A 1 297 ? 20.500 -0.171 -7.386 1.00 91.31 297 ILE A C 1
ATOM 2319 O O . ILE A 1 297 ? 20.136 0.264 -8.481 1.00 91.31 297 ILE A O 1
ATOM 2323 N N . GLY A 1 298 ? 20.957 0.648 -6.439 1.00 90.69 298 GLY A N 1
ATOM 2324 C CA . GLY A 1 298 ? 21.085 2.094 -6.586 1.00 90.69 298 GLY A CA 1
ATOM 2325 C C . GLY A 1 298 ? 21.979 2.462 -7.769 1.00 90.69 298 GLY A C 1
ATOM 2326 O O . GLY A 1 298 ? 21.585 3.263 -8.618 1.00 90.69 298 GLY A O 1
ATOM 2327 N N . ARG A 1 299 ? 23.142 1.810 -7.892 1.00 92.25 299 ARG A N 1
ATOM 2328 C CA . ARG A 1 299 ? 24.079 1.991 -9.011 1.00 92.25 299 ARG A CA 1
ATOM 2329 C C . ARG A 1 299 ? 23.468 1.591 -10.351 1.00 92.25 299 ARG A C 1
ATOM 2331 O O . ARG A 1 299 ? 23.544 2.368 -11.302 1.00 92.25 299 ARG A O 1
ATOM 2338 N N . HIS A 1 300 ? 22.867 0.408 -10.433 1.00 94.94 300 HIS A N 1
ATOM 2339 C CA . HIS A 1 300 ? 22.301 -0.099 -11.682 1.00 94.94 300 HIS A CA 1
ATOM 2340 C C . HIS A 1 300 ? 21.049 0.675 -12.109 1.00 94.94 300 HIS A C 1
ATOM 2342 O O . HIS A 1 300 ? 20.943 1.060 -13.269 1.00 94.94 300 HIS A O 1
ATOM 2348 N N . SER A 1 301 ? 20.161 1.019 -11.175 1.00 95.25 301 SER A N 1
ATOM 2349 C CA . SER A 1 301 ? 18.953 1.803 -11.464 1.00 95.25 301 SER A CA 1
ATOM 2350 C C . SER A 1 301 ? 19.258 3.208 -12.002 1.00 95.25 301 SER A C 1
ATOM 2352 O O . SER A 1 301 ? 18.547 3.675 -12.892 1.00 95.25 301 SER A O 1
ATOM 2354 N N . ARG A 1 302 ? 20.334 3.873 -11.542 1.00 93.56 302 ARG A N 1
ATOM 2355 C CA . ARG A 1 302 ? 20.813 5.133 -12.151 1.00 93.56 302 ARG A CA 1
ATOM 2356 C C . ARG A 1 302 ? 21.190 4.932 -13.617 1.00 93.56 302 ARG A C 1
ATOM 2358 O O . ARG A 1 302 ? 20.696 5.651 -14.484 1.00 93.56 302 ARG A O 1
ATOM 2365 N N . ARG A 1 303 ? 22.006 3.908 -13.885 1.00 93.94 303 ARG A N 1
ATOM 2366 C CA . ARG A 1 303 ? 22.455 3.559 -15.237 1.00 93.94 303 ARG A CA 1
ATOM 2367 C C . ARG A 1 303 ? 21.284 3.201 -16.157 1.00 93.94 303 ARG A C 1
ATOM 2369 O O . ARG A 1 303 ? 21.288 3.563 -17.327 1.00 93.94 303 ARG A O 1
ATOM 2376 N N . PHE A 1 304 ? 20.259 2.523 -15.647 1.00 96.00 304 PHE A N 1
ATOM 2377 C CA . PHE A 1 304 ? 19.058 2.210 -16.425 1.00 96.00 304 PHE A CA 1
ATOM 2378 C C . PHE A 1 304 ? 18.314 3.475 -16.850 1.00 96.00 304 PHE A C 1
ATOM 2380 O O . PHE A 1 304 ? 17.961 3.617 -18.018 1.00 96.00 304 PHE A O 1
ATOM 2387 N N . VAL A 1 305 ? 18.133 4.431 -15.933 1.00 95.19 305 VAL A N 1
ATOM 2388 C CA . VAL A 1 305 ? 17.503 5.720 -16.251 1.00 95.19 305 VAL A CA 1
ATOM 2389 C C . VAL A 1 305 ? 18.308 6.509 -17.283 1.00 95.19 305 VAL A C 1
ATOM 2391 O O . VAL A 1 305 ? 17.702 7.140 -18.152 1.00 95.19 305 VAL A O 1
ATOM 2394 N N . GLU A 1 306 ? 19.640 6.472 -17.211 1.00 92.94 306 GLU A N 1
ATOM 2395 C CA . GLU A 1 306 ? 20.533 7.057 -18.220 1.00 92.94 306 GLU A CA 1
ATOM 2396 C C . GLU A 1 306 ? 20.274 6.450 -19.602 1.00 92.94 306 GLU A C 1
ATOM 2398 O O . GLU A 1 306 ? 19.879 7.176 -20.514 1.00 92.94 306 GLU A O 1
ATOM 2403 N N . ILE A 1 307 ? 20.370 5.121 -19.726 1.00 93.88 307 ILE A N 1
ATOM 2404 C CA . ILE A 1 307 ? 20.163 4.391 -20.989 1.00 93.88 307 ILE A CA 1
ATOM 2405 C C . ILE A 1 307 ? 18.772 4.675 -21.573 1.00 93.88 307 ILE A C 1
ATOM 2407 O O . ILE A 1 307 ? 18.635 4.991 -22.755 1.00 93.88 307 ILE A O 1
ATOM 2411 N N . LEU A 1 308 ? 17.722 4.593 -20.751 1.00 93.56 308 LEU A N 1
ATOM 2412 C CA . LEU A 1 308 ? 16.343 4.831 -21.190 1.00 93.56 308 LEU A CA 1
ATOM 2413 C C . LEU A 1 308 ? 16.118 6.292 -21.603 1.00 93.56 308 LEU A C 1
ATOM 2415 O O . LEU A 1 308 ? 15.427 6.567 -22.586 1.00 93.56 308 LEU A O 1
ATOM 2419 N N . SER A 1 309 ? 16.726 7.242 -20.887 1.00 91.69 309 SER A N 1
ATOM 2420 C CA . SER A 1 309 ? 16.640 8.663 -21.237 1.00 91.69 309 SER A CA 1
ATOM 2421 C C . SER A 1 309 ? 17.359 8.965 -22.552 1.00 91.69 309 SER A C 1
ATOM 2423 O O . SER A 1 309 ? 16.829 9.726 -23.362 1.00 91.69 309 SER A O 1
ATOM 2425 N N . GLU A 1 310 ? 18.528 8.367 -22.784 1.00 89.50 310 GLU A N 1
ATOM 2426 C CA . GLU A 1 310 ? 19.294 8.509 -24.026 1.00 89.50 310 GLU A CA 1
ATOM 2427 C C . GLU A 1 310 ? 18.542 7.925 -25.222 1.00 89.50 310 GLU A C 1
ATOM 2429 O O . GLU A 1 310 ? 18.375 8.613 -26.228 1.00 89.50 310 GLU A O 1
ATOM 2434 N N . ARG A 1 311 ? 17.976 6.717 -25.095 1.00 88.31 311 ARG A N 1
ATOM 2435 C CA . ARG A 1 311 ? 17.135 6.108 -26.143 1.00 88.31 311 ARG A CA 1
ATOM 2436 C C . ARG A 1 311 ? 15.983 7.003 -26.557 1.00 88.31 311 ARG A C 1
ATOM 2438 O O . ARG A 1 311 ? 15.754 7.213 -27.745 1.00 88.31 311 ARG A O 1
ATOM 2445 N N . ARG A 1 312 ? 15.287 7.581 -25.578 1.00 86.69 312 ARG A N 1
ATOM 2446 C CA . ARG A 1 312 ? 14.161 8.476 -25.847 1.00 86.69 312 ARG A CA 1
ATOM 2447 C C . ARG A 1 312 ? 14.599 9.787 -26.498 1.00 86.69 312 ARG A C 1
ATOM 2449 O O . ARG A 1 312 ? 13.845 10.359 -27.278 1.00 86.69 312 ARG A O 1
ATOM 2456 N N . GLN A 1 313 ? 15.800 10.282 -26.199 1.00 83.94 313 GLN A N 1
ATOM 2457 C CA . GLN A 1 313 ? 16.363 11.437 -26.902 1.00 83.94 313 GLN A CA 1
ATOM 2458 C C . GLN A 1 313 ? 16.735 11.090 -28.348 1.00 83.94 313 GLN A C 1
ATOM 2460 O O . GLN A 1 313 ? 16.425 11.873 -29.241 1.00 83.94 313 GLN A O 1
ATOM 2465 N N . SER A 1 314 ? 17.341 9.927 -28.588 1.00 82.69 314 SER A N 1
ATOM 2466 C CA . SER A 1 314 ? 17.696 9.463 -29.935 1.00 82.69 314 SER A CA 1
ATOM 2467 C C . SER A 1 314 ? 16.464 9.225 -30.810 1.00 82.69 314 SER A C 1
ATOM 2469 O O . SER A 1 314 ? 16.432 9.710 -31.936 1.00 82.69 314 SER A O 1
ATOM 2471 N N . ALA A 1 315 ? 15.415 8.586 -30.280 1.00 79.50 315 ALA A N 1
ATOM 2472 C CA . ALA A 1 315 ? 14.155 8.371 -31.000 1.00 79.50 315 ALA A CA 1
ATOM 2473 C C . ALA A 1 315 ? 13.461 9.688 -31.399 1.00 79.50 315 ALA A C 1
ATOM 2475 O O . ALA A 1 315 ? 12.854 9.776 -32.458 1.00 79.50 315 ALA A O 1
ATOM 2476 N N . LYS A 1 316 ? 13.588 10.743 -30.579 1.00 75.38 316 LYS A N 1
ATOM 2477 C CA . LYS A 1 316 ? 13.071 12.081 -30.914 1.00 75.38 316 LYS A CA 1
ATOM 2478 C C . LYS A 1 316 ? 13.898 12.809 -31.975 1.00 75.38 316 LYS A C 1
ATOM 2480 O O . LYS A 1 316 ? 13.347 13.640 -32.685 1.00 75.38 316 LYS A O 1
ATOM 2485 N N . LYS A 1 317 ? 15.211 12.557 -32.039 1.00 74.94 317 LYS A N 1
ATOM 2486 C CA . LYS A 1 317 ? 16.110 13.170 -33.032 1.00 74.94 317 LYS A CA 1
ATOM 2487 C C . LYS A 1 317 ? 16.019 12.480 -34.394 1.00 74.94 317 LYS A C 1
ATOM 2489 O O . LYS A 1 317 ? 16.143 13.159 -35.403 1.00 74.94 317 LYS A O 1
ATOM 2494 N N . ASN A 1 318 ? 15.751 11.174 -34.399 1.00 61.75 318 ASN A N 1
ATOM 2495 C CA . ASN A 1 318 ? 15.580 10.356 -35.597 1.00 61.75 318 ASN A CA 1
ATOM 2496 C C . ASN A 1 318 ? 14.191 9.683 -35.592 1.00 61.75 318 ASN A C 1
ATOM 2498 O O . ASN A 1 318 ? 14.113 8.470 -35.373 1.00 61.75 318 ASN A O 1
ATOM 2502 N N . PRO A 1 319 ? 13.088 10.428 -35.790 1.00 55.31 319 PRO A N 1
ATOM 2503 C CA . PRO A 1 319 ? 11.784 9.818 -36.017 1.00 55.31 319 PRO A CA 1
ATOM 2504 C C . PRO A 1 319 ? 11.815 9.149 -37.399 1.00 55.31 319 PRO A C 1
ATOM 2506 O O . PRO A 1 319 ? 11.628 9.813 -38.411 1.00 55.31 319 PRO A O 1
ATOM 2509 N N . CYS A 1 320 ? 12.157 7.861 -37.465 1.00 45.78 320 CYS A N 1
ATOM 2510 C CA . CYS A 1 320 ? 12.253 7.168 -38.747 1.00 45.78 320 CYS A CA 1
ATOM 2511 C C . CYS A 1 320 ? 10.866 7.052 -39.394 1.00 45.78 320 CYS A C 1
ATOM 2513 O O . CYS A 1 320 ? 9.913 6.566 -38.777 1.00 45.78 320 CYS A O 1
ATOM 2515 N N . GLU A 1 321 ? 10.805 7.518 -40.639 1.00 44.09 321 GLU A N 1
ATOM 2516 C CA . GLU A 1 321 ? 9.711 7.428 -41.596 1.00 44.09 321 GLU A CA 1
ATOM 2517 C C . GLU A 1 321 ? 9.138 6.008 -41.645 1.00 44.09 321 GLU A C 1
ATOM 2519 O O . GLU A 1 321 ? 9.783 5.054 -42.078 1.00 44.09 321 GLU A O 1
ATOM 2524 N N . THR A 1 322 ? 7.891 5.854 -41.213 1.00 39.44 322 THR A N 1
ATOM 2525 C CA . THR A 1 322 ? 7.085 4.683 -41.558 1.00 39.44 322 THR A CA 1
ATOM 2526 C C . THR A 1 322 ? 6.285 5.041 -42.800 1.00 39.44 322 THR A C 1
ATOM 2528 O O . THR A 1 322 ? 5.214 5.634 -42.715 1.00 39.44 322 THR A O 1
ATOM 2531 N N . GLY A 1 323 ? 6.831 4.716 -43.970 1.00 34.62 323 GLY A N 1
ATOM 2532 C CA . GLY A 1 323 ? 6.115 4.868 -45.229 1.00 34.62 323 GLY A CA 1
ATOM 2533 C C . GLY A 1 323 ? 7.007 4.780 -46.459 1.00 34.62 323 GLY A C 1
ATOM 2534 O O . GLY A 1 323 ? 7.714 5.724 -46.773 1.00 34.62 323 GLY A O 1
ATOM 2535 N N . VAL A 1 324 ? 6.823 3.691 -47.207 1.00 32.53 324 VAL A N 1
ATOM 2536 C CA . VAL A 1 324 ? 7.213 3.483 -48.613 1.00 32.53 324 VAL A CA 1
ATOM 2537 C C . VAL A 1 324 ? 8.625 2.934 -48.860 1.00 32.53 324 VAL A C 1
ATOM 2539 O O . VAL A 1 324 ? 9.644 3.610 -48.795 1.00 32.53 324 VAL A O 1
ATOM 2542 N N . VAL A 1 325 ? 8.625 1.657 -49.249 1.00 42.75 325 VAL A N 1
ATOM 2543 C CA . VAL A 1 325 ? 9.683 0.968 -49.989 1.00 42.75 325 VAL A CA 1
ATOM 2544 C C . VAL A 1 325 ? 9.980 1.736 -51.280 1.00 42.75 325 VAL A C 1
ATOM 2546 O O . VAL A 1 325 ? 9.111 1.837 -52.143 1.00 42.75 325 VAL A O 1
ATOM 2549 N N . ALA A 1 326 ? 11.211 2.213 -51.454 1.00 30.98 326 ALA A N 1
ATOM 2550 C CA . ALA A 1 326 ? 11.748 2.558 -52.766 1.00 30.98 326 ALA A CA 1
ATOM 2551 C C . ALA A 1 326 ? 13.263 2.316 -52.814 1.00 30.98 326 ALA A C 1
ATOM 2553 O O . ALA A 1 326 ? 13.964 2.371 -51.808 1.00 30.98 326 ALA A O 1
ATOM 2554 N N . ALA A 1 327 ? 13.705 1.950 -54.010 1.00 33.09 327 ALA A N 1
ATOM 2555 C CA . ALA A 1 327 ? 14.914 1.216 -54.330 1.00 33.09 327 ALA A CA 1
ATOM 2556 C C . ALA A 1 327 ? 16.235 1.979 -54.125 1.00 33.09 327 ALA A C 1
ATOM 2558 O O . ALA A 1 327 ? 16.274 3.192 -53.943 1.00 33.09 327 ALA A O 1
ATOM 2559 N N . GLY A 1 328 ? 17.317 1.198 -54.161 1.00 33.06 328 GLY A N 1
ATOM 2560 C CA . GLY A 1 328 ? 18.674 1.584 -53.802 1.00 33.06 328 GLY A CA 1
ATOM 2561 C C . GLY A 1 328 ? 19.271 2.755 -54.572 1.00 33.06 328 GLY A C 1
ATOM 2562 O O . GLY A 1 328 ? 18.907 3.015 -55.707 1.00 33.06 328 GLY A O 1
ATOM 2563 N N . TYR A 1 329 ? 20.288 3.362 -53.964 1.00 30.58 329 TYR A N 1
ATOM 2564 C CA . TYR A 1 329 ? 21.527 3.753 -54.630 1.00 30.58 329 TYR A CA 1
ATOM 2565 C C . TYR A 1 329 ? 22.644 3.837 -53.584 1.00 30.58 329 TYR A C 1
ATOM 2567 O O . TYR A 1 329 ? 22.464 4.372 -52.492 1.00 30.58 329 TYR A O 1
ATOM 2575 N N . ALA A 1 330 ? 23.795 3.264 -53.924 1.00 37.81 330 ALA A N 1
ATOM 2576 C CA . ALA A 1 330 ? 25.024 3.362 -53.155 1.00 37.81 330 ALA A CA 1
ATOM 2577 C C . ALA A 1 330 ? 25.702 4.715 -53.411 1.00 37.81 330 ALA A C 1
ATOM 2579 O O . ALA A 1 330 ? 25.822 5.119 -54.565 1.00 37.81 330 ALA A O 1
ATOM 2580 N N . ALA A 1 331 ? 26.224 5.356 -52.364 1.00 31.41 331 ALA A N 1
ATOM 2581 C CA . ALA A 1 331 ? 27.353 6.275 -52.489 1.00 31.41 331 ALA A CA 1
ATOM 2582 C C . ALA A 1 331 ? 28.083 6.445 -51.149 1.00 31.41 331 ALA A C 1
ATOM 2584 O O . ALA A 1 331 ? 27.508 6.811 -50.127 1.00 31.41 331 ALA A O 1
ATOM 2585 N N . SER A 1 332 ? 29.377 6.162 -51.199 1.00 31.69 332 SER A N 1
ATOM 2586 C CA . SER A 1 332 ? 30.376 6.280 -50.145 1.00 31.69 332 SER A CA 1
ATOM 2587 C C . SER A 1 332 ? 30.786 7.740 -49.923 1.00 31.69 332 SER A C 1
ATOM 2589 O O . SER A 1 332 ? 31.078 8.431 -50.894 1.00 31.69 332 SER A O 1
ATOM 2591 N N . ALA A 1 333 ? 30.946 8.174 -48.670 1.00 30.20 333 ALA A N 1
ATOM 2592 C CA . ALA A 1 333 ? 31.913 9.217 -48.309 1.00 30.20 333 ALA A CA 1
ATOM 2593 C C . ALA A 1 333 ? 32.256 9.159 -46.812 1.00 30.20 333 ALA A C 1
ATOM 2595 O O . ALA A 1 333 ? 31.417 9.361 -45.939 1.00 30.20 333 ALA A O 1
ATOM 2596 N N . SER A 1 334 ? 33.523 8.875 -46.539 1.00 30.31 334 SER A N 1
ATOM 2597 C CA . SER A 1 334 ? 34.183 8.905 -45.238 1.00 30.31 334 SER A CA 1
ATOM 2598 C C . SER A 1 334 ? 34.638 10.319 -44.863 1.00 30.31 334 SER A C 1
ATOM 2600 O O . SER A 1 334 ? 35.315 10.958 -45.667 1.00 30.31 334 SER A O 1
ATOM 2602 N N . SER A 1 335 ? 34.435 10.745 -43.614 1.00 27.33 335 SER A N 1
ATOM 2603 C CA . SER A 1 335 ? 35.410 11.596 -42.918 1.00 27.33 335 SER A CA 1
ATOM 2604 C C . SER A 1 335 ? 35.312 11.441 -41.397 1.00 27.33 335 SER A C 1
ATOM 2606 O O . SER A 1 335 ? 34.248 11.355 -40.790 1.00 27.33 335 SER A O 1
ATOM 2608 N N . SER A 1 336 ? 36.491 11.295 -40.812 1.00 28.67 336 SER A N 1
ATOM 2609 C CA . SER A 1 336 ? 36.809 10.820 -39.474 1.00 28.67 336 SER A CA 1
ATOM 2610 C C . SER A 1 336 ? 37.062 11.958 -38.487 1.00 28.67 336 SER A C 1
ATOM 2612 O O . SER A 1 336 ? 37.824 12.860 -38.817 1.00 28.67 336 SER A O 1
ATOM 2614 N N . SER A 1 337 ? 36.599 11.815 -37.242 1.00 25.92 337 SER A N 1
ATOM 2615 C CA . SER A 1 337 ? 37.418 12.093 -36.045 1.00 25.92 337 SER A CA 1
ATOM 2616 C C . SER A 1 337 ? 36.675 11.671 -34.772 1.00 25.92 337 SER A C 1
ATOM 2618 O O . SER A 1 337 ? 35.765 12.360 -34.313 1.00 25.92 337 SER A O 1
ATOM 2620 N N . ALA A 1 338 ? 37.075 10.536 -34.199 1.00 28.84 338 ALA A N 1
ATOM 2621 C CA . ALA A 1 338 ? 36.781 10.173 -32.814 1.00 28.84 338 ALA A CA 1
ATOM 2622 C C . ALA A 1 338 ? 37.891 10.734 -31.895 1.00 28.84 338 ALA A C 1
ATOM 2624 O O . ALA A 1 338 ? 39.004 10.984 -32.359 1.00 28.84 338 ALA A O 1
ATOM 2625 N N . PRO A 1 339 ? 37.626 10.863 -30.587 1.00 32.28 339 PRO A N 1
ATOM 2626 C CA . PRO A 1 339 ? 38.100 9.792 -29.716 1.00 32.28 339 PRO A CA 1
ATOM 2627 C C . PRO A 1 339 ? 36.917 9.024 -29.112 1.00 32.28 339 PRO A C 1
ATOM 2629 O O . PRO A 1 339 ? 35.962 9.639 -28.633 1.00 32.28 339 PRO A O 1
ATOM 2632 N N . PRO A 1 340 ? 36.948 7.680 -29.115 1.00 36.75 340 PRO A N 1
ATOM 2633 C CA . PRO A 1 340 ? 35.903 6.875 -28.518 1.00 36.75 340 PRO A CA 1
ATOM 2634 C C . PRO A 1 340 ? 36.248 6.653 -27.044 1.00 36.75 340 PRO A C 1
ATOM 2636 O O . PRO A 1 340 ? 37.110 5.841 -26.721 1.00 36.75 340 PRO A O 1
ATOM 2639 N N . PHE A 1 341 ? 35.552 7.324 -26.127 1.00 32.28 341 PHE A N 1
ATOM 2640 C CA . PHE A 1 341 ? 35.343 6.703 -24.822 1.00 32.28 341 PHE A CA 1
ATOM 2641 C C . PHE A 1 341 ? 34.186 5.718 -24.975 1.00 32.28 341 PHE A C 1
ATOM 2643 O O . PHE A 1 341 ? 33.052 6.064 -25.302 1.00 32.28 341 PHE A O 1
ATOM 2650 N N . THR A 1 342 ? 34.543 4.451 -24.843 1.00 35.03 342 THR A N 1
ATOM 2651 C CA . THR A 1 342 ? 33.730 3.256 -25.020 1.00 35.03 342 THR A CA 1
ATOM 2652 C C . THR A 1 342 ? 32.459 3.281 -24.163 1.00 35.03 342 THR A C 1
ATOM 2654 O O . THR A 1 342 ? 32.459 2.930 -22.990 1.00 35.03 342 THR A O 1
ATOM 2657 N N . SER A 1 343 ? 31.335 3.650 -24.783 1.00 36.03 343 SER A N 1
ATOM 2658 C CA . SER A 1 343 ? 29.979 3.420 -24.254 1.00 36.03 343 SER A CA 1
ATOM 2659 C C . SER A 1 343 ? 28.986 2.986 -25.348 1.00 36.03 343 SER A C 1
ATOM 2661 O O . SER A 1 343 ? 27.774 3.056 -25.156 1.00 36.03 343 SER A O 1
ATOM 2663 N N . SER A 1 344 ? 29.453 2.520 -26.511 1.00 41.88 344 SER A N 1
ATOM 2664 C CA . SER A 1 344 ? 28.531 2.082 -27.574 1.00 41.88 344 SER A CA 1
ATOM 2665 C C . SER A 1 344 ? 27.892 0.711 -27.276 1.00 41.88 344 SER A C 1
ATOM 2667 O O . SER A 1 344 ? 26.725 0.505 -27.584 1.00 41.88 344 SER A O 1
ATOM 2669 N N . ALA A 1 345 ? 28.584 -0.184 -26.557 1.00 43.31 345 ALA A N 1
ATOM 2670 C CA . ALA A 1 345 ? 28.044 -1.496 -26.174 1.00 43.31 345 ALA A CA 1
ATOM 2671 C C . ALA A 1 345 ? 27.042 -1.450 -24.998 1.00 43.31 345 ALA A C 1
ATOM 2673 O O . ALA A 1 345 ? 26.374 -2.437 -24.718 1.00 43.31 345 ALA A O 1
ATOM 2674 N N . ALA A 1 346 ? 26.942 -0.325 -24.279 1.00 44.88 346 ALA A N 1
ATOM 2675 C CA . ALA A 1 346 ? 26.082 -0.179 -23.100 1.00 44.88 346 ALA A CA 1
ATOM 2676 C C . ALA A 1 346 ? 24.672 0.350 -23.420 1.00 44.88 346 ALA A C 1
ATOM 2678 O O . ALA A 1 346 ? 23.782 0.248 -22.576 1.00 44.88 346 ALA A O 1
ATOM 2679 N N . SER A 1 347 ? 24.461 0.905 -24.618 1.00 57.50 347 SER A N 1
ATOM 2680 C CA . SER A 1 347 ? 23.178 1.471 -25.056 1.00 57.50 347 SER A CA 1
ATOM 2681 C C . SER A 1 347 ? 22.189 0.414 -25.574 1.00 57.50 347 SER A C 1
ATOM 2683 O O . SER A 1 347 ? 21.054 0.752 -25.919 1.00 57.50 347 SER A O 1
ATOM 2685 N N . THR A 1 348 ? 22.576 -0.868 -25.582 1.00 71.62 348 THR A N 1
ATOM 2686 C CA . THR A 1 348 ? 21.831 -2.007 -26.154 1.00 71.62 348 THR A CA 1
ATOM 2687 C C . THR A 1 348 ? 21.011 -2.815 -25.142 1.00 71.62 348 THR A C 1
ATOM 2689 O O . THR A 1 348 ? 20.156 -3.584 -25.559 1.00 71.62 348 THR A O 1
ATOM 2692 N N . LEU A 1 349 ? 21.173 -2.603 -23.826 1.00 88.06 349 LEU A N 1
ATOM 2693 C CA . LEU A 1 349 ? 20.460 -3.369 -22.783 1.00 88.06 349 LEU A CA 1
ATOM 2694 C C . LEU A 1 349 ? 18.933 -3.227 -22.871 1.00 88.06 349 LEU A C 1
ATOM 2696 O O . LEU A 1 349 ? 18.402 -2.146 -22.615 1.00 88.06 349 LEU A O 1
ATOM 2700 N N . SER A 1 350 ? 18.203 -4.278 -23.216 1.00 91.56 350 SER A N 1
ATOM 2701 C CA . SER A 1 350 ? 16.736 -4.279 -23.175 1.00 91.56 350 SER A CA 1
ATOM 2702 C C . SER A 1 350 ? 16.216 -4.095 -21.740 1.00 91.56 350 SER A C 1
ATOM 2704 O O . SER A 1 350 ? 16.962 -4.250 -20.771 1.00 91.56 350 SER A O 1
ATOM 2706 N N . LEU A 1 351 ? 14.929 -3.760 -21.575 1.00 93.19 351 LEU A N 1
ATOM 2707 C CA . LEU A 1 351 ? 14.323 -3.708 -20.238 1.00 93.19 351 LEU A CA 1
ATOM 2708 C C . LEU A 1 351 ? 14.396 -5.082 -19.549 1.00 93.19 351 LEU A C 1
ATOM 2710 O O . LEU A 1 351 ? 14.648 -5.151 -18.349 1.00 93.19 351 LEU A O 1
ATOM 2714 N N . TRP A 1 352 ? 14.278 -6.165 -20.321 1.00 95.00 352 TRP A N 1
ATOM 2715 C CA . TRP A 1 352 ? 14.503 -7.524 -19.839 1.00 95.00 352 TRP A CA 1
ATOM 2716 C C . TRP A 1 352 ? 15.922 -7.720 -19.289 1.00 95.00 352 TRP A C 1
ATOM 2718 O O . TRP A 1 352 ? 16.078 -8.192 -18.165 1.00 95.00 352 TRP A O 1
ATOM 2728 N N . ASP A 1 353 ? 16.958 -7.269 -20.003 1.00 94.75 353 ASP A N 1
ATOM 2729 C CA . ASP A 1 353 ? 18.344 -7.363 -19.519 1.00 94.75 353 ASP A CA 1
ATOM 2730 C C . ASP A 1 353 ? 18.544 -6.587 -18.210 1.00 94.75 353 ASP A C 1
ATOM 2732 O O . ASP A 1 353 ? 19.247 -7.042 -17.307 1.00 94.75 353 ASP A O 1
ATOM 2736 N N . MET A 1 354 ? 17.894 -5.425 -18.070 1.00 95.88 354 MET A N 1
ATOM 2737 C CA . MET A 1 354 ? 17.924 -4.641 -16.830 1.00 95.88 354 MET A CA 1
ATOM 2738 C C . MET A 1 354 ? 17.307 -5.411 -15.653 1.00 95.88 354 MET A C 1
ATOM 2740 O O . MET A 1 354 ? 17.865 -5.390 -14.556 1.00 95.88 354 MET A O 1
ATOM 2744 N N . LEU A 1 355 ? 16.198 -6.125 -15.874 1.00 94.81 355 LEU A N 1
ATOM 2745 C CA . LEU A 1 355 ? 15.570 -6.982 -14.861 1.00 94.81 355 LEU A CA 1
ATOM 2746 C C . LEU A 1 355 ? 16.476 -8.155 -14.469 1.00 94.81 355 LEU A C 1
ATOM 2748 O O . LEU A 1 355 ? 16.659 -8.414 -13.280 1.00 94.81 355 LEU A O 1
ATOM 2752 N N . GLN A 1 356 ? 17.110 -8.807 -15.447 1.00 93.00 356 GLN A N 1
ATOM 2753 C CA . GLN A 1 356 ? 18.066 -9.892 -15.199 1.00 93.00 356 GLN A CA 1
ATOM 2754 C C . GLN A 1 356 ? 19.287 -9.412 -14.397 1.00 93.00 356 GLN A C 1
ATOM 2756 O O . GLN A 1 356 ? 19.775 -10.114 -13.512 1.00 93.00 356 GLN A O 1
ATOM 2761 N N . ILE A 1 357 ? 19.753 -8.182 -14.637 1.00 94.25 357 ILE A N 1
ATOM 2762 C CA . ILE A 1 357 ? 20.798 -7.551 -13.819 1.00 94.25 357 ILE A CA 1
ATOM 2763 C C . ILE A 1 357 ? 20.313 -7.346 -12.375 1.00 94.25 357 ILE A C 1
ATOM 2765 O O . ILE A 1 357 ? 21.058 -7.639 -11.445 1.00 94.25 357 ILE A O 1
ATOM 2769 N N . LEU A 1 358 ? 19.072 -6.894 -12.154 1.00 92.69 358 LEU A N 1
ATOM 2770 C CA . LEU A 1 358 ? 18.530 -6.728 -10.796 1.00 92.69 358 LEU A CA 1
ATOM 2771 C C . LEU A 1 358 ? 18.422 -8.055 -10.035 1.00 92.69 358 LEU A C 1
ATOM 2773 O O . LEU A 1 358 ? 18.693 -8.072 -8.834 1.00 92.69 358 LEU A O 1
ATOM 2777 N N . LEU A 1 359 ? 18.092 -9.165 -10.705 1.00 88.50 359 LEU A N 1
ATOM 2778 C CA . LEU A 1 359 ? 18.078 -10.492 -10.073 1.00 88.50 359 LEU A CA 1
ATOM 2779 C C . LEU A 1 359 ? 19.462 -10.914 -9.570 1.00 88.50 359 LEU A C 1
ATOM 2781 O O . LEU A 1 359 ? 19.564 -11.597 -8.555 1.00 88.50 359 LEU A O 1
ATOM 2785 N N . ARG A 1 360 ? 20.539 -10.444 -10.203 1.00 87.69 360 ARG A N 1
ATOM 2786 C CA . ARG A 1 360 ? 21.929 -10.695 -9.782 1.00 87.69 360 ARG A CA 1
ATOM 2787 C C . ARG A 1 360 ? 22.405 -9.782 -8.651 1.00 87.69 360 ARG A C 1
ATOM 2789 O O . ARG A 1 360 ? 23.605 -9.697 -8.398 1.00 87.69 360 ARG A O 1
ATOM 2796 N N . SER A 1 361 ? 21.485 -9.103 -7.964 1.00 87.25 361 SER A N 1
ATOM 2797 C CA . SER A 1 361 ? 21.821 -8.353 -6.756 1.00 87.25 361 SER A CA 1
ATOM 2798 C C . SER A 1 361 ? 22.560 -9.249 -5.744 1.00 87.25 361 SER A C 1
ATOM 2800 O O . SER A 1 361 ? 22.209 -10.433 -5.634 1.00 87.25 361 SER A O 1
ATOM 2802 N N . PRO A 1 362 ? 23.559 -8.699 -5.016 1.00 85.50 362 PRO A N 1
ATOM 2803 C CA . PRO A 1 362 ? 24.335 -9.427 -4.019 1.00 85.50 362 PRO A CA 1
ATOM 2804 C C . PRO A 1 362 ? 23.448 -10.205 -3.049 1.00 85.50 362 PRO A C 1
ATOM 2806 O O . PRO A 1 362 ? 22.474 -9.669 -2.514 1.00 85.50 362 PRO A O 1
ATOM 2809 N N . HIS A 1 363 ? 23.792 -11.474 -2.864 1.00 79.06 363 HIS A N 1
ATOM 2810 C CA . HIS A 1 363 ? 23.101 -12.428 -2.011 1.00 79.06 363 HIS A CA 1
ATOM 2811 C C . HIS A 1 363 ? 24.078 -13.553 -1.662 1.00 79.06 363 HIS A C 1
ATOM 2813 O O . HIS A 1 363 ? 24.949 -13.870 -2.475 1.00 79.06 363 HIS A O 1
ATOM 2819 N N . ARG A 1 364 ? 23.926 -14.179 -0.492 1.00 76.75 364 ARG A N 1
ATOM 2820 C CA . ARG A 1 364 ? 24.814 -15.277 -0.070 1.00 76.75 364 ARG A CA 1
ATOM 2821 C C . ARG A 1 364 ? 24.708 -16.553 -0.926 1.00 76.75 364 ARG A C 1
ATOM 2823 O O . ARG A 1 364 ? 25.649 -17.331 -0.957 1.00 76.75 364 ARG A O 1
ATOM 2830 N N . LEU A 1 365 ? 23.558 -16.773 -1.570 1.00 76.88 365 LEU A N 1
ATOM 2831 C CA . LEU A 1 365 ? 23.301 -17.893 -2.492 1.00 76.88 365 LEU A CA 1
ATOM 2832 C C . LEU A 1 365 ? 23.374 -17.423 -3.947 1.00 76.88 365 LEU A C 1
ATOM 2834 O O . LEU A 1 365 ? 22.840 -16.345 -4.269 1.00 76.88 365 LEU A O 1
ATOM 2838 N N . ALA A 1 366 ? 23.944 -18.267 -4.813 1.00 80.12 366 ALA A N 1
ATOM 2839 C CA . ALA A 1 366 ? 23.874 -18.104 -6.265 1.00 80.12 366 ALA A CA 1
ATOM 2840 C C . ALA A 1 366 ? 22.409 -18.099 -6.736 1.00 80.12 366 ALA A C 1
ATOM 2842 O O . ALA A 1 366 ? 21.534 -18.570 -6.013 1.00 80.12 366 ALA A O 1
ATOM 2843 N N . LEU A 1 367 ? 22.112 -17.522 -7.909 1.00 81.56 367 LEU A N 1
ATOM 2844 C CA . LEU A 1 367 ? 20.726 -17.337 -8.374 1.00 81.56 367 LEU A CA 1
ATOM 2845 C C . LEU A 1 367 ? 19.990 -18.677 -8.513 1.00 81.56 367 LEU A C 1
ATOM 2847 O O . LEU A 1 367 ? 18.826 -18.781 -8.142 1.00 81.56 367 LEU A O 1
ATOM 2851 N N . GLU A 1 368 ? 20.701 -19.686 -8.997 1.00 82.94 368 GLU A N 1
ATOM 2852 C CA . GLU A 1 368 ? 20.247 -21.051 -9.251 1.00 82.94 368 GLU A CA 1
ATOM 2853 C C . GLU A 1 368 ? 19.910 -21.804 -7.954 1.00 82.94 368 GLU A C 1
ATOM 2855 O O . GLU A 1 368 ? 19.096 -22.721 -7.962 1.00 82.94 368 GLU A O 1
ATOM 2860 N N . GLU A 1 369 ? 20.510 -21.386 -6.838 1.00 77.50 369 GLU A N 1
ATOM 2861 C CA . GLU A 1 369 ? 20.341 -21.973 -5.504 1.00 77.50 369 GLU A CA 1
ATOM 2862 C C . GLU A 1 369 ? 19.270 -21.249 -4.671 1.00 77.50 369 GLU A C 1
ATOM 2864 O O . GLU A 1 369 ? 19.008 -21.615 -3.522 1.00 77.50 369 GLU A O 1
ATOM 2869 N N . ARG A 1 370 ? 18.667 -20.176 -5.201 1.00 77.81 370 ARG A N 1
ATOM 2870 C CA . ARG A 1 370 ? 17.625 -19.427 -4.483 1.00 77.81 370 ARG A CA 1
ATOM 2871 C C . ARG A 1 370 ? 16.280 -20.168 -4.552 1.00 77.81 370 ARG A C 1
ATOM 2873 O O . ARG A 1 370 ? 16.051 -20.898 -5.508 1.00 77.81 370 ARG A O 1
ATOM 2880 N N . PRO A 1 371 ? 15.354 -19.935 -3.600 1.00 71.75 371 PRO A N 1
ATOM 2881 C CA . PRO A 1 371 ? 14.011 -20.542 -3.580 1.00 71.75 371 PRO A CA 1
ATOM 2882 C C . PRO A 1 371 ? 13.206 -20.472 -4.893 1.00 71.75 371 PRO A C 1
ATOM 2884 O O . PRO A 1 371 ? 12.433 -21.368 -5.214 1.00 71.75 371 PRO A O 1
ATOM 2887 N N . PHE A 1 372 ? 13.379 -19.390 -5.648 1.00 75.62 372 PHE A N 1
ATOM 2888 C CA . PHE A 1 372 ? 12.731 -19.074 -6.916 1.00 75.62 372 PHE A CA 1
ATOM 2889 C C . PHE A 1 372 ? 13.811 -18.676 -7.931 1.00 75.62 372 PHE A C 1
ATOM 2891 O O . PHE A 1 372 ? 13.970 -17.486 -8.234 1.00 75.62 372 PHE A O 1
ATOM 2898 N N . PRO A 1 373 ? 14.592 -19.638 -8.447 1.00 74.12 373 PRO A N 1
ATOM 2899 C CA . PRO A 1 373 ? 15.728 -19.335 -9.315 1.00 74.12 373 PRO A CA 1
ATOM 2900 C C . PRO A 1 373 ? 15.268 -18.734 -10.650 1.00 74.12 373 PRO A C 1
ATOM 2902 O O . PRO A 1 373 ? 15.921 -17.858 -11.213 1.00 74.12 373 PRO A O 1
ATOM 2905 N N . CYS A 1 374 ? 14.077 -19.116 -11.110 1.00 78.75 374 CYS A N 1
ATOM 2906 C CA . CYS A 1 374 ? 13.481 -18.635 -12.350 1.00 78.75 374 CYS A CA 1
ATOM 2907 C C . CYS A 1 374 ? 12.567 -17.418 -12.153 1.00 78.75 374 CYS A C 1
ATOM 2909 O O . CYS A 1 374 ? 11.553 -17.375 -12.824 1.00 78.75 374 CYS A O 1
ATOM 2911 N N . PHE A 1 375 ? 12.839 -16.481 -11.218 1.00 82.75 375 PHE A N 1
ATOM 2912 C CA . PHE A 1 375 ? 11.889 -15.438 -10.724 1.00 82.75 375 PHE A CA 1
ATOM 2913 C C . PHE A 1 375 ? 11.029 -14.724 -11.791 1.00 82.75 375 PHE A C 1
ATOM 2915 O O . PHE A 1 375 ? 9.889 -14.322 -11.515 1.00 82.75 375 PHE A O 1
ATOM 2922 N N . PHE A 1 376 ? 11.560 -14.600 -13.007 1.00 88.62 376 PHE A N 1
ATOM 2923 C CA . PHE A 1 376 ? 10.806 -14.226 -14.196 1.00 88.62 376 PHE A CA 1
ATOM 2924 C C . PHE A 1 376 ? 10.750 -15.375 -15.204 1.00 88.62 376 PHE A C 1
ATOM 2926 O O . PHE A 1 376 ? 11.773 -16.011 -15.463 1.00 88.62 376 PHE A O 1
ATOM 2933 N N . ASP A 1 377 ? 9.580 -15.578 -15.80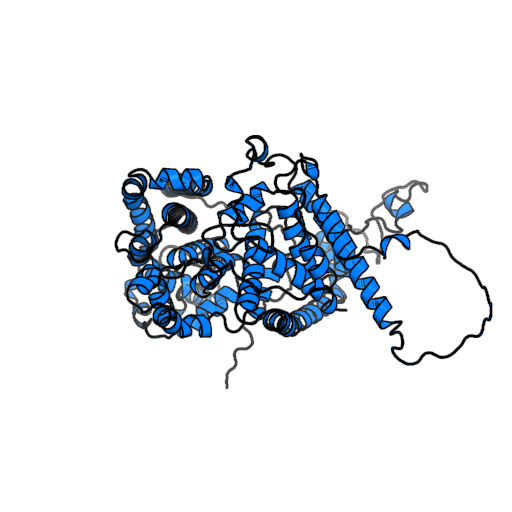1 1.00 87.06 377 ASP A N 1
ATOM 2934 C CA . ASP A 1 377 ? 9.339 -16.585 -16.837 1.00 87.06 377 ASP A CA 1
ATOM 2935 C C . ASP A 1 377 ? 9.215 -15.966 -18.248 1.00 87.06 377 ASP A C 1
ATOM 2937 O O . ASP A 1 377 ? 9.400 -14.760 -18.452 1.00 87.06 377 ASP A O 1
ATOM 2941 N N . ASP A 1 378 ? 8.931 -16.797 -19.254 1.00 89.50 378 ASP A N 1
ATOM 2942 C CA . ASP A 1 378 ? 8.778 -16.341 -20.641 1.00 89.50 378 ASP A CA 1
ATOM 2943 C C . ASP A 1 378 ? 7.552 -15.433 -20.842 1.00 89.50 378 ASP A C 1
ATOM 2945 O O . ASP A 1 378 ? 7.579 -14.556 -21.709 1.00 89.50 378 ASP A O 1
ATOM 2949 N N . ASN A 1 379 ? 6.505 -15.571 -20.020 1.00 89.62 379 ASN A N 1
ATOM 2950 C CA . ASN A 1 379 ? 5.345 -14.678 -20.075 1.00 89.62 379 ASN A CA 1
ATOM 2951 C C . ASN A 1 379 ? 5.705 -13.298 -19.522 1.00 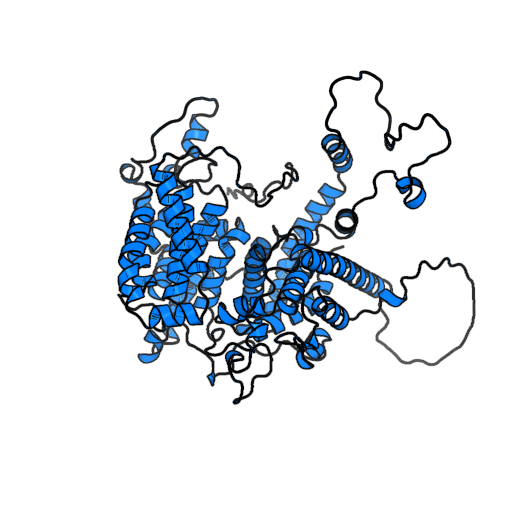89.62 379 ASN A C 1
ATOM 2953 O O . ASN A 1 379 ? 5.328 -12.281 -20.103 1.00 89.62 379 ASN A O 1
ATOM 2957 N N . ASP A 1 380 ? 6.476 -13.252 -18.432 1.00 93.12 380 ASP A N 1
ATOM 2958 C CA . ASP A 1 380 ? 7.028 -12.011 -17.891 1.00 93.12 380 ASP A CA 1
ATOM 2959 C C . ASP A 1 380 ? 7.910 -11.309 -18.934 1.00 93.12 380 ASP A C 1
ATOM 2961 O O . ASP A 1 380 ? 7.823 -10.089 -19.106 1.00 93.12 380 ASP A O 1
ATOM 2965 N N . ARG A 1 381 ? 8.725 -12.072 -19.675 1.00 94.38 381 ARG A N 1
ATOM 2966 C CA . ARG A 1 381 ? 9.530 -11.541 -20.781 1.00 94.38 381 ARG A CA 1
ATOM 2967 C C . ARG A 1 381 ? 8.651 -10.946 -21.873 1.00 94.38 381 ARG A C 1
ATOM 2969 O O . ARG A 1 381 ? 8.854 -9.786 -22.224 1.00 94.38 381 ARG A O 1
ATOM 2976 N N . ALA A 1 382 ? 7.680 -11.703 -22.380 1.00 93.81 382 ALA A N 1
ATOM 2977 C CA . ALA A 1 382 ? 6.758 -11.241 -23.415 1.00 93.81 382 ALA A CA 1
ATOM 2978 C C . ALA A 1 382 ? 6.013 -9.966 -22.975 1.00 93.81 382 ALA A C 1
ATOM 2980 O O . ALA A 1 382 ? 5.900 -9.003 -23.736 1.00 93.81 382 ALA A O 1
ATOM 2981 N N . LEU A 1 383 ? 5.576 -9.908 -21.710 1.00 94.44 383 LEU A N 1
ATOM 2982 C CA . LEU A 1 383 ? 4.902 -8.742 -21.141 1.00 94.44 383 LEU A CA 1
ATOM 2983 C C . LEU A 1 383 ? 5.819 -7.517 -21.138 1.00 94.44 383 LEU A C 1
ATOM 2985 O O . LEU A 1 383 ? 5.408 -6.442 -21.569 1.00 94.44 383 LEU A O 1
ATOM 2989 N N . VAL A 1 384 ? 7.061 -7.664 -20.675 1.00 94.12 384 VAL A N 1
ATOM 2990 C CA . VAL A 1 384 ? 8.049 -6.575 -20.606 1.00 94.12 384 VAL A CA 1
ATOM 2991 C C . VAL A 1 384 ? 8.461 -6.091 -21.995 1.00 94.12 384 VAL A C 1
ATOM 2993 O O . VAL A 1 384 ? 8.660 -4.890 -22.186 1.00 94.12 384 VAL A O 1
ATOM 2996 N N . MET A 1 385 ? 8.579 -7.009 -22.955 1.00 92.62 385 MET A N 1
ATOM 2997 C CA . MET A 1 385 ? 8.983 -6.708 -24.329 1.00 92.62 385 MET A CA 1
ATOM 2998 C C . MET A 1 385 ? 7.861 -6.088 -25.168 1.00 92.62 385 MET A C 1
ATOM 3000 O O . MET A 1 385 ? 8.154 -5.450 -26.174 1.00 92.62 385 MET A O 1
ATOM 3004 N N . GLY A 1 386 ? 6.605 -6.182 -24.721 1.00 90.81 386 GLY A N 1
ATOM 3005 C CA . GLY A 1 386 ? 5.461 -5.639 -25.457 1.00 90.81 386 GLY A CA 1
ATOM 3006 C C . GLY A 1 386 ? 4.758 -6.649 -26.358 1.00 90.81 386 GLY A C 1
ATOM 3007 O O . GLY A 1 386 ? 3.846 -6.259 -27.076 1.00 90.81 386 GLY A O 1
ATOM 3008 N N . ASP A 1 387 ? 5.153 -7.920 -26.300 1.00 92.50 387 ASP A N 1
ATOM 3009 C CA . ASP A 1 387 ? 4.608 -8.989 -27.142 1.00 92.50 387 ASP A CA 1
ATOM 3010 C C . ASP A 1 387 ? 3.211 -9.428 -26.675 1.00 92.50 387 ASP A C 1
ATOM 3012 O O . ASP A 1 387 ? 2.412 -9.928 -27.466 1.00 92.50 387 ASP A O 1
ATOM 3016 N N . VAL A 1 388 ? 2.906 -9.228 -25.388 1.00 92.12 388 VAL A N 1
ATOM 3017 C CA . VAL A 1 388 ? 1.582 -9.471 -24.798 1.00 92.12 388 VAL A CA 1
ATOM 3018 C C . VAL A 1 388 ? 1.121 -8.294 -23.937 1.00 92.12 388 VAL A C 1
ATOM 3020 O O . VAL A 1 388 ? 1.920 -7.514 -23.397 1.00 92.12 388 VAL A O 1
ATOM 3023 N N . ASP A 1 389 ? -0.196 -8.173 -23.796 1.00 90.38 389 ASP A N 1
ATOM 3024 C CA . ASP A 1 389 ? -0.831 -7.212 -22.899 1.00 90.38 389 ASP A CA 1
ATOM 3025 C C . ASP A 1 389 ? -0.849 -7.687 -21.442 1.00 90.38 389 ASP A C 1
ATOM 3027 O O . ASP A 1 389 ? -0.541 -8.838 -21.126 1.00 90.38 389 ASP A O 1
ATOM 3031 N N . LEU A 1 390 ? -1.208 -6.773 -20.533 1.00 93.50 390 LEU A N 1
ATOM 3032 C CA . LEU A 1 390 ? -1.379 -7.091 -19.118 1.00 93.50 390 LEU A CA 1
ATOM 3033 C C . LEU A 1 390 ? -2.459 -8.181 -18.963 1.00 93.50 390 LEU A C 1
ATOM 3035 O O . LEU A 1 390 ? -3.611 -7.933 -19.333 1.00 93.50 390 LEU A O 1
ATOM 3039 N N . PRO A 1 391 ? -2.131 -9.361 -18.401 1.00 91.06 391 PRO A N 1
ATOM 3040 C CA . PRO A 1 391 ? -3.114 -10.418 -18.213 1.00 91.06 391 PRO A CA 1
ATOM 3041 C C . PRO A 1 391 ? -4.192 -10.004 -17.197 1.00 91.06 391 PRO A C 1
ATOM 3043 O O . PRO A 1 391 ? -3.946 -9.129 -16.359 1.00 91.06 391 PRO A O 1
ATOM 3046 N N . PRO A 1 392 ? -5.367 -10.664 -17.202 1.00 90.75 392 PRO A N 1
ATOM 3047 C CA . PRO A 1 392 ? -6.385 -10.454 -16.182 1.00 90.75 392 PRO A CA 1
ATOM 3048 C C . PRO A 1 392 ? -5.807 -10.597 -14.770 1.00 90.75 392 PRO A C 1
ATOM 3050 O O . PRO A 1 392 ? -5.118 -11.576 -14.452 1.00 90.75 392 PRO A O 1
ATOM 3053 N N . ILE A 1 393 ? -6.092 -9.600 -13.931 1.00 92.81 393 ILE A N 1
ATOM 3054 C CA . ILE A 1 393 ? -5.636 -9.552 -12.544 1.00 92.81 393 ILE A CA 1
ATOM 3055 C C . ILE A 1 393 ? -6.678 -10.190 -11.625 1.00 92.81 393 ILE A C 1
ATOM 3057 O O . ILE A 1 393 ? -7.879 -9.950 -11.766 1.00 92.81 393 ILE A O 1
ATOM 3061 N N . GLY A 1 394 ? -6.202 -10.994 -10.680 1.00 88.56 394 GLY A N 1
ATOM 3062 C CA . GLY A 1 394 ? -6.986 -11.766 -9.719 1.00 88.56 394 GLY A CA 1
ATOM 3063 C C . GLY A 1 394 ? -6.689 -13.270 -9.792 1.00 88.56 394 GLY A C 1
ATOM 3064 O O . GLY A 1 394 ? -6.308 -13.770 -10.856 1.00 88.56 394 GLY A O 1
ATOM 3065 N N . PRO A 1 395 ? -6.863 -14.003 -8.676 1.00 86.94 395 PRO A N 1
ATOM 3066 C CA . PRO A 1 395 ? -6.652 -15.437 -8.655 1.00 86.94 395 PRO A CA 1
ATOM 3067 C C . PRO A 1 395 ? -7.703 -16.186 -9.481 1.00 86.94 395 PRO A C 1
ATOM 3069 O O . PRO A 1 395 ? -8.826 -15.700 -9.643 1.00 86.94 395 PRO A O 1
ATOM 3072 N N . PRO A 1 396 ? -7.368 -17.390 -9.982 1.00 85.00 396 PRO A N 1
ATOM 3073 C CA . PRO A 1 396 ? -8.346 -18.283 -10.591 1.00 85.00 396 PRO A CA 1
ATOM 3074 C C . PRO A 1 396 ? -9.558 -18.521 -9.677 1.00 85.00 396 PRO A C 1
ATOM 3076 O O . PRO A 1 396 ? -9.372 -18.579 -8.457 1.00 85.00 396 PRO A O 1
ATOM 3079 N N . PRO A 1 397 ? -10.772 -18.728 -10.228 1.00 85.75 397 PRO A N 1
ATOM 3080 C CA . PRO A 1 397 ? -12.012 -18.819 -9.451 1.00 85.75 397 PRO A CA 1
ATOM 3081 C C . PRO A 1 397 ? -11.950 -19.784 -8.261 1.00 85.75 397 PRO A C 1
ATOM 3083 O O . PRO A 1 397 ? -12.430 -19.466 -7.180 1.00 85.75 397 PRO A O 1
ATOM 3086 N N . GLN A 1 398 ? -11.283 -20.930 -8.419 1.00 83.88 398 GLN A N 1
ATOM 3087 C CA . GLN A 1 398 ? -11.138 -21.935 -7.366 1.00 83.88 398 GLN A CA 1
ATOM 3088 C C . GLN A 1 398 ? -10.299 -21.474 -6.164 1.00 83.88 398 GLN A C 1
ATOM 3090 O O . GLN A 1 398 ? -10.378 -22.087 -5.096 1.00 83.88 398 GLN A O 1
ATOM 3095 N N . PHE A 1 399 ? -9.474 -20.438 -6.326 1.00 84.50 399 PHE A N 1
ATOM 3096 C CA . PHE A 1 399 ? -8.612 -19.891 -5.280 1.00 84.50 399 PHE A CA 1
ATOM 3097 C C . PHE A 1 399 ? -9.127 -18.573 -4.700 1.00 84.50 399 PHE A C 1
ATOM 3099 O O . PHE A 1 399 ? -8.631 -18.171 -3.650 1.00 84.50 399 PHE A O 1
ATOM 3106 N N . VAL A 1 400 ? -10.113 -17.927 -5.330 1.00 87.06 400 VAL A N 1
ATOM 3107 C CA . VAL A 1 400 ? -10.704 -16.667 -4.856 1.00 87.06 400 VAL A CA 1
ATOM 3108 C C . VAL A 1 400 ? -11.306 -16.844 -3.460 1.00 87.06 400 VAL A C 1
ATOM 3110 O O . VAL A 1 400 ? -11.949 -17.851 -3.167 1.00 87.06 400 VAL A O 1
ATOM 3113 N N . VAL A 1 401 ? -11.118 -15.840 -2.605 1.00 85.75 401 VAL A N 1
ATOM 3114 C CA . VAL A 1 401 ? -11.776 -15.738 -1.294 1.00 85.75 401 VAL A CA 1
ATOM 3115 C C . VAL A 1 401 ? -12.675 -14.497 -1.295 1.00 85.75 401 VAL A C 1
ATOM 3117 O O . VAL A 1 401 ? -12.212 -13.429 -1.710 1.00 85.75 401 VAL A O 1
ATOM 3120 N N . PRO A 1 402 ? -13.937 -14.601 -0.838 1.00 85.56 402 PRO A N 1
ATOM 3121 C CA . PRO A 1 402 ? -14.829 -13.450 -0.726 1.00 85.56 402 PRO A CA 1
ATOM 3122 C C . PRO A 1 402 ? -14.337 -12.446 0.330 1.00 85.56 402 PRO A C 1
ATOM 3124 O O . PRO A 1 402 ? -13.559 -12.782 1.228 1.00 85.56 402 PRO A O 1
ATOM 3127 N N . LEU A 1 403 ? -14.793 -11.196 0.212 1.00 86.50 403 LEU A N 1
ATOM 3128 C CA . LEU A 1 403 ? -14.467 -10.136 1.171 1.00 86.50 403 LEU A CA 1
ATOM 3129 C C . LEU A 1 403 ? -15.182 -10.349 2.513 1.00 86.50 403 LEU A C 1
ATOM 3131 O O . LEU A 1 403 ? -14.533 -10.244 3.549 1.00 86.50 403 LEU A O 1
ATOM 3135 N N . PHE A 1 404 ? -16.473 -10.699 2.462 1.00 87.19 404 PHE A N 1
ATOM 3136 C CA . PHE A 1 404 ? -17.365 -10.884 3.615 1.00 87.19 404 PHE A CA 1
ATOM 3137 C C . PHE A 1 404 ? -18.061 -12.259 3.519 1.00 87.19 404 PHE A C 1
ATOM 3139 O O . PHE A 1 404 ? -19.216 -12.346 3.095 1.00 87.19 404 PHE A O 1
ATOM 3146 N N . PRO A 1 405 ? -17.347 -13.372 3.789 1.00 77.62 405 PRO A N 1
ATOM 3147 C CA . PRO A 1 405 ? -17.889 -14.728 3.630 1.00 77.62 405 PRO A CA 1
ATOM 3148 C C . PRO A 1 405 ? -19.167 -14.973 4.441 1.00 77.62 405 PRO A C 1
ATOM 3150 O O . PRO A 1 405 ? -20.044 -15.697 3.983 1.00 77.62 405 PRO A O 1
ATOM 3153 N N . GLU A 1 406 ? -19.286 -14.352 5.611 1.00 74.19 406 GLU A N 1
ATOM 3154 C CA . GLU A 1 406 ? -20.454 -14.435 6.487 1.00 74.19 406 GLU A CA 1
ATOM 3155 C C . GLU A 1 406 ? -21.743 -13.903 5.847 1.00 74.19 406 GLU A C 1
ATOM 3157 O O . GLU A 1 406 ? -22.804 -14.447 6.109 1.00 74.19 406 GLU A O 1
ATOM 3162 N N . GLN A 1 407 ? -21.656 -12.909 4.960 1.00 71.12 407 GLN A N 1
ATOM 3163 C CA . GLN A 1 407 ? -22.813 -12.330 4.259 1.00 71.12 407 GLN A CA 1
ATOM 3164 C C . GLN A 1 407 ? -23.099 -13.035 2.923 1.00 71.12 407 GLN A C 1
ATOM 3166 O O . GLN A 1 407 ? -24.186 -12.926 2.361 1.00 71.12 407 GLN A O 1
ATOM 3171 N N . ALA A 1 408 ? -22.133 -13.801 2.405 1.00 62.22 408 ALA A N 1
ATOM 3172 C CA . ALA A 1 408 ? -22.309 -14.590 1.189 1.00 62.22 408 ALA A CA 1
ATOM 3173 C C . ALA A 1 408 ? -23.173 -15.847 1.411 1.00 62.22 408 ALA A C 1
ATOM 3175 O O . ALA A 1 408 ? -23.755 -16.355 0.454 1.00 62.22 408 ALA A O 1
ATOM 3176 N N . ALA A 1 409 ? -23.261 -16.345 2.651 1.00 55.28 409 ALA A N 1
ATOM 3177 C CA . ALA A 1 409 ? -24.081 -17.505 3.007 1.00 55.28 409 ALA A CA 1
ATOM 3178 C C . ALA A 1 409 ? -25.594 -17.215 2.955 1.00 55.28 409 ALA A C 1
ATOM 3180 O O . ALA A 1 409 ? -26.369 -18.125 2.667 1.00 55.28 409 ALA A O 1
ATOM 3181 N N . ASP A 1 410 ? -25.989 -15.952 3.143 1.00 53.16 410 ASP A N 1
ATOM 3182 C CA . ASP A 1 410 ? -27.391 -15.516 3.194 1.00 53.16 410 ASP A CA 1
ATOM 3183 C C . ASP A 1 410 ? -27.923 -14.999 1.839 1.00 53.16 410 ASP A C 1
ATOM 3185 O O . ASP A 1 410 ? -29.076 -14.590 1.731 1.00 53.16 410 ASP A O 1
ATOM 3189 N N . GLY A 1 411 ? -27.112 -15.049 0.772 1.00 51.41 411 GLY A N 1
ATOM 3190 C CA . GLY A 1 411 ? -27.498 -14.603 -0.576 1.00 51.41 411 GLY A CA 1
ATOM 3191 C C . GLY A 1 411 ? -27.279 -13.110 -0.867 1.00 51.41 411 GLY A C 1
ATOM 3192 O O . GLY A 1 411 ? -27.545 -12.677 -1.985 1.00 51.41 411 GLY A O 1
ATOM 3193 N N . GLU A 1 412 ? -26.721 -12.341 0.075 1.00 50.88 412 GLU A N 1
ATOM 3194 C CA . GLU A 1 412 ? -26.537 -10.873 0.005 1.00 50.88 412 GLU A CA 1
ATOM 3195 C C . GLU A 1 412 ? -25.111 -10.433 -0.412 1.00 50.88 412 GLU A C 1
ATOM 3197 O O . GLU A 1 412 ? -24.685 -9.295 -0.193 1.00 50.88 412 GLU A O 1
ATOM 3202 N N . GLY A 1 413 ? -24.327 -11.327 -1.025 1.00 52.72 413 GLY A N 1
ATOM 3203 C CA . GLY A 1 413 ? -22.895 -11.108 -1.284 1.00 52.72 413 GLY A CA 1
ATOM 3204 C C . GLY A 1 413 ? -22.557 -9.820 -2.057 1.00 52.72 413 GLY A C 1
ATOM 3205 O O . GLY A 1 413 ? -21.626 -9.113 -1.670 1.00 52.72 413 GLY A O 1
ATOM 3206 N N . ASP A 1 414 ? -23.319 -9.478 -3.101 1.00 58.25 414 ASP A N 1
ATOM 3207 C CA . ASP A 1 414 ? -23.132 -8.233 -3.873 1.00 58.25 414 ASP A CA 1
ATOM 3208 C C . ASP A 1 414 ? -23.733 -6.999 -3.172 1.00 58.25 414 ASP A C 1
ATOM 3210 O O . ASP A 1 414 ? -23.220 -5.883 -3.322 1.00 58.25 414 ASP A O 1
ATOM 3214 N N . GLU A 1 415 ? -24.775 -7.182 -2.354 1.00 61.97 415 GLU A N 1
ATOM 3215 C CA . GLU A 1 415 ? -25.418 -6.087 -1.618 1.00 61.97 415 GLU A CA 1
ATOM 3216 C C . GLU A 1 415 ? -24.458 -5.479 -0.587 1.00 61.97 415 GLU A C 1
ATOM 3218 O O . GLU A 1 415 ? -24.348 -4.254 -0.494 1.00 61.97 415 GLU A O 1
ATOM 3223 N N . SER A 1 416 ? -23.661 -6.313 0.088 1.00 71.44 416 SER A N 1
ATOM 3224 C CA . SER A 1 416 ? -22.688 -5.881 1.103 1.00 71.44 416 SER A CA 1
ATOM 3225 C C . SER A 1 416 ? -21.596 -4.928 0.598 1.00 71.44 416 SER A C 1
ATOM 3227 O O . SER A 1 416 ? -21.177 -4.011 1.310 1.00 71.44 416 SER A O 1
ATOM 3229 N N . LEU A 1 417 ? -21.106 -5.127 -0.629 1.00 81.62 417 LEU A N 1
ATOM 3230 C CA . LEU A 1 417 ? -20.107 -4.242 -1.225 1.00 81.62 417 LEU A CA 1
ATOM 3231 C C . LEU A 1 417 ? -20.778 -2.988 -1.782 1.00 81.62 417 LEU A C 1
ATOM 3233 O O . LEU A 1 417 ? -20.243 -1.889 -1.627 1.00 81.62 417 LEU A O 1
ATOM 3237 N N . SER A 1 418 ? -21.968 -3.129 -2.377 1.00 85.06 418 SER A N 1
ATOM 3238 C CA . SER A 1 418 ? -22.738 -1.978 -2.852 1.00 85.06 418 SER A CA 1
ATOM 3239 C C . SER A 1 418 ? -23.106 -1.020 -1.712 1.00 85.06 418 SER A C 1
ATOM 3241 O O . SER A 1 418 ? -23.044 0.198 -1.892 1.00 85.06 418 SER A O 1
ATOM 3243 N N . SER A 1 419 ? -23.351 -1.541 -0.501 1.00 87.75 419 SER A N 1
ATOM 3244 C CA . SER A 1 419 ? -23.584 -0.722 0.690 1.00 87.75 419 SER A CA 1
ATOM 3245 C C . SER A 1 419 ? -22.361 0.099 1.105 1.00 87.75 419 SER A C 1
ATOM 3247 O O . SER A 1 419 ? -22.519 1.045 1.866 1.00 87.75 419 SER A O 1
ATOM 3249 N N . LEU A 1 420 ? -21.155 -0.236 0.626 1.00 92.62 420 LEU A N 1
ATOM 3250 C CA . LEU A 1 420 ? -19.895 0.474 0.891 1.00 92.62 420 LEU A CA 1
ATOM 3251 C C . LEU A 1 420 ? -19.442 1.385 -0.273 1.00 92.62 420 LEU A C 1
ATOM 3253 O O . LEU A 1 420 ? -18.326 1.917 -0.260 1.00 92.62 420 LEU A O 1
ATOM 3257 N N . ALA A 1 421 ? -20.293 1.589 -1.286 1.00 91.00 421 ALA A N 1
ATOM 3258 C CA . ALA A 1 421 ? -19.941 2.344 -2.490 1.00 91.00 421 ALA A CA 1
ATOM 3259 C C . ALA A 1 421 ? -19.589 3.817 -2.212 1.00 91.00 421 ALA A C 1
ATOM 3261 O O . ALA A 1 421 ? -18.750 4.393 -2.908 1.00 91.00 421 ALA A O 1
ATOM 3262 N N . GLU A 1 422 ? -20.190 4.439 -1.191 1.00 92.50 422 GLU A N 1
ATOM 3263 C CA . GLU A 1 422 ? -19.882 5.827 -0.819 1.00 92.50 422 GLU A CA 1
ATOM 3264 C C . GLU A 1 422 ? -18.447 5.968 -0.304 1.00 92.50 422 GLU A C 1
ATOM 3266 O O . GLU A 1 422 ? -17.776 6.959 -0.597 1.00 92.50 422 GLU A O 1
ATOM 3271 N N . LEU A 1 423 ? -17.950 4.968 0.429 1.00 93.19 423 LEU A N 1
ATOM 3272 C CA . LEU A 1 423 ? -16.585 4.968 0.946 1.00 93.19 423 LEU A CA 1
ATOM 3273 C C . LEU A 1 423 ? -15.559 4.898 -0.190 1.00 93.19 423 LEU A C 1
ATOM 3275 O O . LEU A 1 423 ? -14.591 5.665 -0.203 1.00 93.19 423 LEU A O 1
ATOM 3279 N N . GLU A 1 424 ? -15.792 4.020 -1.169 1.00 91.12 424 GLU A N 1
ATOM 3280 C CA . GLU A 1 424 ? -14.982 3.956 -2.387 1.00 91.12 424 GLU A CA 1
ATOM 3281 C C . GLU A 1 424 ? -15.033 5.287 -3.144 1.00 91.12 424 GLU A C 1
ATOM 3283 O O . GLU A 1 424 ? -13.988 5.840 -3.504 1.00 91.12 424 GLU A O 1
ATOM 3288 N N . ARG A 1 425 ? -16.241 5.826 -3.348 1.00 91.75 425 ARG A N 1
ATOM 3289 C CA . ARG A 1 425 ? -16.448 7.075 -4.079 1.00 91.75 425 ARG A CA 1
ATOM 3290 C C . ARG A 1 425 ? -15.724 8.244 -3.415 1.00 91.75 425 ARG A C 1
ATOM 3292 O O . ARG A 1 425 ? -15.115 9.056 -4.102 1.00 91.75 425 ARG A O 1
ATOM 3299 N N . ALA A 1 426 ? -15.756 8.325 -2.092 1.00 92.12 426 ALA A N 1
ATOM 3300 C CA . ALA A 1 426 ? -15.133 9.418 -1.365 1.00 92.12 426 ALA A CA 1
ATOM 3301 C C . ALA A 1 426 ? -13.603 9.297 -1.304 1.00 92.12 426 ALA A C 1
ATOM 3303 O O . ALA A 1 426 ? -12.910 10.302 -1.443 1.00 92.12 426 ALA A O 1
ATOM 3304 N N . LEU A 1 427 ? -13.061 8.094 -1.077 1.00 93.62 427 LEU A N 1
ATOM 3305 C CA . LEU A 1 427 ? -11.640 7.931 -0.741 1.00 93.62 427 LEU A CA 1
ATOM 3306 C C . LEU A 1 427 ? -10.759 7.450 -1.900 1.00 93.62 427 LEU A C 1
ATOM 3308 O O . LEU A 1 427 ? -9.555 7.707 -1.885 1.00 93.62 427 LEU A O 1
ATOM 3312 N N . LEU A 1 428 ? -11.322 6.760 -2.897 1.00 92.94 428 LEU A N 1
ATOM 3313 C CA . LEU A 1 428 ? -10.560 6.060 -3.941 1.00 92.94 428 LEU A CA 1
ATOM 3314 C C . LEU A 1 428 ? -10.807 6.589 -5.365 1.00 92.94 428 LEU A C 1
ATOM 3316 O O . LEU A 1 428 ? -10.261 6.031 -6.316 1.00 92.94 428 LEU A O 1
ATOM 3320 N N . GLN A 1 429 ? -11.562 7.681 -5.529 1.00 90.75 429 GLN A N 1
ATOM 3321 C CA . GLN A 1 429 ? -11.837 8.301 -6.836 1.00 90.75 429 GLN A CA 1
ATOM 3322 C C . GLN A 1 429 ? -10.601 8.884 -7.538 1.00 90.75 429 GLN A C 1
ATOM 3324 O O . GLN A 1 429 ? -10.543 8.936 -8.768 1.00 90.75 429 GLN A O 1
ATOM 3329 N N . GLU A 1 430 ? -9.600 9.330 -6.777 1.00 93.38 430 GLU A N 1
ATOM 3330 C CA . GLU A 1 430 ? -8.401 9.984 -7.312 1.00 93.38 430 GLU A CA 1
ATOM 3331 C C . GLU A 1 430 ? -7.122 9.182 -7.002 1.00 93.38 430 GLU A C 1
ATOM 3333 O O . GLU A 1 430 ? -6.204 9.686 -6.349 1.00 93.38 430 GLU A O 1
ATOM 3338 N N . PRO A 1 431 ? -6.996 7.937 -7.505 1.00 95.06 431 PRO A N 1
ATOM 3339 C CA . PRO A 1 431 ? -5.886 7.045 -7.158 1.00 95.06 431 PRO A CA 1
ATOM 3340 C C . PRO A 1 431 ? -4.514 7.619 -7.542 1.00 95.06 431 PRO A C 1
ATOM 3342 O O . PRO A 1 431 ? -3.519 7.386 -6.860 1.00 95.06 431 PRO A O 1
ATOM 3345 N N . HIS A 1 432 ? -4.454 8.440 -8.592 1.00 95.75 432 HIS A N 1
ATOM 3346 C CA . HIS A 1 432 ? -3.242 9.147 -9.004 1.00 95.75 432 HIS A CA 1
ATOM 3347 C C . HIS A 1 432 ? -2.730 10.135 -7.935 1.00 95.75 432 HIS A C 1
ATOM 3349 O O . HIS A 1 432 ? -1.520 10.255 -7.757 1.00 95.75 432 HIS A O 1
ATOM 3355 N N . LYS A 1 433 ? -3.608 10.807 -7.174 1.00 95.44 433 LYS A N 1
ATOM 3356 C CA . LYS A 1 433 ? -3.184 11.693 -6.073 1.00 95.44 433 LYS A CA 1
ATOM 3357 C C . LYS A 1 433 ? -2.624 10.898 -4.897 1.00 95.44 433 LYS A C 1
ATOM 3359 O O . LYS A 1 433 ? -1.622 11.312 -4.314 1.00 95.44 433 LYS A O 1
ATOM 3364 N N . LEU A 1 434 ? -3.207 9.735 -4.601 1.00 94.69 434 LEU A N 1
ATOM 3365 C CA . LEU A 1 434 ? -2.707 8.814 -3.575 1.00 94.69 434 LEU A CA 1
ATOM 3366 C C . LEU A 1 434 ? -1.316 8.275 -3.937 1.00 94.69 434 LEU A C 1
ATOM 3368 O O . LEU A 1 434 ? -0.400 8.336 -3.120 1.00 94.69 434 LEU A O 1
ATOM 3372 N N . VAL A 1 435 ? -1.123 7.830 -5.185 1.00 95.94 435 VAL A N 1
ATOM 3373 C CA . VAL A 1 435 ? 0.191 7.388 -5.691 1.00 95.94 435 VAL A CA 1
ATOM 3374 C C . VAL A 1 435 ? 1.225 8.509 -5.585 1.00 95.94 435 VAL A C 1
ATOM 3376 O O . VAL A 1 435 ? 2.331 8.288 -5.089 1.00 95.94 435 VAL A O 1
ATOM 3379 N N . TYR A 1 436 ? 0.867 9.722 -6.013 1.00 94.19 436 TYR A N 1
ATOM 3380 C CA . TYR A 1 436 ? 1.761 10.873 -5.934 1.00 94.19 436 TYR A CA 1
ATOM 3381 C C . TYR A 1 436 ? 2.133 11.217 -4.485 1.00 94.19 436 TYR A C 1
ATOM 3383 O O . TYR A 1 436 ? 3.297 11.481 -4.192 1.00 94.19 436 TYR A O 1
ATOM 3391 N N . SER A 1 437 ? 1.161 11.175 -3.573 1.00 90.38 437 SER A N 1
ATOM 3392 C CA . SER A 1 437 ? 1.361 11.429 -2.145 1.00 90.38 437 SER A CA 1
ATOM 3393 C C . SER A 1 437 ? 2.277 10.398 -1.474 1.00 90.38 437 SER A C 1
ATOM 3395 O O . SER A 1 437 ? 3.136 10.771 -0.679 1.00 90.38 437 SER A O 1
ATOM 3397 N N . MET A 1 438 ? 2.133 9.113 -1.815 1.00 90.81 438 MET A N 1
ATOM 3398 C CA . MET A 1 438 ? 2.963 8.036 -1.266 1.00 90.81 438 MET A CA 1
ATOM 3399 C C . MET A 1 438 ? 4.390 8.048 -1.817 1.00 90.81 438 MET A C 1
ATOM 3401 O O . MET A 1 438 ? 5.346 7.909 -1.063 1.00 90.81 438 MET A O 1
ATOM 3405 N N . LEU A 1 439 ? 4.555 8.188 -3.135 1.00 90.31 439 LEU A N 1
ATOM 3406 C CA . LEU A 1 439 ? 5.875 8.069 -3.764 1.00 90.31 439 LEU A CA 1
ATOM 3407 C C . LEU A 1 439 ? 6.635 9.394 -3.850 1.00 90.31 439 LEU A C 1
ATOM 3409 O O . LEU A 1 439 ? 7.857 9.380 -3.971 1.00 90.31 439 LEU A O 1
ATOM 3413 N N . GLY A 1 440 ? 5.943 10.533 -3.807 1.00 86.31 440 GLY A N 1
ATOM 3414 C CA . GLY A 1 440 ? 6.546 11.861 -3.933 1.00 86.31 440 GLY A CA 1
ATOM 3415 C C . GLY A 1 440 ? 7.605 12.170 -2.865 1.00 86.31 440 GLY A C 1
ATOM 3416 O O . GLY A 1 440 ? 8.666 12.680 -3.227 1.00 86.31 440 GLY A O 1
ATOM 3417 N N . PRO A 1 441 ? 7.368 11.855 -1.576 1.00 84.69 441 PRO A N 1
ATOM 3418 C CA . PRO A 1 441 ? 8.361 12.028 -0.516 1.00 84.69 441 PRO A CA 1
ATOM 3419 C C . PRO A 1 441 ? 9.481 10.980 -0.533 1.00 84.69 441 PRO A C 1
ATOM 3421 O O . PRO A 1 441 ? 10.521 11.196 0.087 1.00 84.69 441 PRO A O 1
ATOM 3424 N N . LEU A 1 442 ? 9.282 9.840 -1.203 1.00 84.81 442 LEU A N 1
ATOM 3425 C CA . LEU A 1 442 ? 10.267 8.764 -1.237 1.00 84.81 442 LEU A CA 1
ATOM 3426 C C . LEU A 1 442 ? 11.350 9.030 -2.271 1.00 84.81 442 LEU A C 1
ATOM 3428 O O . LEU A 1 442 ? 11.110 9.535 -3.364 1.00 84.81 442 LEU A O 1
ATOM 3432 N N . ASN A 1 443 ? 12.560 8.603 -1.943 1.00 83.62 443 ASN A N 1
ATOM 3433 C CA . ASN A 1 443 ? 13.720 8.749 -2.798 1.00 83.62 443 ASN A CA 1
ATOM 3434 C C . ASN A 1 443 ? 14.460 7.413 -2.858 1.00 83.62 443 ASN A C 1
ATOM 3436 O O . ASN A 1 443 ? 14.880 6.905 -1.823 1.00 83.62 443 ASN A O 1
ATOM 3440 N N . ALA A 1 444 ? 14.657 6.869 -4.062 1.00 83.94 444 ALA A N 1
ATOM 3441 C CA . ALA A 1 444 ? 15.345 5.588 -4.241 1.00 83.94 444 ALA A CA 1
ATOM 3442 C C . ALA A 1 444 ? 16.788 5.571 -3.691 1.00 83.94 444 ALA A C 1
ATOM 3444 O O . ALA A 1 444 ? 17.280 4.515 -3.319 1.00 83.94 444 ALA A O 1
ATOM 3445 N N . GLU A 1 445 ? 17.462 6.722 -3.623 1.00 79.25 445 GLU A N 1
ATOM 3446 C CA . GLU A 1 445 ? 18.803 6.872 -3.028 1.00 79.25 445 GLU A CA 1
ATOM 3447 C C . GLU A 1 445 ? 18.767 6.949 -1.497 1.00 79.25 445 GLU A C 1
ATOM 3449 O O . GLU A 1 445 ? 19.792 6.751 -0.859 1.00 79.25 445 GLU A O 1
ATOM 3454 N N . GLY A 1 446 ? 17.606 7.264 -0.913 1.00 75.12 446 GLY A N 1
ATOM 3455 C CA . GLY A 1 446 ? 17.405 7.348 0.536 1.00 75.12 446 GLY A CA 1
ATOM 3456 C C . GLY A 1 446 ? 16.873 6.058 1.163 1.00 75.12 446 GLY A C 1
ATOM 3457 O O . GLY A 1 446 ? 16.727 5.997 2.378 1.00 75.12 446 GLY A O 1
ATOM 3458 N N . ILE A 1 447 ? 16.561 5.028 0.368 1.00 76.81 447 ILE A N 1
ATOM 3459 C CA . ILE A 1 447 ? 16.127 3.733 0.903 1.00 76.81 447 ILE A CA 1
ATOM 3460 C C . ILE A 1 447 ? 17.358 2.967 1.386 1.00 76.81 447 ILE A C 1
ATOM 3462 O O . ILE A 1 447 ? 18.132 2.461 0.577 1.00 76.81 447 ILE A O 1
ATOM 3466 N N . GLN A 1 448 ? 17.508 2.873 2.708 1.00 69.44 448 GLN A N 1
ATOM 3467 C CA . GLN A 1 448 ? 18.611 2.164 3.368 1.00 69.44 448 GLN A CA 1
ATOM 3468 C C . GLN A 1 448 ? 18.194 0.808 3.965 1.00 69.44 448 GLN A C 1
ATOM 3470 O O . GLN A 1 448 ? 19.045 -0.033 4.247 1.00 69.44 448 GLN A O 1
ATOM 3475 N N . ASN A 1 449 ? 16.888 0.558 4.106 1.00 70.56 449 ASN A N 1
ATOM 3476 C CA . ASN A 1 449 ? 16.333 -0.708 4.582 1.00 70.56 449 ASN A CA 1
ATOM 3477 C C . ASN A 1 449 ? 14.989 -1.037 3.901 1.00 70.56 449 ASN A C 1
ATOM 3479 O O . ASN A 1 449 ? 14.479 -0.280 3.073 1.00 70.56 449 ASN A O 1
ATOM 3483 N N . ALA A 1 450 ? 14.411 -2.188 4.249 1.00 67.44 450 ALA A N 1
ATOM 3484 C CA . ALA A 1 450 ? 13.154 -2.664 3.673 1.00 67.44 450 ALA A CA 1
ATOM 3485 C C . ALA A 1 450 ? 11.894 -1.981 4.242 1.00 67.44 450 ALA A C 1
ATOM 3487 O O . ALA A 1 450 ? 10.821 -2.123 3.659 1.00 67.44 450 ALA A O 1
ATOM 3488 N N . GLY A 1 451 ? 11.994 -1.219 5.336 1.00 70.31 451 GLY A N 1
ATOM 3489 C CA . GLY A 1 451 ? 10.853 -0.623 6.035 1.00 70.31 451 GLY A CA 1
ATOM 3490 C C . GLY A 1 451 ? 10.012 0.284 5.137 1.00 70.31 451 GLY A C 1
ATOM 3491 O O . GLY A 1 451 ? 8.791 0.190 5.131 1.00 70.31 451 GLY A O 1
ATOM 3492 N N . ARG A 1 452 ? 10.645 1.092 4.276 1.00 78.44 452 ARG A N 1
ATOM 3493 C CA . ARG A 1 452 ? 9.932 1.968 3.324 1.00 78.44 452 ARG A CA 1
ATOM 3494 C C . ARG A 1 452 ? 9.427 1.250 2.061 1.00 78.44 452 ARG A C 1
ATOM 3496 O O . ARG A 1 452 ? 8.679 1.850 1.288 1.00 78.44 452 ARG A O 1
ATOM 3503 N N . LEU A 1 453 ? 9.767 -0.028 1.842 1.00 81.19 453 LEU A N 1
ATOM 3504 C CA . LEU A 1 453 ? 9.246 -0.807 0.705 1.00 81.19 453 LEU A CA 1
ATOM 3505 C C . LEU A 1 453 ? 7.764 -1.166 0.855 1.00 81.19 453 LEU A C 1
ATOM 3507 O O . LEU A 1 453 ? 7.102 -1.427 -0.155 1.00 81.19 453 LEU A O 1
ATOM 3511 N N . CYS A 1 454 ? 7.213 -1.128 2.073 1.00 82.44 454 CYS A N 1
ATOM 3512 C CA . CYS A 1 454 ? 5.776 -1.298 2.287 1.00 82.44 454 CYS A CA 1
ATOM 3513 C C . CYS A 1 454 ? 4.969 -0.228 1.533 1.00 82.44 454 CYS A C 1
ATOM 3515 O O . CYS A 1 454 ? 3.986 -0.561 0.877 1.00 82.44 454 CYS A O 1
ATOM 3517 N N . VAL A 1 455 ? 5.456 1.018 1.497 1.00 88.88 455 VAL A N 1
ATOM 3518 C CA . VAL A 1 455 ? 4.826 2.132 0.774 1.00 88.88 455 VAL A CA 1
ATOM 3519 C C . VAL A 1 455 ? 4.832 1.879 -0.734 1.00 88.88 455 VAL A C 1
ATOM 3521 O O . VAL A 1 455 ? 3.818 2.075 -1.402 1.00 88.88 455 VAL A O 1
ATOM 3524 N N . VAL A 1 456 ? 5.954 1.392 -1.279 1.00 91.38 456 VAL A N 1
ATOM 3525 C CA . VAL A 1 456 ? 6.049 1.021 -2.702 1.00 91.38 456 VAL A CA 1
ATOM 3526 C C . VAL A 1 456 ? 5.072 -0.113 -3.016 1.00 91.38 456 VAL A C 1
ATOM 3528 O O . VAL A 1 456 ? 4.364 -0.052 -4.016 1.00 91.38 456 VAL A O 1
ATOM 3531 N N . THR A 1 457 ? 4.960 -1.101 -2.130 1.00 89.31 457 THR A N 1
ATOM 3532 C CA . THR A 1 457 ? 4.024 -2.226 -2.277 1.00 89.31 457 THR A CA 1
ATOM 3533 C C . THR A 1 457 ? 2.564 -1.765 -2.244 1.00 89.31 457 THR A C 1
ATOM 3535 O O . THR A 1 457 ? 1.777 -2.170 -3.095 1.00 89.31 457 THR A O 1
ATOM 3538 N N . THR A 1 458 ? 2.200 -0.865 -1.329 1.00 92.12 458 THR A N 1
ATOM 3539 C CA . THR A 1 458 ? 0.866 -0.243 -1.286 1.00 92.12 458 THR A CA 1
ATOM 3540 C C . THR A 1 458 ? 0.587 0.557 -2.559 1.00 92.12 458 THR A C 1
ATOM 3542 O O . THR A 1 458 ? -0.505 0.473 -3.119 1.00 92.12 458 THR A O 1
ATOM 3545 N N . CYS A 1 459 ? 1.576 1.288 -3.079 1.00 94.94 459 CYS A N 1
ATOM 3546 C CA . CYS A 1 459 ? 1.442 1.975 -4.359 1.00 94.94 459 CYS A CA 1
ATOM 3547 C C . CYS A 1 459 ? 1.187 0.997 -5.512 1.00 94.94 459 CYS A C 1
ATOM 3549 O O . CYS A 1 459 ? 0.333 1.263 -6.355 1.00 94.94 459 CYS A O 1
ATOM 3551 N N . VAL A 1 460 ? 1.896 -0.132 -5.558 1.00 95.00 460 VAL A N 1
ATOM 3552 C CA . VAL A 1 460 ? 1.637 -1.177 -6.555 1.00 95.00 460 VAL A CA 1
ATOM 3553 C C . VAL A 1 460 ? 0.223 -1.734 -6.390 1.00 95.00 460 VAL A C 1
ATOM 3555 O O . VAL A 1 460 ? -0.465 -1.917 -7.389 1.00 95.00 460 VAL A O 1
ATOM 3558 N N . LEU A 1 461 ? -0.258 -1.918 -5.157 1.00 94.56 461 LEU A N 1
ATOM 3559 C CA . LEU A 1 461 ? -1.617 -2.392 -4.893 1.00 94.56 461 LEU A CA 1
ATOM 3560 C C . LEU A 1 461 ? -2.699 -1.452 -5.459 1.00 94.56 461 LEU A C 1
ATOM 3562 O O . LEU A 1 461 ? -3.725 -1.935 -5.932 1.00 94.56 461 LEU A O 1
ATOM 3566 N N . VAL A 1 462 ? -2.464 -0.133 -5.494 1.00 96.69 462 VAL A N 1
ATOM 3567 C CA . VAL A 1 462 ? -3.366 0.817 -6.180 1.00 96.69 462 VAL A CA 1
ATOM 3568 C C . VAL A 1 462 ? -3.494 0.471 -7.668 1.00 96.69 462 VAL A C 1
ATOM 3570 O O . VAL A 1 462 ? -4.599 0.456 -8.210 1.00 96.69 462 VAL A O 1
ATOM 3573 N N . PHE A 1 463 ? -2.381 0.152 -8.331 1.00 97.88 463 PHE A N 1
ATOM 3574 C CA . PHE A 1 463 ? -2.397 -0.255 -9.736 1.00 97.88 463 PHE A CA 1
ATOM 3575 C C . PHE A 1 463 ? -2.951 -1.667 -9.940 1.00 97.88 463 PHE A C 1
ATOM 3577 O O . PHE A 1 463 ? -3.645 -1.894 -10.924 1.00 97.88 463 PHE A O 1
ATOM 3584 N N . VAL A 1 464 ? -2.700 -2.598 -9.015 1.00 96.38 464 VAL A N 1
ATOM 3585 C CA . VAL A 1 464 ? -3.299 -3.945 -9.028 1.00 96.38 464 VAL A CA 1
ATOM 3586 C C . VAL A 1 464 ? -4.817 -3.846 -8.946 1.00 96.38 464 VAL A C 1
ATOM 3588 O O . VAL A 1 464 ? -5.514 -4.475 -9.738 1.00 96.38 464 VAL A O 1
ATOM 3591 N N . ARG A 1 465 ? -5.340 -2.992 -8.059 1.00 95.69 465 ARG A N 1
ATOM 3592 C CA . ARG A 1 465 ? -6.768 -2.673 -7.998 1.00 95.69 465 ARG A CA 1
ATOM 3593 C C . ARG A 1 465 ? -7.275 -2.098 -9.319 1.00 95.69 465 ARG A C 1
ATOM 3595 O O . ARG A 1 465 ? -8.284 -2.565 -9.834 1.00 95.69 465 ARG A O 1
ATOM 3602 N N . ALA A 1 466 ? -6.590 -1.100 -9.875 1.00 97.00 466 ALA A N 1
ATOM 3603 C CA . ALA A 1 466 ? -6.996 -0.490 -11.140 1.00 97.00 466 ALA A CA 1
ATOM 3604 C C . ALA A 1 466 ? -7.045 -1.521 -12.277 1.00 97.00 466 ALA A C 1
ATOM 3606 O O . ALA A 1 466 ? -8.029 -1.592 -13.005 1.00 97.00 466 ALA A O 1
ATOM 3607 N N . ALA A 1 467 ? -6.027 -2.375 -12.372 1.00 96.94 467 ALA A N 1
ATOM 3608 C CA . ALA A 1 467 ? -5.972 -3.453 -13.346 1.00 96.94 467 ALA A CA 1
ATOM 3609 C C . ALA A 1 467 ? -7.062 -4.513 -13.125 1.00 96.94 467 ALA A C 1
ATOM 3611 O O . ALA A 1 467 ? -7.621 -5.022 -14.093 1.00 96.94 467 ALA A O 1
ATOM 3612 N N . ARG A 1 468 ? -7.411 -4.821 -11.870 1.00 95.19 468 ARG A N 1
ATOM 3613 C CA . ARG A 1 468 ? -8.520 -5.727 -11.541 1.00 95.19 468 ARG A CA 1
ATOM 3614 C C . ARG A 1 468 ? -9.872 -5.182 -12.005 1.00 95.19 468 ARG A C 1
ATOM 3616 O O . ARG A 1 468 ? -10.687 -5.959 -12.486 1.00 95.19 468 ARG A O 1
ATOM 3623 N N . LEU A 1 469 ? -10.106 -3.880 -11.846 1.00 93.56 469 LEU A N 1
ATOM 3624 C CA . LEU A 1 469 ? -11.404 -3.255 -12.123 1.00 93.56 469 LEU A CA 1
ATOM 3625 C C . LEU A 1 469 ? -11.561 -2.768 -13.572 1.00 93.56 469 LEU A C 1
ATOM 3627 O O . LEU A 1 469 ? -12.670 -2.766 -14.092 1.00 93.56 469 LEU A O 1
ATOM 3631 N N . GLY A 1 470 ? -10.474 -2.353 -14.228 1.00 93.75 470 GLY A N 1
ATOM 3632 C CA . GLY A 1 470 ? -10.515 -1.749 -15.566 1.00 93.75 470 GLY A CA 1
ATOM 3633 C C . GLY A 1 470 ? -9.338 -2.118 -16.472 1.00 93.75 470 GLY A C 1
ATOM 3634 O O . GLY A 1 470 ? -9.096 -1.448 -17.478 1.00 93.75 470 GLY A O 1
ATOM 3635 N N . GLY A 1 471 ? -8.583 -3.163 -16.124 1.00 95.06 471 GLY A N 1
ATOM 3636 C CA . GLY A 1 471 ? -7.511 -3.708 -16.953 1.00 95.06 471 GLY A CA 1
ATOM 3637 C C . GLY A 1 471 ? -6.353 -2.742 -17.219 1.00 95.06 471 GLY A C 1
ATOM 3638 O O . GLY A 1 471 ? -6.073 -1.803 -16.468 1.00 95.06 471 GLY A O 1
ATOM 3639 N N . ALA A 1 472 ? -5.667 -2.986 -18.335 1.00 95.44 472 ALA A N 1
ATOM 3640 C CA . ALA A 1 472 ? -4.533 -2.196 -18.809 1.00 95.44 472 ALA A CA 1
ATOM 3641 C C . ALA A 1 472 ? -4.856 -0.697 -18.969 1.00 95.44 472 ALA A C 1
ATOM 3643 O O . ALA A 1 472 ? -4.008 0.149 -18.670 1.00 95.44 472 ALA A O 1
ATOM 3644 N N . ALA A 1 473 ? -6.077 -0.373 -19.409 1.00 96.56 473 ALA A N 1
ATOM 3645 C CA . ALA A 1 473 ? -6.525 0.996 -19.653 1.00 96.56 473 ALA A CA 1
ATOM 3646 C C . ALA A 1 473 ? -6.589 1.822 -18.359 1.00 96.56 473 ALA A C 1
ATOM 3648 O O . ALA A 1 473 ? -6.073 2.938 -18.321 1.00 96.56 473 ALA A O 1
ATOM 3649 N N . ALA A 1 474 ? -7.123 1.256 -17.272 1.00 96.81 474 ALA A N 1
ATOM 3650 C CA . ALA A 1 474 ? -7.191 1.940 -15.980 1.00 96.81 474 ALA A CA 1
ATOM 3651 C C . ALA A 1 474 ? -5.796 2.246 -15.401 1.00 96.81 474 ALA A C 1
ATOM 3653 O O . ALA A 1 474 ? -5.569 3.309 -14.823 1.00 96.81 474 ALA A O 1
ATOM 3654 N N . VAL A 1 475 ? -4.821 1.351 -15.599 1.00 97.50 475 VAL A N 1
ATOM 3655 C CA . VAL A 1 475 ? -3.421 1.603 -15.206 1.00 97.50 475 VAL A CA 1
ATOM 3656 C C . VAL A 1 475 ? -2.837 2.783 -15.989 1.00 97.50 475 VAL A C 1
ATOM 3658 O O . VAL A 1 475 ? -2.225 3.676 -15.397 1.00 97.50 475 VAL A O 1
ATOM 3661 N N . GLN A 1 476 ? -3.048 2.817 -17.308 1.00 96.81 476 GLN A N 1
ATOM 3662 C CA . GLN A 1 476 ? -2.588 3.918 -18.159 1.00 96.81 476 GLN A CA 1
ATOM 3663 C C . GLN A 1 476 ? -3.272 5.246 -17.805 1.00 96.81 476 GLN A C 1
ATOM 3665 O O . GLN A 1 476 ? -2.612 6.286 -17.803 1.00 96.81 476 GLN A O 1
ATOM 3670 N N . GLU A 1 477 ? -4.557 5.226 -17.438 1.00 97.12 477 GLU A N 1
ATOM 3671 C CA . GLU A 1 477 ? -5.290 6.411 -16.984 1.00 97.12 477 GLU A CA 1
ATOM 3672 C C . GLU A 1 477 ? -4.649 7.025 -15.729 1.00 97.12 477 GLU A C 1
ATOM 3674 O O . GLU A 1 477 ? -4.430 8.240 -15.668 1.00 97.12 477 GLU A O 1
ATOM 3679 N N . ILE A 1 478 ? -4.274 6.195 -14.746 1.00 97.81 478 ILE A N 1
ATOM 3680 C CA . ILE A 1 478 ? -3.577 6.655 -13.535 1.00 97.81 478 ILE A CA 1
ATOM 3681 C C . ILE A 1 478 ? -2.239 7.306 -13.897 1.00 97.81 478 ILE A C 1
ATOM 3683 O O . ILE A 1 478 ? -1.955 8.412 -13.429 1.00 97.81 478 ILE A O 1
ATOM 3687 N N . LEU A 1 479 ? -1.427 6.661 -14.744 1.00 97.31 479 LEU A N 1
ATOM 3688 C CA . LEU A 1 479 ? -0.146 7.214 -15.207 1.00 97.31 479 LEU A CA 1
ATOM 3689 C C . LEU A 1 479 ? -0.338 8.531 -15.981 1.00 97.31 479 LEU A C 1
ATOM 3691 O O . LEU A 1 479 ? 0.417 9.488 -15.787 1.00 97.31 479 LEU A O 1
ATOM 3695 N N . GLY A 1 480 ? -1.388 8.609 -16.802 1.00 96.69 480 GLY A N 1
ATOM 3696 C CA . GLY A 1 480 ? -1.818 9.813 -17.508 1.00 96.69 480 GLY A CA 1
ATOM 3697 C C . GLY A 1 480 ? -2.105 10.975 -16.560 1.00 96.69 480 GLY A C 1
ATOM 3698 O O . GLY A 1 480 ? -1.496 12.037 -16.689 1.00 96.69 480 GLY A O 1
ATOM 3699 N N . LYS A 1 481 ? -2.965 10.768 -15.555 1.00 96.62 481 LYS A N 1
ATOM 3700 C CA . LYS A 1 481 ? -3.318 11.806 -14.569 1.00 96.62 481 LYS A CA 1
ATOM 3701 C C . LYS A 1 481 ? -2.143 12.185 -13.658 1.00 96.62 481 LYS A C 1
ATOM 3703 O O . LYS A 1 481 ? -1.981 13.357 -13.316 1.00 96.62 481 LYS A O 1
ATOM 3708 N N . LEU A 1 482 ? -1.269 11.230 -13.320 1.00 95.88 482 LEU A N 1
ATOM 3709 C CA . LEU A 1 482 ? -0.024 11.490 -12.581 1.00 95.88 482 LEU A CA 1
ATOM 3710 C C . LEU A 1 482 ? 0.890 12.480 -13.306 1.00 95.88 482 LEU A C 1
ATOM 3712 O O . LEU A 1 482 ? 1.592 13.260 -12.658 1.00 95.88 482 LEU A O 1
ATOM 3716 N N . ARG A 1 483 ? 0.880 12.480 -14.646 1.00 94.81 483 ARG A N 1
ATOM 3717 C CA . ARG A 1 483 ? 1.752 13.341 -15.452 1.00 94.81 483 ARG A CA 1
ATOM 3718 C C . ARG A 1 483 ? 1.521 14.817 -15.172 1.00 94.81 483 ARG A C 1
ATOM 3720 O O . ARG A 1 483 ? 2.494 15.570 -15.119 1.00 94.81 483 ARG A O 1
ATOM 3727 N N . THR A 1 484 ? 0.275 15.223 -14.948 1.00 92.38 484 THR A N 1
ATOM 3728 C CA . THR A 1 484 ? -0.079 16.611 -14.632 1.00 92.38 484 THR A CA 1
ATOM 3729 C C . THR A 1 484 ? 0.585 17.060 -13.329 1.00 92.38 484 THR A C 1
ATOM 3731 O O . THR A 1 484 ? 1.319 18.049 -13.320 1.00 92.38 484 THR A O 1
ATOM 3734 N N . LEU A 1 485 ? 0.430 16.281 -12.252 1.00 91.50 485 LEU A N 1
ATOM 3735 C CA . LEU A 1 485 ? 1.041 16.567 -10.945 1.00 91.50 485 LEU A CA 1
ATOM 3736 C C . LEU A 1 485 ? 2.574 16.563 -11.019 1.00 91.50 485 LEU A C 1
ATOM 3738 O O . LEU A 1 485 ? 3.235 17.489 -10.541 1.00 91.50 485 LEU A O 1
ATOM 3742 N N . ALA A 1 486 ? 3.139 15.548 -11.679 1.00 92.56 486 ALA A N 1
ATOM 3743 C CA . ALA A 1 486 ? 4.578 15.403 -11.857 1.00 92.56 486 ALA A CA 1
ATOM 3744 C C . ALA A 1 486 ? 5.192 16.577 -12.635 1.00 92.56 486 ALA A C 1
ATOM 3746 O O . ALA A 1 486 ? 6.278 17.036 -12.287 1.00 92.56 486 ALA A O 1
ATOM 3747 N N . THR A 1 487 ? 4.502 17.086 -13.659 1.00 93.62 487 THR A N 1
ATOM 3748 C CA . THR A 1 487 ? 4.985 18.211 -14.477 1.00 93.62 487 THR A CA 1
ATOM 3749 C C . THR A 1 487 ? 5.032 19.506 -13.670 1.00 93.62 487 THR A C 1
ATOM 3751 O O . THR A 1 487 ? 6.038 20.212 -13.718 1.00 93.62 487 THR A O 1
ATOM 3754 N N . ILE A 1 488 ? 3.996 19.784 -12.869 1.00 90.06 488 ILE A N 1
ATOM 3755 C CA . ILE A 1 488 ? 3.950 20.965 -11.992 1.00 90.06 488 ILE A CA 1
ATOM 3756 C C . ILE A 1 488 ? 5.109 20.932 -10.988 1.00 90.06 488 ILE A C 1
ATOM 3758 O O . ILE A 1 488 ? 5.830 21.916 -10.824 1.00 90.06 488 ILE A O 1
ATOM 3762 N N . SER A 1 489 ? 5.325 19.791 -10.327 1.00 86.25 489 SER A N 1
ATOM 3763 C CA . SER A 1 489 ? 6.425 19.657 -9.366 1.00 86.25 489 SER A CA 1
ATOM 3764 C C . SER A 1 489 ? 7.797 19.717 -10.031 1.00 86.25 489 SER A C 1
ATOM 3766 O O . SER A 1 489 ? 8.736 20.268 -9.457 1.00 86.25 489 SER A O 1
ATOM 3768 N N . TYR A 1 490 ? 7.927 19.173 -11.241 1.00 87.94 490 TYR A N 1
ATOM 3769 C CA . TYR A 1 490 ? 9.172 19.221 -11.995 1.00 87.94 490 TYR A CA 1
ATOM 3770 C C . TYR A 1 490 ? 9.543 20.650 -12.405 1.00 87.94 490 TYR A C 1
ATOM 3772 O O . TYR A 1 490 ? 10.707 21.025 -12.280 1.00 87.94 490 TYR A O 1
ATOM 3780 N N . ALA A 1 491 ? 8.569 21.465 -12.825 1.00 89.19 491 ALA A N 1
ATOM 3781 C CA . ALA A 1 491 ? 8.788 22.878 -13.133 1.00 89.19 491 ALA A CA 1
ATOM 3782 C C . ALA A 1 491 ? 9.326 23.641 -11.911 1.00 89.19 491 ALA A C 1
ATOM 3784 O O . ALA A 1 491 ? 10.388 24.257 -11.996 1.00 89.19 491 ALA A O 1
ATOM 3785 N N . LYS A 1 492 ? 8.681 23.477 -10.745 1.00 85.19 492 LYS A N 1
ATOM 3786 C CA . LYS A 1 492 ? 9.142 24.064 -9.472 1.00 85.19 492 LYS A CA 1
ATOM 3787 C C . LYS A 1 492 ? 10.558 23.623 -9.107 1.00 85.19 492 LYS A C 1
ATOM 3789 O O . LYS A 1 492 ? 11.390 24.439 -8.718 1.00 85.19 492 LYS A O 1
ATOM 3794 N N . TRP A 1 493 ? 10.853 22.330 -9.250 1.00 85.31 493 TRP A N 1
ATOM 3795 C CA . TRP A 1 493 ? 12.195 21.809 -8.998 1.00 85.31 493 TRP A CA 1
ATOM 3796 C C . TRP A 1 493 ? 13.232 22.423 -9.949 1.00 85.31 493 TRP A C 1
ATOM 3798 O O . TRP A 1 493 ? 14.312 22.812 -9.510 1.00 85.31 493 TRP A O 1
ATOM 3808 N N . LYS A 1 494 ? 12.905 22.547 -11.241 1.00 84.38 494 LYS A N 1
ATOM 3809 C CA . LYS A 1 494 ? 13.792 23.109 -12.270 1.00 84.38 494 LYS A CA 1
ATOM 3810 C C . LYS A 1 494 ? 14.096 24.583 -12.008 1.00 84.38 494 LYS A C 1
ATOM 3812 O O . LYS A 1 494 ? 15.256 24.977 -12.099 1.00 84.38 494 LYS A O 1
ATOM 3817 N N . GLU A 1 495 ? 13.092 25.369 -11.624 1.00 83.06 495 GLU A N 1
ATOM 3818 C CA . GLU A 1 495 ? 13.259 26.765 -11.197 1.00 83.06 495 GLU A CA 1
ATOM 3819 C C . GLU A 1 495 ? 14.201 26.876 -9.993 1.00 83.06 495 GLU A C 1
ATOM 3821 O O . GLU A 1 495 ? 15.182 27.616 -10.039 1.00 83.06 495 GLU A O 1
ATOM 3826 N N . GLN A 1 496 ? 13.966 26.084 -8.942 1.00 76.50 496 GLN A N 1
ATOM 3827 C CA . GLN A 1 496 ? 14.796 26.087 -7.729 1.00 76.50 496 GLN A CA 1
ATOM 3828 C C . GLN A 1 496 ? 16.241 25.670 -8.001 1.00 76.50 496 GLN A C 1
ATOM 3830 O O . GLN A 1 496 ? 17.179 26.230 -7.433 1.00 76.50 496 GLN A O 1
ATOM 3835 N N . ARG A 1 497 ? 16.425 24.684 -8.876 1.00 75.81 497 ARG A N 1
ATOM 3836 C CA . ARG A 1 497 ? 17.731 24.139 -9.236 1.00 75.81 497 ARG A CA 1
ATOM 3837 C C . ARG A 1 497 ? 18.524 25.075 -10.159 1.00 75.81 497 ARG A C 1
ATOM 3839 O O . ARG A 1 497 ? 19.747 25.101 -10.065 1.00 75.81 497 ARG A O 1
ATOM 3846 N N . ASN A 1 498 ? 17.851 25.859 -11.001 1.00 75.12 498 ASN A N 1
ATOM 3847 C CA . ASN A 1 498 ? 18.482 26.879 -11.847 1.00 75.12 498 ASN A CA 1
ATOM 3848 C C . ASN A 1 498 ? 18.641 28.239 -11.142 1.00 75.12 498 ASN A C 1
ATOM 3850 O O . ASN A 1 498 ? 19.288 29.132 -11.687 1.00 75.12 498 ASN A O 1
ATOM 3854 N N . ALA A 1 499 ? 18.064 28.417 -9.948 1.00 71.62 499 ALA A N 1
ATOM 3855 C CA . ALA A 1 499 ? 18.171 29.664 -9.206 1.00 71.62 499 ALA A CA 1
ATOM 3856 C C . ALA A 1 499 ? 19.640 29.956 -8.817 1.00 71.62 499 ALA A C 1
ATOM 3858 O O . ALA A 1 499 ? 20.311 29.088 -8.245 1.00 71.62 499 ALA A O 1
ATOM 3859 N N . PRO A 1 500 ? 20.140 31.191 -9.029 1.00 51.78 500 PRO A N 1
ATOM 3860 C CA . PRO A 1 500 ? 21.551 31.551 -8.817 1.00 51.78 500 PRO A CA 1
ATOM 3861 C C . PRO A 1 500 ? 22.035 31.334 -7.369 1.00 51.78 500 PRO A C 1
ATOM 3863 O O . PRO A 1 500 ? 23.216 31.095 -7.120 1.00 51.78 500 PRO A O 1
ATOM 3866 N N . ASN A 1 501 ? 21.115 31.315 -6.400 1.00 49.06 501 ASN A N 1
ATOM 3867 C CA . ASN A 1 501 ? 21.410 31.143 -4.974 1.00 49.06 501 ASN A CA 1
ATOM 3868 C C . ASN A 1 501 ? 21.641 29.682 -4.533 1.00 49.06 501 ASN A C 1
ATOM 3870 O O . ASN A 1 501 ? 22.042 29.448 -3.387 1.00 49.06 501 ASN A O 1
ATOM 3874 N N . HIS A 1 502 ? 21.405 28.688 -5.399 1.00 43.12 502 HIS A N 1
ATOM 3875 C CA . HIS A 1 502 ? 21.631 27.277 -5.060 1.00 43.12 502 HIS A CA 1
ATOM 3876 C C . HIS A 1 502 ? 23.133 26.965 -4.889 1.00 43.12 502 HIS A C 1
ATOM 3878 O O . HIS A 1 502 ? 23.520 26.178 -4.021 1.00 43.12 502 HIS A O 1
ATOM 3884 N N . CYS A 1 503 ? 24.000 27.645 -5.649 1.00 40.50 503 CYS A N 1
ATOM 3885 C CA . CYS A 1 503 ? 25.456 27.542 -5.516 1.00 40.50 503 CYS A CA 1
ATOM 3886 C C . CYS A 1 503 ? 25.982 28.224 -4.238 1.00 40.50 503 CYS A C 1
ATOM 3888 O O . CYS A 1 503 ? 26.834 27.656 -3.555 1.00 40.50 503 CYS A O 1
ATOM 3890 N N . ALA A 1 504 ? 25.415 29.373 -3.848 1.00 37.12 504 ALA A N 1
ATOM 3891 C CA . ALA A 1 504 ? 25.827 30.120 -2.654 1.00 37.12 504 ALA A CA 1
ATOM 3892 C C . ALA A 1 504 ? 25.524 29.369 -1.338 1.00 37.12 504 ALA A C 1
ATOM 3894 O O . ALA A 1 504 ? 26.374 29.285 -0.452 1.00 37.12 504 ALA A O 1
ATOM 3895 N N . LYS A 1 505 ? 24.348 28.730 -1.222 1.00 39.31 505 LYS A N 1
ATOM 3896 C CA . LYS A 1 505 ? 23.987 27.925 -0.034 1.00 39.31 505 LYS A CA 1
ATOM 3897 C C . LYS A 1 505 ? 24.777 26.613 0.081 1.00 39.31 505 LYS A C 1
ATOM 3899 O O . LYS A 1 505 ? 25.023 26.150 1.197 1.00 39.31 505 LYS A O 1
ATOM 3904 N N . ARG A 1 506 ? 25.201 26.023 -1.048 1.00 45.09 506 ARG A N 1
ATOM 3905 C CA . ARG A 1 506 ? 26.051 24.814 -1.087 1.00 45.09 506 ARG A CA 1
ATOM 3906 C C . ARG A 1 506 ? 27.420 25.064 -0.446 1.00 45.09 506 ARG A C 1
ATOM 3908 O O . ARG A 1 506 ? 27.965 24.164 0.189 1.00 45.09 506 ARG A O 1
ATOM 3915 N N . TRP A 1 507 ? 27.950 26.279 -0.582 1.00 39.03 507 TRP A N 1
ATOM 3916 C CA . TRP A 1 507 ? 29.249 26.670 -0.030 1.00 39.03 507 TRP A CA 1
ATOM 3917 C C . TRP A 1 507 ? 29.187 26.989 1.469 1.00 39.03 507 TRP A C 1
ATOM 3919 O O . TRP A 1 507 ? 30.024 26.491 2.221 1.00 39.03 507 TRP A O 1
ATOM 3929 N N . SER A 1 508 ? 28.152 27.693 1.943 1.00 41.31 508 SER A N 1
ATOM 3930 C CA . SER A 1 508 ? 27.997 27.989 3.380 1.00 41.31 508 SER A CA 1
ATOM 3931 C C . SER A 1 508 ? 27.791 26.753 4.265 1.00 41.31 508 SER A C 1
ATOM 3933 O O . SER A 1 508 ? 28.106 26.808 5.446 1.00 41.31 508 SER A O 1
ATOM 3935 N N . ARG A 1 509 ? 27.272 25.636 3.733 1.00 43.00 509 ARG A N 1
ATOM 3936 C CA . ARG A 1 509 ? 27.048 24.406 4.521 1.00 43.00 509 ARG A CA 1
ATOM 3937 C C . ARG A 1 509 ? 28.247 23.467 4.611 1.00 43.00 509 ARG A C 1
ATOM 3939 O O . ARG A 1 509 ? 28.344 22.730 5.585 1.00 43.00 509 ARG A O 1
ATOM 3946 N N . ARG A 1 510 ? 29.151 23.475 3.624 1.00 44.97 510 ARG A N 1
ATOM 3947 C CA . ARG A 1 510 ? 30.409 22.705 3.695 1.00 44.97 510 ARG A CA 1
ATOM 3948 C C . ARG A 1 510 ? 31.522 23.471 4.415 1.00 44.97 510 ARG A C 1
ATOM 3950 O O . ARG A 1 510 ? 32.432 22.845 4.945 1.00 44.97 510 ARG A O 1
ATOM 3957 N N . GLY A 1 511 ? 31.426 24.798 4.497 1.00 40.56 511 GLY A N 1
ATOM 3958 C CA . GLY A 1 511 ? 32.269 25.611 5.367 1.00 40.56 511 GLY A CA 1
ATOM 3959 C C . GLY A 1 511 ? 31.728 25.649 6.794 1.00 40.56 511 GLY A C 1
ATOM 3960 O O . GLY A 1 511 ? 31.056 26.608 7.164 1.00 40.56 511 GLY A O 1
ATOM 3961 N N . LYS A 1 512 ? 32.049 24.651 7.631 1.00 35.25 512 LYS A N 1
ATOM 3962 C CA . LYS A 1 512 ? 32.090 24.901 9.082 1.00 35.25 512 LYS A CA 1
ATOM 3963 C C . LYS A 1 512 ? 33.086 26.045 9.284 1.00 35.25 512 LYS A C 1
ATOM 3965 O O . LYS A 1 512 ? 34.278 25.864 9.050 1.00 35.25 512 LYS A O 1
ATOM 3970 N N . LEU A 1 513 ? 32.586 27.227 9.648 1.00 35.59 513 LEU A N 1
ATOM 3971 C CA . LEU A 1 513 ? 33.405 28.378 10.015 1.00 35.59 513 LEU A CA 1
ATOM 3972 C C . LEU A 1 513 ? 34.324 27.964 11.177 1.00 35.59 513 LEU A C 1
ATOM 3974 O O . LEU A 1 513 ? 33.890 27.898 12.326 1.00 35.59 513 LEU A O 1
ATOM 3978 N N . LEU A 1 514 ? 35.597 27.699 10.888 1.00 34.53 514 LEU A N 1
ATOM 3979 C CA . LEU A 1 514 ? 36.650 27.813 11.889 1.00 34.53 514 LEU A CA 1
ATOM 3980 C C . LEU A 1 514 ? 36.793 29.305 12.180 1.00 34.53 514 LEU A C 1
ATOM 3982 O O . LEU A 1 514 ? 37.206 30.105 11.341 1.00 34.53 514 LEU A O 1
ATOM 3986 N N . ARG A 1 515 ? 36.317 29.687 13.361 1.00 33.25 515 ARG A N 1
ATOM 3987 C CA . ARG A 1 515 ? 36.330 31.054 13.858 1.00 33.25 515 ARG A CA 1
ATOM 3988 C C . ARG A 1 515 ? 37.789 31.471 14.060 1.00 33.25 515 ARG A C 1
ATOM 3990 O O . ARG A 1 515 ? 38.435 30.986 14.979 1.00 33.25 515 ARG A O 1
ATOM 3997 N N . GLY A 1 516 ? 38.275 32.374 13.210 1.00 35.12 516 GLY A N 1
ATOM 3998 C CA . GLY A 1 516 ? 39.545 33.072 13.412 1.00 35.12 516 GLY A CA 1
ATOM 3999 C C . GLY A 1 516 ? 40.502 32.992 12.229 1.00 35.12 516 GLY A C 1
ATOM 4000 O O . GLY A 1 516 ? 41.487 32.278 12.299 1.00 35.12 516 GLY A O 1
ATOM 4001 N N . CYS A 1 517 ? 40.233 33.753 11.167 1.00 28.58 517 CYS A N 1
ATOM 4002 C CA . CYS A 1 517 ? 41.269 34.321 10.298 1.00 28.58 517 CYS A CA 1
ATOM 4003 C C . CYS A 1 517 ? 40.636 35.426 9.444 1.00 28.58 517 CYS A C 1
ATOM 4005 O O . CYS A 1 517 ? 39.910 35.175 8.485 1.00 28.58 517 CYS A O 1
ATOM 4007 N N . THR A 1 518 ? 40.879 36.673 9.831 1.00 39.91 518 THR A N 1
ATOM 4008 C CA . THR A 1 518 ? 40.565 37.861 9.038 1.00 39.91 518 THR A CA 1
ATOM 4009 C C . THR A 1 518 ? 41.585 38.009 7.913 1.00 39.91 518 THR A C 1
ATOM 4011 O O . THR A 1 518 ? 42.653 38.576 8.130 1.00 39.91 518 THR A O 1
ATOM 4014 N N . SER A 1 519 ? 41.260 37.550 6.703 1.00 33.06 519 SER A N 1
ATOM 4015 C CA . SER A 1 519 ? 41.875 38.070 5.474 1.00 33.06 519 SER A CA 1
ATOM 4016 C C . SER A 1 519 ? 41.070 37.708 4.216 1.00 33.06 519 SER A C 1
ATOM 4018 O O . SER A 1 519 ? 40.862 36.547 3.897 1.00 33.06 519 SER A O 1
ATOM 4020 N N . ARG A 1 520 ? 40.634 38.770 3.521 1.00 34.91 520 ARG A N 1
ATOM 4021 C CA . ARG A 1 520 ? 40.232 38.903 2.102 1.00 34.91 520 ARG A CA 1
ATOM 4022 C C . ARG A 1 520 ? 39.353 37.805 1.470 1.00 34.91 520 ARG A C 1
ATOM 4024 O O . ARG A 1 520 ? 39.791 36.696 1.203 1.00 34.91 520 ARG A O 1
ATOM 4031 N N . LEU A 1 521 ? 38.144 38.212 1.070 1.00 40.84 521 LEU A N 1
ATOM 4032 C CA . LEU A 1 521 ? 37.254 37.492 0.147 1.00 40.84 521 LEU A CA 1
ATOM 4033 C C . LEU A 1 521 ? 37.922 37.252 -1.226 1.00 40.84 521 LEU A C 1
ATOM 4035 O O . LEU A 1 521 ? 38.325 38.235 -1.856 1.00 40.84 521 LEU A O 1
ATOM 4039 N N . PRO A 1 522 ? 37.965 36.008 -1.747 1.00 36.09 522 PRO A N 1
ATOM 4040 C CA . PRO A 1 522 ? 38.277 35.748 -3.151 1.00 36.09 522 PRO A CA 1
ATOM 4041 C C . PRO A 1 522 ? 37.087 35.173 -3.948 1.00 36.09 522 PRO A C 1
ATOM 4043 O O . PRO A 1 522 ? 36.166 34.566 -3.403 1.00 36.09 522 PRO A O 1
ATOM 4046 N N . ARG A 1 523 ? 37.150 35.400 -5.269 1.00 37.84 523 ARG A N 1
ATOM 4047 C CA . ARG A 1 523 ? 36.218 34.980 -6.334 1.00 37.84 523 ARG A CA 1
ATOM 4048 C C . ARG A 1 523 ? 36.037 33.459 -6.454 1.00 37.84 523 ARG A C 1
ATOM 4050 O O . ARG A 1 523 ? 36.877 32.676 -6.024 1.00 37.84 523 ARG A O 1
ATOM 4057 N N . GLU A 1 524 ? 34.940 33.099 -7.123 1.00 36.97 524 GLU A N 1
ATOM 4058 C CA . GLU A 1 524 ? 34.507 31.760 -7.541 1.00 36.97 524 GLU A CA 1
ATOM 4059 C C . GLU A 1 524 ? 35.653 30.804 -7.932 1.00 36.97 524 GLU A C 1
ATOM 4061 O O . GLU A 1 524 ? 36.438 31.088 -8.834 1.00 36.97 524 GLU A O 1
ATOM 4066 N N . GLY A 1 525 ? 35.682 29.623 -7.298 1.00 45.00 525 GLY A N 1
ATOM 4067 C CA . GLY A 1 525 ? 36.330 28.427 -7.850 1.00 45.00 525 GLY A CA 1
ATOM 4068 C C . GLY A 1 525 ? 37.637 27.896 -7.235 1.00 45.00 525 GLY A C 1
ATOM 4069 O O . GLY A 1 525 ? 38.233 27.028 -7.866 1.00 45.00 525 GLY A O 1
ATOM 4070 N N . SER A 1 526 ? 38.112 28.312 -6.054 1.00 36.56 526 SER A N 1
ATOM 4071 C CA . SER A 1 526 ? 39.403 27.811 -5.521 1.00 36.56 526 SER A CA 1
ATOM 4072 C C . SER A 1 526 ? 39.308 26.718 -4.433 1.00 36.56 526 SER A C 1
ATOM 4074 O O . SER A 1 526 ? 38.515 26.787 -3.497 1.00 36.56 526 SER A O 1
ATOM 4076 N N . CYS A 1 527 ? 40.156 25.687 -4.575 1.00 43.16 527 CYS A N 1
ATOM 4077 C CA . CYS A 1 527 ? 40.453 24.631 -3.594 1.00 43.16 527 CYS A CA 1
ATOM 4078 C C . CYS A 1 527 ? 41.405 25.124 -2.500 1.00 43.16 527 CYS A C 1
ATOM 4080 O O . CYS A 1 527 ? 42.416 25.741 -2.820 1.00 43.16 527 CYS A O 1
ATOM 4082 N N . TYR A 1 528 ? 41.180 24.709 -1.251 1.00 44.34 528 TYR A N 1
ATOM 4083 C CA . TYR A 1 528 ? 42.124 24.830 -0.126 1.00 44.34 528 TYR A CA 1
ATOM 4084 C C . TYR A 1 528 ? 43.266 23.800 -0.180 1.00 44.34 528 TYR A C 1
ATOM 4086 O O . TYR A 1 528 ? 43.590 23.132 0.797 1.00 44.34 528 TYR A O 1
ATOM 4094 N N . CYS A 1 529 ? 43.867 23.635 -1.349 1.00 48.00 529 CYS A N 1
ATOM 4095 C CA . CYS A 1 529 ? 45.030 22.794 -1.540 1.00 48.00 529 CYS A CA 1
ATOM 4096 C C . CYS A 1 529 ? 46.252 23.597 -1.039 1.00 48.00 529 CYS A C 1
ATOM 4098 O O . CYS A 1 529 ? 46.850 24.341 -1.809 1.00 48.00 529 CYS A O 1
ATOM 4100 N N . THR A 1 530 ? 46.584 23.531 0.255 1.00 47.03 530 THR A N 1
ATOM 4101 C CA . THR A 1 530 ? 47.780 24.185 0.819 1.00 47.03 530 THR A CA 1
ATOM 4102 C C . THR A 1 530 ? 49.026 23.378 0.462 1.00 47.03 530 THR A C 1
ATOM 4104 O O . THR A 1 530 ? 49.517 22.595 1.270 1.00 47.03 530 THR A O 1
ATOM 4107 N N . ALA A 1 531 ? 49.520 23.519 -0.762 1.00 39.59 531 ALA A N 1
ATOM 4108 C CA . ALA A 1 531 ? 50.845 23.042 -1.128 1.00 39.59 531 ALA A CA 1
ATOM 4109 C C . ALA A 1 531 ? 51.679 24.264 -1.505 1.00 39.59 531 ALA A C 1
ATOM 4111 O O . ALA A 1 531 ? 51.518 24.820 -2.587 1.00 39.59 531 ALA A O 1
ATOM 4112 N N . ASN A 1 532 ? 52.554 24.681 -0.590 1.00 39.03 532 ASN A N 1
ATOM 4113 C CA . ASN A 1 532 ? 53.609 25.662 -0.856 1.00 39.03 532 ASN A CA 1
ATOM 4114 C C . ASN A 1 532 ? 54.728 25.101 -1.755 1.00 39.03 532 ASN A C 1
ATOM 4116 O O . ASN A 1 532 ? 55.748 25.755 -1.913 1.00 39.03 532 ASN A O 1
ATOM 4120 N N . ASP A 1 533 ? 54.522 23.943 -2.383 1.00 40.69 533 ASP A N 1
ATOM 4121 C CA . ASP A 1 533 ? 55.432 23.377 -3.367 1.00 40.69 533 ASP A CA 1
ATOM 4122 C C . ASP A 1 533 ? 54.679 23.207 -4.690 1.00 40.69 533 ASP A C 1
ATOM 4124 O O . ASP A 1 533 ? 53.598 22.611 -4.742 1.00 40.69 533 ASP A O 1
ATOM 4128 N N . GLU A 1 534 ? 55.258 23.715 -5.777 1.00 46.12 534 GLU A N 1
ATOM 4129 C CA . GLU A 1 534 ? 54.700 23.774 -7.139 1.00 46.12 534 GLU A CA 1
ATOM 4130 C C . GLU A 1 534 ? 54.411 22.395 -7.788 1.00 46.12 534 GLU A C 1
ATOM 4132 O O . GLU A 1 534 ? 54.167 22.294 -8.991 1.00 46.12 534 GLU A O 1
ATOM 4137 N N . SER A 1 535 ? 54.402 21.299 -7.024 1.00 46.88 535 SER A N 1
ATOM 4138 C CA . SER A 1 535 ? 54.437 19.928 -7.543 1.00 46.88 535 SER A CA 1
ATOM 4139 C C . SER A 1 535 ? 53.149 19.100 -7.387 1.00 46.88 535 SER A C 1
ATOM 4141 O O . SER A 1 535 ? 53.047 18.042 -8.018 1.00 46.88 535 SER A O 1
ATOM 4143 N N . ALA A 1 536 ? 52.104 19.547 -6.675 1.00 46.78 536 ALA A N 1
ATOM 4144 C CA . ALA A 1 536 ? 50.944 18.678 -6.409 1.00 46.78 536 ALA A CA 1
ATOM 4145 C C . ALA A 1 536 ? 49.563 19.353 -6.539 1.00 46.78 536 ALA A C 1
ATOM 4147 O O . ALA A 1 536 ? 48.891 19.660 -5.557 1.00 46.78 536 ALA A O 1
ATOM 4148 N N . ARG A 1 537 ? 49.045 19.461 -7.774 1.00 50.81 537 ARG A N 1
ATOM 4149 C CA . ARG A 1 537 ? 47.579 19.438 -7.979 1.00 50.81 537 ARG A CA 1
ATOM 4150 C C . ARG A 1 537 ? 47.065 18.120 -7.388 1.00 50.81 537 ARG A C 1
ATOM 4152 O O . ARG A 1 537 ? 47.590 17.073 -7.771 1.00 50.81 537 ARG A O 1
ATOM 4159 N N . CYS A 1 538 ? 46.085 18.152 -6.477 1.00 53.28 538 CYS A N 1
ATOM 4160 C CA . CYS A 1 538 ? 45.601 16.923 -5.840 1.00 53.28 538 CYS A CA 1
ATOM 4161 C C . CYS A 1 538 ? 45.147 15.914 -6.909 1.00 53.28 538 CYS A C 1
ATOM 4163 O O . CYS A 1 538 ? 44.673 16.301 -7.984 1.00 53.28 538 CYS A O 1
ATOM 4165 N N . SER A 1 539 ? 45.314 14.620 -6.634 1.00 51.91 539 SER A N 1
ATOM 4166 C CA . SER A 1 539 ? 44.993 13.543 -7.579 1.00 51.91 539 SER A CA 1
ATOM 4167 C C . SER A 1 539 ? 43.575 13.677 -8.146 1.00 51.91 539 SER A C 1
ATOM 4169 O O . SER A 1 539 ? 43.383 13.525 -9.350 1.00 51.91 539 SER A O 1
ATOM 4171 N N . ALA A 1 540 ? 42.605 14.094 -7.326 1.00 41.81 540 ALA A N 1
ATOM 4172 C CA . ALA A 1 540 ? 41.233 14.340 -7.766 1.00 41.81 540 ALA A CA 1
ATOM 4173 C C . ALA A 1 540 ? 41.109 15.477 -8.805 1.00 41.81 540 ALA A C 1
ATOM 4175 O O . ALA A 1 540 ? 40.347 15.338 -9.758 1.00 41.81 540 ALA A O 1
ATOM 4176 N N . PHE A 1 541 ? 41.881 16.566 -8.697 1.00 46.81 541 PHE A N 1
ATOM 4177 C CA . PHE A 1 541 ? 41.894 17.638 -9.704 1.00 46.81 541 PHE A CA 1
ATOM 4178 C C . PHE A 1 541 ? 42.589 17.207 -10.994 1.00 46.81 541 PHE A C 1
ATOM 4180 O O . PHE A 1 541 ? 42.120 17.530 -12.081 1.00 46.81 541 PHE A O 1
ATOM 4187 N N . ARG A 1 542 ? 43.698 16.464 -10.892 1.00 48.72 542 ARG A N 1
ATOM 4188 C CA . ARG A 1 542 ? 44.404 15.947 -12.075 1.00 48.72 542 ARG A CA 1
ATOM 4189 C C . ARG A 1 542 ? 43.532 14.993 -12.893 1.00 48.72 542 ARG A C 1
ATOM 4191 O O . ARG A 1 542 ? 43.616 15.015 -14.113 1.00 48.72 542 ARG A O 1
ATOM 4198 N N . VAL A 1 543 ? 42.695 14.198 -12.229 1.00 48.25 543 VAL A N 1
ATOM 4199 C CA . VAL A 1 543 ? 41.817 13.218 -12.886 1.00 48.25 543 VAL A CA 1
ATOM 4200 C C . VAL A 1 543 ? 40.485 13.836 -13.328 1.00 48.25 543 VAL A C 1
ATOM 4202 O O . VAL A 1 543 ? 39.970 13.471 -14.380 1.00 48.25 543 VAL A O 1
ATOM 4205 N N . HIS A 1 544 ? 39.918 14.773 -12.559 1.00 43.19 544 HIS A N 1
ATOM 4206 C CA . HIS A 1 544 ? 38.542 15.245 -12.772 1.00 43.19 544 HIS A CA 1
ATOM 4207 C C . HIS A 1 544 ? 38.393 16.749 -13.052 1.00 43.19 544 HIS A C 1
ATOM 4209 O O . HIS A 1 544 ? 37.272 17.227 -13.188 1.00 43.19 544 HIS A O 1
ATOM 4215 N N . GLY A 1 545 ? 39.481 17.523 -13.097 1.00 47.66 545 GLY A N 1
ATOM 4216 C CA . GLY A 1 545 ? 39.445 18.967 -13.375 1.00 47.66 545 GLY A CA 1
ATOM 4217 C C . GLY A 1 545 ? 38.861 19.844 -12.256 1.00 47.66 545 GLY A C 1
ATOM 4218 O O . GLY A 1 545 ? 38.754 21.055 -12.422 1.00 47.66 545 GLY A O 1
ATOM 4219 N N . HIS A 1 546 ? 38.499 19.263 -11.107 1.00 49.78 546 HIS A N 1
ATOM 4220 C CA . HIS A 1 546 ? 38.049 19.966 -9.899 1.00 49.78 546 HIS A CA 1
ATOM 4221 C C . HIS A 1 546 ? 38.482 19.218 -8.631 1.00 49.78 546 HIS A C 1
ATOM 4223 O O . HIS A 1 546 ? 38.641 17.996 -8.637 1.00 49.78 546 HIS A O 1
ATOM 4229 N N . CYS A 1 547 ? 38.639 19.940 -7.522 1.00 47.53 547 CYS A N 1
ATOM 4230 C CA . CYS A 1 547 ? 39.154 19.368 -6.274 1.00 47.53 547 CYS A CA 1
ATOM 4231 C C . CYS A 1 547 ? 38.091 18.682 -5.399 1.00 47.53 547 CYS A C 1
ATOM 4233 O O . CYS A 1 547 ? 38.437 18.104 -4.375 1.00 47.53 547 CYS A O 1
ATOM 4235 N N . ALA A 1 548 ? 36.812 18.736 -5.784 1.00 54.97 548 ALA A N 1
ATOM 4236 C CA . ALA A 1 548 ? 35.708 18.104 -5.065 1.00 54.97 548 ALA A CA 1
ATOM 4237 C C . ALA A 1 548 ? 34.709 17.489 -6.062 1.00 54.97 548 ALA A C 1
ATOM 4239 O O . ALA A 1 548 ? 33.700 18.127 -6.379 1.00 54.97 548 ALA A O 1
ATOM 4240 N N . PRO A 1 549 ? 34.988 16.282 -6.591 1.00 58.72 549 PRO A N 1
ATOM 4241 C CA . PRO A 1 549 ? 34.056 15.592 -7.469 1.00 58.72 549 PRO A CA 1
ATOM 4242 C C . PRO A 1 549 ? 32.682 15.414 -6.841 1.00 58.72 549 PRO A C 1
ATOM 4244 O O . PRO A 1 549 ? 32.557 15.054 -5.671 1.00 58.72 549 PRO A O 1
ATOM 4247 N N . MET A 1 550 ? 31.645 15.672 -7.642 1.00 68.25 550 MET A N 1
ATOM 4248 C CA . MET A 1 550 ? 30.282 15.297 -7.280 1.00 68.25 550 MET A CA 1
ATOM 4249 C C . MET A 1 550 ? 30.225 13.784 -7.084 1.00 68.25 550 MET A C 1
ATOM 4251 O O . MET A 1 550 ? 30.780 13.030 -7.887 1.00 68.25 550 MET A O 1
ATOM 4255 N N . SER A 1 551 ? 29.530 13.333 -6.039 1.00 76.25 551 SER A N 1
ATOM 4256 C CA . SER A 1 551 ? 29.241 11.905 -5.901 1.00 76.25 551 SER A CA 1
ATOM 4257 C C . SER A 1 551 ? 28.398 11.428 -7.092 1.00 76.25 551 SER A C 1
ATOM 4259 O O . SER A 1 551 ? 27.694 12.215 -7.728 1.00 76.25 551 SER A O 1
ATOM 4261 N N . ALA A 1 552 ? 28.421 10.127 -7.396 1.00 77.88 552 ALA A N 1
ATOM 4262 C CA . ALA A 1 552 ? 27.620 9.577 -8.494 1.00 77.88 552 ALA A CA 1
ATOM 4263 C C . ALA A 1 552 ? 26.110 9.865 -8.330 1.00 77.88 552 ALA A C 1
ATOM 4265 O O . ALA A 1 552 ? 25.411 10.103 -9.313 1.00 77.88 552 ALA A O 1
ATOM 4266 N N . SER A 1 553 ? 25.616 9.886 -7.086 1.00 75.88 553 SER A N 1
ATOM 4267 C CA . SER A 1 553 ? 24.233 10.257 -6.759 1.00 75.88 553 SER A CA 1
ATOM 4268 C C . SER A 1 553 ? 23.970 11.748 -7.003 1.00 75.88 553 SER A C 1
ATOM 4270 O O . SER A 1 553 ? 22.982 12.102 -7.648 1.00 75.88 553 SER A O 1
ATOM 4272 N N . GLU A 1 554 ? 24.886 12.633 -6.587 1.00 75.31 554 GLU A N 1
ATOM 4273 C CA . GLU A 1 554 ? 24.786 14.075 -6.858 1.00 75.31 554 GLU A CA 1
ATOM 4274 C C . GLU A 1 554 ? 24.786 14.368 -8.365 1.00 75.31 554 GLU A C 1
ATOM 4276 O O . GLU A 1 554 ? 23.947 15.132 -8.846 1.00 75.31 554 GLU A O 1
ATOM 4281 N N . ALA A 1 555 ? 25.685 13.734 -9.123 1.00 80.88 555 ALA A N 1
ATOM 4282 C CA . ALA A 1 555 ? 25.757 13.875 -10.574 1.00 80.88 555 ALA A CA 1
ATOM 4283 C C . ALA A 1 555 ? 24.461 13.401 -11.254 1.00 80.88 555 ALA A C 1
ATOM 4285 O O . ALA A 1 555 ? 23.930 14.089 -12.131 1.00 80.88 555 ALA A O 1
ATOM 4286 N N . TYR A 1 556 ? 23.902 12.274 -10.800 1.00 86.19 556 TYR A N 1
ATOM 4287 C CA . TYR A 1 556 ? 22.606 11.783 -11.260 1.00 86.19 556 TYR A CA 1
ATOM 4288 C C . TYR A 1 556 ? 21.479 12.773 -10.956 1.00 86.19 556 TYR A C 1
ATOM 4290 O O . TYR A 1 556 ? 20.729 13.123 -11.864 1.00 86.19 556 TYR A O 1
ATOM 4298 N N . TYR A 1 557 ? 21.359 13.280 -9.725 1.00 82.94 557 TYR A N 1
ATOM 4299 C CA . TYR A 1 557 ? 20.313 14.250 -9.379 1.00 82.94 557 TYR A CA 1
ATOM 4300 C C . TYR A 1 557 ? 20.447 15.548 -10.156 1.00 82.94 557 TYR A C 1
ATOM 4302 O O . TYR A 1 557 ? 19.452 16.115 -10.614 1.00 82.94 557 TYR A O 1
ATOM 4310 N N . HIS A 1 558 ? 21.683 15.984 -10.372 1.00 80.94 558 HIS A N 1
ATOM 4311 C CA . HIS A 1 558 ? 21.954 17.114 -11.229 1.00 80.94 558 HIS A CA 1
ATOM 4312 C C . HIS A 1 558 ? 21.572 16.826 -12.687 1.00 80.94 558 HIS A C 1
ATOM 4314 O O . HIS A 1 558 ? 21.225 17.748 -13.402 1.00 80.94 558 HIS A O 1
ATOM 4320 N N . ARG A 1 559 ? 21.558 15.603 -13.201 1.00 83.06 559 ARG A N 1
ATOM 4321 C CA . ARG A 1 559 ? 21.169 15.390 -14.608 1.00 83.06 559 ARG A CA 1
ATOM 4322 C C . ARG A 1 559 ? 19.709 14.978 -14.794 1.00 83.06 559 ARG A C 1
ATOM 4324 O O . ARG A 1 559 ? 19.082 15.377 -15.769 1.00 83.06 559 ARG A O 1
ATOM 4331 N N . TYR A 1 560 ? 19.164 14.217 -13.855 1.00 87.00 560 TYR A N 1
ATOM 4332 C CA . TYR A 1 560 ? 17.905 13.485 -14.004 1.00 87.00 560 TYR A CA 1
ATOM 4333 C C . TYR A 1 560 ? 16.926 13.675 -12.838 1.00 87.00 560 TYR A C 1
ATOM 4335 O O . TYR A 1 560 ? 15.832 13.103 -12.877 1.00 87.00 560 TYR A O 1
ATOM 4343 N N . GLY A 1 561 ? 17.304 14.451 -11.816 1.00 84.62 561 GLY A N 1
ATOM 4344 C CA . GLY A 1 561 ? 16.490 14.727 -10.632 1.00 84.62 561 GLY A CA 1
ATOM 4345 C C . GLY A 1 561 ? 15.164 15.432 -10.927 1.00 84.62 561 GLY A C 1
ATOM 4346 O O . GLY A 1 561 ? 14.866 15.793 -12.063 1.00 84.62 561 GLY A O 1
ATOM 4347 N N . GLY A 1 562 ? 14.330 15.572 -9.894 1.00 83.12 562 GLY A N 1
ATOM 4348 C CA . GLY A 1 562 ? 13.022 16.242 -9.963 1.00 83.12 562 GLY A CA 1
ATOM 4349 C C . GLY A 1 562 ? 11.938 15.500 -10.755 1.00 83.12 562 GLY A C 1
ATOM 4350 O O . GLY A 1 562 ? 10.755 15.779 -10.582 1.00 83.12 562 GLY A O 1
ATOM 4351 N N . CYS A 1 563 ? 12.301 14.558 -11.626 1.00 92.12 563 CYS A N 1
ATOM 4352 C CA . CYS A 1 563 ? 11.345 13.789 -12.410 1.00 92.12 563 CYS A CA 1
ATOM 4353 C C . CYS A 1 563 ? 10.737 12.649 -11.578 1.00 92.12 563 CYS A C 1
ATOM 4355 O O . CYS A 1 563 ? 11.396 11.639 -11.315 1.00 92.12 563 CYS A O 1
ATOM 4357 N N . PHE A 1 564 ? 9.452 12.787 -11.235 1.00 93.56 564 PHE A N 1
ATOM 4358 C CA . PHE A 1 564 ? 8.686 11.787 -10.484 1.00 93.56 564 PHE A CA 1
ATOM 4359 C C . PHE A 1 564 ? 8.752 10.389 -11.117 1.00 93.56 564 PHE A C 1
ATOM 4361 O O . PHE A 1 564 ? 9.083 9.429 -10.431 1.00 93.56 564 PHE A O 1
ATOM 4368 N N . PHE A 1 565 ? 8.525 10.265 -12.430 1.00 96.62 565 PHE A N 1
ATOM 4369 C CA . PHE A 1 565 ? 8.494 8.963 -13.112 1.00 96.62 565 PHE A CA 1
ATOM 4370 C C . PHE A 1 565 ? 9.847 8.247 -13.138 1.00 96.62 565 PHE A C 1
ATOM 4372 O O . PHE A 1 565 ? 9.889 7.024 -13.035 1.00 96.62 565 PHE A O 1
ATOM 4379 N N . ARG A 1 566 ? 10.963 8.987 -13.214 1.00 95.38 566 ARG A N 1
ATOM 4380 C CA . ARG A 1 566 ? 12.303 8.394 -13.076 1.00 95.38 566 ARG A CA 1
ATOM 4381 C C . ARG A 1 566 ? 12.513 7.858 -11.667 1.00 95.38 566 ARG A C 1
ATOM 4383 O O . ARG A 1 566 ? 13.016 6.754 -11.510 1.00 95.38 566 ARG A O 1
ATOM 4390 N N . ASN A 1 567 ? 12.114 8.618 -10.647 1.00 94.06 567 ASN A N 1
ATOM 4391 C CA . ASN A 1 567 ? 12.196 8.150 -9.266 1.00 94.06 567 ASN A CA 1
ATOM 4392 C C . ASN A 1 567 ? 11.281 6.939 -9.029 1.00 94.06 567 ASN A C 1
ATOM 4394 O O . ASN A 1 567 ? 11.741 5.948 -8.481 1.00 94.06 567 ASN A O 1
ATOM 4398 N N . MET A 1 568 ? 10.042 6.966 -9.527 1.00 96.44 568 MET A N 1
ATOM 4399 C CA . MET A 1 568 ? 9.114 5.834 -9.480 1.00 96.44 568 MET A CA 1
ATOM 4400 C C . MET A 1 568 ? 9.707 4.587 -10.150 1.00 96.44 568 MET A C 1
ATOM 4402 O O . MET A 1 568 ? 9.713 3.526 -9.539 1.00 96.44 568 MET A O 1
ATOM 4406 N N . PHE A 1 569 ? 10.281 4.713 -11.352 1.00 97.44 569 PHE A N 1
ATOM 4407 C CA . PHE A 1 569 ? 10.966 3.605 -12.029 1.00 97.44 569 PHE A CA 1
ATOM 4408 C C . PHE A 1 569 ? 12.083 3.024 -11.158 1.00 97.44 569 PHE A C 1
ATOM 4410 O O . PHE A 1 569 ? 12.172 1.814 -10.974 1.00 97.44 569 PHE A O 1
ATOM 4417 N N . ARG A 1 570 ? 12.906 3.890 -10.559 1.00 96.00 570 ARG A N 1
ATOM 4418 C CA . ARG A 1 570 ? 13.987 3.456 -9.669 1.00 96.00 570 ARG A CA 1
ATOM 4419 C C . ARG A 1 570 ? 13.472 2.802 -8.389 1.00 96.00 570 ARG A C 1
ATOM 4421 O O . ARG A 1 570 ? 14.049 1.805 -7.977 1.00 96.00 570 ARG A O 1
ATOM 4428 N N . LEU A 1 571 ? 12.393 3.305 -7.789 1.00 94.25 571 LEU A N 1
ATOM 4429 C CA . LEU A 1 571 ? 11.735 2.682 -6.635 1.00 94.25 571 LEU A CA 1
ATOM 4430 C C . LEU A 1 571 ? 11.209 1.280 -6.981 1.00 94.25 571 LEU A C 1
ATOM 4432 O O . LEU A 1 571 ? 11.374 0.362 -6.181 1.00 94.25 571 LEU A O 1
ATOM 4436 N N . LEU A 1 572 ? 10.668 1.082 -8.189 1.00 95.44 572 LEU A N 1
ATOM 4437 C CA . LEU A 1 572 ? 10.303 -0.250 -8.683 1.00 95.44 572 LEU A CA 1
ATOM 4438 C C . LEU A 1 572 ? 11.534 -1.138 -8.916 1.00 95.44 572 LEU A C 1
ATOM 4440 O O . LEU A 1 572 ? 11.479 -2.322 -8.599 1.00 95.44 572 LEU A O 1
ATOM 4444 N N . CYS A 1 573 ? 12.671 -0.593 -9.368 1.00 95.19 573 CYS A N 1
ATOM 4445 C CA . CYS A 1 573 ? 13.927 -1.353 -9.401 1.00 95.19 573 CYS A CA 1
ATOM 4446 C C . CYS A 1 573 ? 14.370 -1.800 -8.000 1.00 95.19 573 CYS A C 1
ATOM 4448 O O . CYS A 1 573 ? 14.874 -2.912 -7.864 1.00 95.19 573 CYS A O 1
ATOM 4450 N N . VAL A 1 574 ? 14.188 -0.963 -6.969 1.00 90.62 574 VAL A N 1
ATOM 4451 C CA . VAL A 1 574 ? 14.468 -1.350 -5.575 1.00 90.62 574 VAL A CA 1
ATOM 4452 C C . VAL A 1 574 ? 13.527 -2.447 -5.115 1.00 90.62 574 VAL A C 1
ATOM 4454 O O . VAL A 1 574 ? 13.997 -3.440 -4.569 1.00 90.62 574 VAL A O 1
ATOM 4457 N N . TRP A 1 575 ? 12.233 -2.316 -5.395 1.00 89.94 575 TRP A N 1
ATOM 4458 C CA . TRP A 1 575 ? 11.250 -3.352 -5.099 1.00 89.94 575 TRP A CA 1
ATOM 4459 C C . TRP A 1 575 ? 11.631 -4.686 -5.769 1.00 89.94 575 TRP A C 1
ATOM 4461 O O . TRP A 1 575 ? 11.813 -5.686 -5.079 1.00 89.94 575 TRP A O 1
ATOM 4471 N N . ILE A 1 576 ? 11.880 -4.695 -7.084 1.00 90.38 576 ILE A N 1
ATOM 4472 C CA . ILE A 1 576 ? 12.271 -5.905 -7.827 1.00 90.38 576 ILE A CA 1
ATOM 4473 C C . ILE A 1 576 ? 13.598 -6.475 -7.333 1.00 90.38 576 ILE A C 1
ATOM 4475 O O . ILE A 1 576 ? 13.681 -7.670 -7.075 1.00 90.38 576 ILE A O 1
ATOM 4479 N N . GLY A 1 577 ? 14.642 -5.655 -7.204 1.00 87.94 577 GLY A N 1
ATOM 4480 C CA . GLY A 1 577 ? 15.959 -6.128 -6.775 1.00 87.94 577 GLY A CA 1
ATOM 4481 C C . GLY A 1 577 ? 15.939 -6.668 -5.345 1.00 87.94 577 GLY A C 1
ATOM 4482 O O . GLY A 1 577 ? 16.615 -7.651 -5.045 1.00 87.94 577 GLY A O 1
ATOM 4483 N N . HIS A 1 578 ? 15.120 -6.075 -4.470 1.00 82.69 578 HIS A N 1
ATOM 4484 C CA . HIS A 1 578 ? 14.924 -6.574 -3.117 1.00 82.69 578 HIS A CA 1
ATOM 4485 C C . HIS A 1 578 ? 14.215 -7.931 -3.116 1.00 82.69 578 HIS A C 1
ATOM 4487 O O . HIS A 1 578 ? 14.768 -8.869 -2.551 1.00 82.69 578 HIS A O 1
ATOM 4493 N N . TYR A 1 579 ? 13.053 -8.069 -3.764 1.00 79.69 579 TYR A N 1
ATOM 4494 C CA . TYR A 1 579 ? 12.293 -9.330 -3.761 1.00 79.69 579 TYR A CA 1
ATOM 4495 C C . TYR A 1 579 ? 12.934 -10.426 -4.625 1.00 79.69 579 TYR A C 1
ATOM 4497 O O . TYR A 1 579 ? 12.880 -11.600 -4.272 1.00 79.69 579 TYR A O 1
ATOM 4505 N N . GLY A 1 580 ? 13.635 -10.063 -5.697 1.00 78.44 580 GLY A N 1
ATOM 4506 C CA . GLY A 1 580 ? 14.401 -11.004 -6.514 1.00 78.44 580 GLY A CA 1
ATOM 4507 C C . GLY A 1 580 ? 15.605 -11.611 -5.782 1.00 78.44 580 GLY A C 1
ATOM 4508 O O . GLY A 1 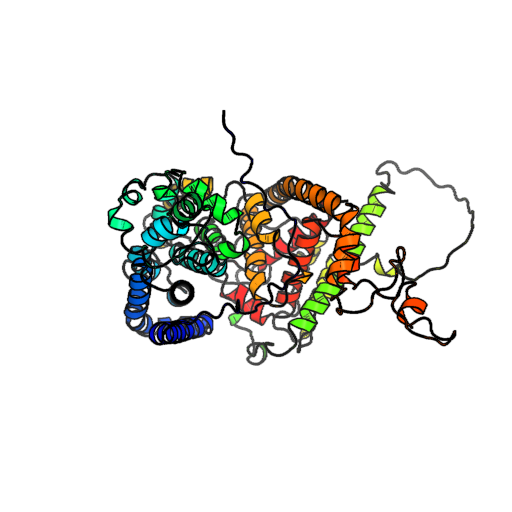580 ? 15.958 -12.763 -6.036 1.00 78.44 580 GLY A O 1
ATOM 4509 N N . ALA A 1 581 ? 16.225 -10.865 -4.858 1.00 73.56 581 ALA A N 1
ATOM 4510 C CA . ALA A 1 581 ? 17.352 -11.345 -4.054 1.00 73.56 581 ALA A CA 1
ATOM 4511 C C . ALA A 1 581 ? 16.926 -11.942 -2.711 1.00 73.56 581 ALA A C 1
ATOM 4513 O O . ALA A 1 581 ? 17.385 -13.011 -2.334 1.00 73.56 581 ALA A O 1
ATOM 4514 N N . CYS A 1 582 ? 16.026 -11.277 -1.994 1.00 66.81 582 CYS A N 1
ATOM 4515 C CA . CYS A 1 582 ? 15.521 -11.720 -0.705 1.00 66.81 582 CYS A CA 1
ATOM 4516 C C . CYS A 1 582 ? 14.195 -12.452 -0.874 1.00 66.81 582 CYS A C 1
ATOM 4518 O O . CYS A 1 582 ? 13.116 -11.935 -0.591 1.00 66.81 582 CYS A O 1
ATOM 4520 N N . GLN A 1 583 ? 14.283 -13.708 -1.285 1.00 58.56 583 GLN A N 1
ATOM 4521 C CA . GLN A 1 583 ? 13.109 -14.545 -1.505 1.00 58.56 583 GLN A CA 1
ATOM 4522 C C . GLN A 1 583 ? 12.459 -15.044 -0.192 1.00 58.56 583 GLN A C 1
ATOM 4524 O O . GLN A 1 583 ? 11.299 -15.433 -0.200 1.00 58.56 583 GLN A O 1
ATOM 4529 N N . ARG A 1 584 ? 13.122 -14.866 0.966 1.00 50.94 584 ARG A N 1
ATOM 4530 C CA . ARG A 1 584 ? 12.488 -14.873 2.309 1.00 50.94 584 ARG A CA 1
ATOM 4531 C C . ARG A 1 584 ? 11.712 -13.577 2.637 1.00 50.94 584 ARG A C 1
ATOM 4533 O O . ARG A 1 584 ? 10.989 -13.496 3.613 1.00 50.94 584 ARG A O 1
ATOM 4540 N N . TYR A 1 585 ? 11.855 -12.515 1.851 1.00 49.66 585 TYR A N 1
ATOM 4541 C CA . TYR A 1 585 ? 10.950 -11.356 1.907 1.00 49.66 585 TYR A CA 1
ATOM 4542 C C . TYR A 1 585 ? 9.907 -11.414 0.799 1.00 49.66 585 TYR A C 1
ATOM 4544 O O . TYR A 1 585 ? 8.832 -10.836 0.970 1.00 49.66 585 TYR A O 1
ATOM 4552 N N . VAL A 1 586 ? 10.161 -12.179 -0.278 1.00 47.53 586 VAL A N 1
ATOM 4553 C CA . VAL A 1 586 ? 9.054 -12.742 -1.058 1.00 47.53 586 VAL A CA 1
ATOM 4554 C C . VAL A 1 586 ? 8.153 -13.432 -0.060 1.00 47.53 586 VAL A C 1
ATOM 4556 O O . VAL A 1 586 ? 7.047 -12.967 0.026 1.00 47.53 586 VAL A O 1
ATOM 4559 N N . GLU A 1 587 ? 8.623 -14.299 0.840 1.00 40.72 587 GLU A N 1
ATOM 4560 C CA . GLU A 1 587 ? 7.825 -14.798 1.978 1.00 40.72 587 GLU A CA 1
ATOM 4561 C C . GLU A 1 587 ? 7.093 -13.715 2.813 1.00 40.72 58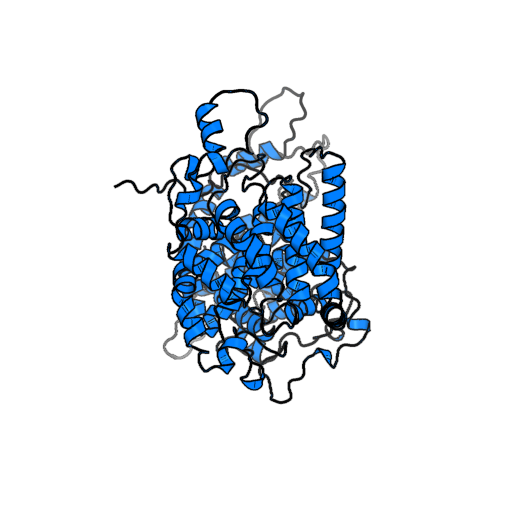7 GLU A C 1
ATOM 4563 O O . GLU A 1 587 ? 5.944 -13.924 3.160 1.00 40.72 587 GLU A O 1
ATOM 4568 N N . THR A 1 588 ? 7.623 -12.519 3.086 1.00 45.25 588 THR A N 1
ATOM 4569 C CA . THR A 1 588 ? 6.840 -11.458 3.771 1.00 45.25 588 THR A CA 1
ATOM 4570 C C . THR A 1 588 ? 5.726 -10.860 2.896 1.00 45.25 588 THR A C 1
ATOM 4572 O O . THR A 1 588 ? 4.645 -10.576 3.395 1.00 45.25 588 THR A O 1
ATOM 4575 N N . ILE A 1 589 ? 5.917 -10.682 1.584 1.00 44.88 589 ILE A N 1
ATOM 4576 C CA . ILE A 1 589 ? 4.812 -10.297 0.684 1.00 44.88 589 ILE A CA 1
ATOM 4577 C C . ILE A 1 589 ? 3.931 -11.524 0.390 1.00 44.88 589 ILE A C 1
ATOM 4579 O O . ILE A 1 589 ? 2.773 -11.543 0.760 1.00 44.88 589 ILE A O 1
ATOM 4583 N N . TYR A 1 590 ? 4.490 -12.591 -0.159 1.00 38.19 590 TYR A N 1
ATOM 4584 C CA . TYR A 1 590 ? 3.935 -13.931 -0.379 1.00 38.19 590 TYR A CA 1
ATOM 4585 C C . TYR A 1 590 ? 3.196 -14.561 0.828 1.00 38.19 590 TYR A C 1
ATOM 4587 O O . TYR A 1 590 ? 2.297 -15.377 0.629 1.00 38.19 590 TYR A O 1
ATOM 4595 N N . TYR A 1 591 ? 3.491 -14.199 2.080 1.00 40.88 591 TYR A N 1
ATOM 4596 C CA . TYR A 1 591 ? 2.756 -14.695 3.257 1.00 40.88 591 TYR A CA 1
ATOM 4597 C C . TYR A 1 591 ? 1.930 -13.634 3.991 1.00 40.88 591 TYR A C 1
ATOM 4599 O O . TYR A 1 591 ? 0.940 -14.020 4.614 1.00 40.88 591 TYR A O 1
ATOM 4607 N N . CYS A 1 592 ? 2.247 -12.333 3.897 1.00 44.31 592 CYS A N 1
ATOM 4608 C CA . CYS A 1 592 ? 1.434 -11.261 4.500 1.00 44.31 592 CYS A CA 1
ATOM 4609 C C . CYS A 1 592 ? 0.487 -10.564 3.503 1.00 44.31 592 CYS A C 1
ATOM 4611 O O . CYS A 1 592 ? -0.280 -9.676 3.899 1.00 44.31 592 CYS A O 1
ATOM 4613 N N . THR A 1 593 ? 0.527 -10.909 2.211 1.00 56.53 593 THR A N 1
ATOM 4614 C CA . THR A 1 593 ? -0.458 -10.464 1.222 1.00 56.53 593 THR A CA 1
ATOM 4615 C C . THR A 1 593 ? -1.453 -11.569 0.930 1.00 56.53 593 THR A C 1
ATOM 4617 O O . THR A 1 593 ? -1.143 -12.657 0.462 1.00 56.53 593 THR A O 1
ATOM 4620 N N . GLU A 1 594 ? -2.704 -11.225 1.172 1.00 71.81 594 GLU A N 1
ATOM 4621 C CA . GLU A 1 594 ? -3.889 -11.917 0.678 1.00 71.81 594 GLU A CA 1
ATOM 4622 C C . GLU A 1 594 ? -3.996 -11.908 -0.850 1.00 71.81 594 GLU A C 1
ATOM 4624 O O . GLU A 1 594 ? -4.741 -12.702 -1.414 1.00 71.81 594 GLU A O 1
ATOM 4629 N N . VAL A 1 595 ? -3.240 -11.028 -1.511 1.00 83.88 595 VAL A N 1
ATOM 4630 C CA . VAL A 1 595 ? -3.118 -10.942 -2.966 1.00 83.88 595 VAL A CA 1
ATOM 4631 C C . VAL A 1 595 ? -1.932 -11.789 -3.425 1.00 83.88 595 VAL A C 1
ATOM 4633 O O . VAL A 1 595 ? -0.842 -11.621 -2.865 1.00 83.88 595 VAL A O 1
ATOM 4636 N N . PRO A 1 596 ? -2.089 -12.658 -4.439 1.00 85.12 596 PRO A N 1
ATOM 4637 C CA . PRO A 1 596 ? -0.972 -13.439 -4.946 1.00 85.12 596 PRO A CA 1
ATOM 4638 C C . PRO A 1 596 ? 0.171 -12.563 -5.472 1.00 85.12 596 PRO A C 1
ATOM 4640 O O . PRO A 1 596 ? -0.054 -11.543 -6.133 1.00 85.12 596 PRO A O 1
ATOM 4643 N N . PHE A 1 597 ? 1.415 -12.971 -5.214 1.00 86.12 597 PHE A N 1
ATOM 4644 C CA . PHE A 1 597 ? 2.598 -12.216 -5.631 1.00 86.12 597 PHE A CA 1
ATOM 4645 C C . PHE A 1 597 ? 2.653 -12.034 -7.150 1.00 86.12 597 PHE A C 1
ATOM 4647 O O . PHE A 1 597 ? 2.989 -10.950 -7.625 1.00 86.12 597 PHE A O 1
ATOM 4654 N N . ALA A 1 598 ? 2.273 -13.059 -7.918 1.00 87.12 598 ALA A N 1
ATOM 4655 C CA . ALA A 1 598 ? 2.280 -12.985 -9.376 1.00 87.12 598 ALA A CA 1
ATOM 4656 C C . ALA A 1 598 ? 1.381 -11.861 -9.929 1.00 87.12 598 ALA A C 1
ATOM 4658 O O . ALA A 1 598 ? 1.762 -11.219 -10.901 1.00 87.12 598 ALA A O 1
ATOM 4659 N N . GLU A 1 599 ? 0.245 -11.555 -9.282 1.00 90.25 599 GLU A N 1
ATOM 4660 C CA . GLU A 1 599 ? -0.612 -10.412 -9.656 1.00 90.25 599 GLU A CA 1
ATOM 4661 C C . GLU A 1 599 ? 0.155 -9.092 -9.566 1.00 90.25 599 GLU A C 1
ATOM 4663 O O . GLU A 1 599 ? 0.159 -8.268 -10.479 1.00 90.25 599 GLU A O 1
ATOM 4668 N N . THR A 1 600 ? 0.844 -8.926 -8.439 1.00 91.06 600 THR A N 1
ATOM 4669 C CA . THR A 1 600 ? 1.654 -7.750 -8.131 1.00 91.06 600 THR A CA 1
ATOM 4670 C C . THR A 1 600 ? 2.819 -7.652 -9.117 1.00 91.06 600 THR A C 1
ATOM 4672 O O . THR A 1 600 ? 3.062 -6.585 -9.678 1.00 91.06 600 THR A O 1
ATOM 4675 N N . LYS A 1 601 ? 3.493 -8.777 -9.392 1.00 91.75 601 LYS A N 1
ATOM 4676 C CA . LYS A 1 601 ? 4.616 -8.880 -10.331 1.00 91.75 601 LYS A CA 1
ATOM 4677 C C . LYS A 1 601 ? 4.213 -8.466 -11.747 1.00 91.75 601 LYS A C 1
ATOM 4679 O O . LYS A 1 601 ? 4.850 -7.572 -12.299 1.00 91.75 601 LYS A O 1
ATOM 4684 N N . SER A 1 602 ? 3.140 -9.034 -12.308 1.00 93.62 602 SER A N 1
ATOM 4685 C CA . SER A 1 602 ? 2.674 -8.688 -13.660 1.00 93.62 602 SER A CA 1
ATOM 4686 C C . SER A 1 602 ? 2.370 -7.192 -13.790 1.00 93.62 602 SER A C 1
ATOM 4688 O O . SER A 1 602 ? 2.776 -6.556 -14.761 1.00 93.62 602 SER A O 1
ATOM 4690 N N . VAL A 1 603 ? 1.729 -6.592 -12.782 1.00 95.81 603 VAL A N 1
ATOM 4691 C CA . VAL A 1 603 ? 1.430 -5.152 -12.783 1.00 95.81 603 VAL A CA 1
ATOM 4692 C C . VAL A 1 603 ? 2.699 -4.304 -12.677 1.00 95.81 603 VAL A C 1
ATOM 4694 O O . VAL A 1 603 ? 2.833 -3.328 -13.412 1.00 95.81 603 VAL A O 1
ATOM 4697 N N . VAL A 1 604 ? 3.662 -4.675 -11.826 1.00 95.81 604 VAL A N 1
ATOM 4698 C CA . VAL A 1 604 ? 4.959 -3.978 -11.729 1.00 95.81 604 VAL A CA 1
ATOM 4699 C C . VAL A 1 604 ? 5.702 -4.009 -13.061 1.00 95.81 604 VAL A C 1
ATOM 4701 O O . VAL A 1 604 ? 6.174 -2.966 -13.514 1.00 95.81 604 VAL A O 1
ATOM 4704 N N . LEU A 1 605 ? 5.790 -5.178 -13.699 1.00 96.38 605 LEU A N 1
ATOM 4705 C CA . LEU A 1 605 ? 6.473 -5.349 -14.982 1.00 96.38 605 LEU A CA 1
ATOM 4706 C C . LEU A 1 605 ? 5.813 -4.524 -16.089 1.00 96.38 605 LEU A C 1
ATOM 4708 O O . LEU A 1 605 ? 6.498 -3.808 -16.823 1.00 96.38 605 LEU A O 1
ATOM 4712 N N . TYR A 1 606 ? 4.482 -4.547 -16.149 1.00 97.31 606 TYR A N 1
ATOM 4713 C CA . TYR A 1 606 ? 3.715 -3.728 -17.080 1.00 97.31 606 TYR A CA 1
ATOM 4714 C C . TYR A 1 606 ? 3.930 -2.224 -16.844 1.00 97.31 606 TYR A C 1
ATOM 4716 O O . TYR A 1 606 ? 4.178 -1.479 -17.788 1.00 97.31 606 TYR A O 1
ATOM 4724 N N . ILE A 1 607 ? 3.926 -1.757 -15.592 1.00 97.38 607 ILE A N 1
ATOM 4725 C CA . ILE A 1 607 ? 4.222 -0.352 -15.272 1.00 97.38 607 ILE A CA 1
ATOM 4726 C C . ILE A 1 607 ? 5.659 0.007 -15.666 1.00 97.38 607 ILE A C 1
ATOM 4728 O O . ILE A 1 607 ? 5.882 1.063 -16.255 1.00 97.38 607 ILE A O 1
ATOM 4732 N N . MET A 1 608 ? 6.640 -0.854 -15.380 1.00 96.19 608 MET A N 1
ATOM 4733 C CA . MET A 1 608 ? 8.037 -0.611 -15.752 1.00 96.19 608 MET A CA 1
ATOM 4734 C C . MET A 1 608 ? 8.237 -0.489 -17.262 1.00 96.19 608 MET A C 1
ATOM 4736 O O . MET A 1 608 ? 9.078 0.310 -17.677 1.00 96.19 608 MET A O 1
ATOM 4740 N N . ARG A 1 609 ? 7.451 -1.216 -18.066 1.00 95.56 609 ARG A N 1
ATOM 4741 C CA . ARG A 1 609 ? 7.407 -1.061 -19.527 1.00 95.56 609 ARG A CA 1
ATOM 4742 C C . ARG A 1 609 ? 6.943 0.336 -19.941 1.00 95.56 609 ARG A C 1
ATOM 4744 O O . ARG A 1 609 ? 7.539 0.923 -20.834 1.00 95.56 609 ARG A O 1
ATOM 4751 N N . LEU A 1 610 ? 5.919 0.876 -19.276 1.00 95.81 610 LEU A N 1
ATOM 4752 C CA . LEU A 1 610 ? 5.281 2.149 -19.643 1.00 95.81 610 LEU A CA 1
ATOM 4753 C C . LEU A 1 610 ? 5.992 3.398 -19.099 1.00 95.81 610 LEU A C 1
ATOM 4755 O O . LEU A 1 610 ? 5.994 4.447 -19.739 1.00 95.81 610 LEU A O 1
ATOM 4759 N N . LEU A 1 611 ? 6.585 3.332 -17.903 1.00 96.25 611 LEU A N 1
ATOM 4760 C CA . LEU A 1 611 ? 7.172 4.500 -17.226 1.00 96.25 611 LEU A CA 1
ATOM 4761 C C . LEU A 1 611 ? 8.173 5.328 -18.060 1.00 96.25 611 LEU A C 1
ATOM 4763 O O . LEU A 1 611 ? 8.139 6.559 -17.931 1.00 96.25 611 LEU A O 1
ATOM 4767 N N . PRO A 1 612 ? 9.050 4.734 -18.897 1.00 94.50 612 PRO A N 1
ATOM 4768 C CA . PRO A 1 612 ? 9.994 5.493 -19.719 1.00 94.50 612 PRO A CA 1
ATOM 4769 C C . PRO A 1 612 ? 9.328 6.535 -20.632 1.00 94.50 612 PRO A C 1
ATOM 4771 O O . PRO A 1 612 ? 9.891 7.618 -20.841 1.00 94.50 612 PRO A O 1
ATOM 4774 N N . ASP A 1 613 ? 8.108 6.273 -21.105 1.00 93.44 613 ASP A N 1
ATOM 4775 C CA . ASP A 1 613 ? 7.361 7.184 -21.982 1.00 93.44 613 ASP A CA 1
ATOM 4776 C C . ASP A 1 613 ? 6.970 8.486 -21.271 1.00 93.44 613 ASP A C 1
ATOM 4778 O O . ASP A 1 613 ? 6.919 9.566 -21.880 1.00 93.44 613 ASP A O 1
ATOM 4782 N N . TYR A 1 614 ? 6.810 8.413 -19.948 1.00 94.56 614 TYR A N 1
ATOM 4783 C CA . TYR A 1 614 ? 6.424 9.519 -19.076 1.00 94.56 614 TYR A CA 1
ATOM 4784 C C . TYR A 1 614 ? 7.613 10.325 -18.531 1.00 94.56 614 TYR A C 1
ATOM 4786 O O . TYR A 1 614 ? 7.407 11.330 -17.846 1.00 94.56 614 TYR A O 1
ATOM 4794 N N . PHE A 1 615 ? 8.865 9.954 -18.831 1.00 94.25 615 PHE A N 1
ATOM 4795 C CA . PHE A 1 615 ? 10.029 10.693 -18.328 1.00 94.25 615 PHE A CA 1
ATOM 4796 C C . PHE A 1 615 ? 9.990 12.172 -18.757 1.00 94.25 615 PHE A C 1
ATOM 4798 O O . PHE A 1 615 ? 9.718 12.510 -19.912 1.00 94.25 615 PHE A O 1
ATOM 4805 N N . LEU A 1 616 ? 10.275 13.081 -17.826 1.00 87.19 616 LEU A N 1
ATOM 4806 C CA . LEU A 1 616 ? 10.241 14.531 -18.058 1.00 87.19 616 LEU A CA 1
ATOM 4807 C C . LEU A 1 616 ? 11.624 15.055 -18.493 1.00 87.19 616 LEU A C 1
ATOM 4809 O O . LEU A 1 616 ? 12.650 14.423 -18.213 1.00 87.19 616 LEU A O 1
ATOM 4813 N N . GLN A 1 617 ? 11.638 16.178 -19.224 1.00 75.06 617 GLN A N 1
ATOM 4814 C CA . GLN A 1 617 ? 12.832 16.782 -19.841 1.00 75.06 617 GLN A CA 1
ATOM 4815 C C . GLN A 1 617 ? 13.207 18.126 -19.223 1.00 75.06 617 GLN A C 1
ATOM 4817 O O . GLN A 1 617 ? 12.381 19.062 -19.210 1.00 75.06 617 GLN A O 1
#

pLDDT: mean 73.45, std 21.65, range [23.91, 97.88]

Radius of gyration: 27.72 Å; chains: 1; bounding box: 83×67×90 Å

Foldseek 3Di:
DDDPPPVDDDPPDDDDPPDPPVDDPPPPPPDDPVLVVLLVVLVVLLCVLVVDALVNLVVCVVDCNLVVCLVVLLVLLQVLLLLQHALSSNLSSLSSNLSVLLSQCRPVQACQPCSHSLNSSCVRHLCSCLQQVQAFAACDPPARRHCPDLSSLLSSLSSLLSSLQLHLVSLLVVLCQQVVVDDNVVVLDVVVVVNRDDDDDDDDPVVVVVLSNGTCVVVVNDDRSLVSNQVSCLQSLLSNLSNLLSVLNLLFFQQFFPAFDLDPDDDPPDDRLVVPDDPVLLPFPPPPCLPQLLVQLVVLLLLVLVLLLVVVVVCVVPVDDPDDDDDDDDDDDDDDDDDDPDDPVVSPQAPVNSLVSLLPGDAPDDLCPHSCSCSDDVVLVCLLVVVDFQDAFGHDPVTGRQSRVVCVVVVCRVVSSVSSVSVCVSRVVQLLSSLCSLQVPDFSVPCSDCPSLSSLLSNLSNLLSLCNVPNPVSNVVSLVVNLVVLVVQLVVVVCVLPDPCVVVVVVVVVDPDPPDDDDDDDDPADDPPPDPDPPDPDPCCVVPVHPDDDDPVRVSCNVQNSGSLSRSLSSLSVVSSCCSRRVVVVSVCSRSDSGHNNSSSSSSSNSNSVSSVSRDD

Organism: Trypanosoma rangeli (NCBI:txid5698)